Protein AF-A0A2W5Q745-F1 (afdb_monomer)

Structure (mmCIF, N/CA/C/O backbone):
data_AF-A0A2W5Q745-F1
#
_entry.id   AF-A0A2W5Q745-F1
#
loop_
_atom_site.group_PDB
_atom_site.id
_atom_site.type_symbol
_atom_site.label_atom_id
_atom_site.label_alt_id
_atom_site.label_comp_id
_atom_site.label_asym_id
_atom_site.label_entity_id
_atom_site.label_seq_id
_atom_site.pdbx_PDB_ins_code
_atom_site.Cartn_x
_atom_site.Cartn_y
_atom_site.Cartn_z
_atom_site.occupancy
_atom_site.B_iso_or_equiv
_atom_site.auth_seq_id
_atom_site.auth_comp_id
_atom_site.auth_asym_id
_atom_site.auth_atom_id
_atom_site.pdbx_PDB_model_num
ATOM 1 N N . MET A 1 1 ? 22.747 8.832 -25.276 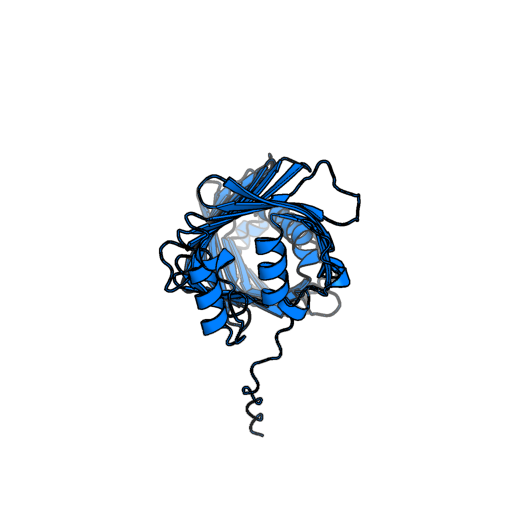1.00 65.81 1 MET A N 1
ATOM 2 C CA . MET A 1 1 ? 21.691 7.928 -24.775 1.00 65.81 1 MET A CA 1
ATOM 3 C C . MET A 1 1 ? 21.652 7.814 -23.247 1.00 65.81 1 MET A C 1
ATOM 5 O O . MET A 1 1 ? 20.766 8.420 -22.675 1.00 65.81 1 MET A O 1
ATOM 9 N N . LEU A 1 2 ? 22.577 7.139 -22.538 1.00 73.31 2 LEU A N 1
ATOM 10 C CA . LEU A 1 2 ? 22.454 6.981 -21.063 1.00 73.31 2 LEU A CA 1
ATOM 11 C C . LEU A 1 2 ? 22.433 8.311 -20.284 1.00 73.31 2 LEU A C 1
ATOM 13 O O . LEU A 1 2 ? 21.592 8.509 -19.413 1.00 73.31 2 LEU A O 1
ATOM 17 N N . ARG A 1 3 ? 23.291 9.266 -20.664 1.00 76.12 3 ARG A N 1
ATOM 18 C CA . ARG A 1 3 ? 23.275 10.625 -20.093 1.00 76.12 3 ARG A CA 1
ATOM 19 C C . ARG A 1 3 ? 21.986 11.393 -20.392 1.00 76.12 3 ARG A C 1
ATOM 21 O O . ARG A 1 3 ? 21.523 12.152 -19.551 1.00 76.12 3 ARG A O 1
ATOM 28 N N . GLU A 1 4 ? 21.405 11.175 -21.570 1.00 67.69 4 GLU A N 1
ATOM 29 C CA . GLU A 1 4 ? 20.130 11.784 -21.980 1.00 67.69 4 GLU A CA 1
ATOM 30 C C . GLU A 1 4 ? 18.950 11.148 -21.236 1.00 67.69 4 GLU A C 1
ATOM 32 O O . GLU A 1 4 ? 18.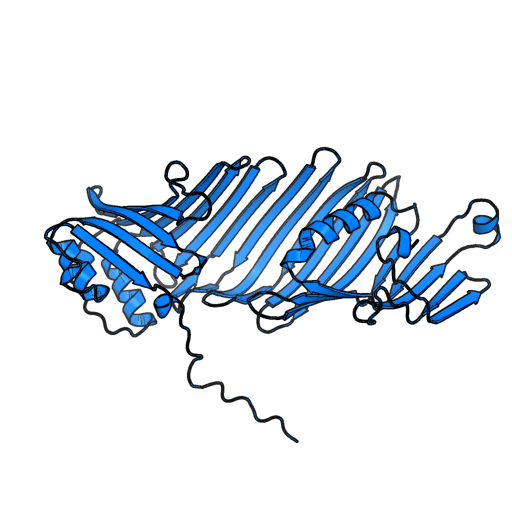000 11.841 -20.895 1.00 67.69 4 GLU A O 1
ATOM 37 N N . ALA A 1 5 ? 19.055 9.862 -20.890 1.00 66.44 5 ALA A N 1
ATOM 38 C CA . ALA A 1 5 ? 18.104 9.148 -20.043 1.00 66.44 5 ALA A CA 1
ATOM 39 C C . ALA A 1 5 ? 18.190 9.542 -18.552 1.00 66.44 5 ALA A C 1
ATOM 41 O O . ALA A 1 5 ? 17.448 9.003 -17.736 1.00 66.44 5 ALA A O 1
ATOM 42 N N . GLY A 1 6 ? 19.071 10.486 -18.189 1.00 71.62 6 GLY A N 1
ATOM 43 C CA . GLY A 1 6 ? 19.190 11.045 -16.838 1.00 71.62 6 GLY A CA 1
ATOM 44 C C . GLY A 1 6 ? 20.429 10.605 -16.054 1.00 71.62 6 GLY A C 1
ATOM 45 O O . GLY A 1 6 ? 20.712 11.189 -15.009 1.00 71.62 6 GLY A O 1
ATOM 46 N N . PHE A 1 7 ? 21.216 9.655 -16.564 1.00 81.44 7 PHE A N 1
ATOM 47 C CA . PHE A 1 7 ? 22.416 9.138 -15.896 1.00 81.44 7 PHE A CA 1
ATOM 48 C C . PHE A 1 7 ? 23.657 9.945 -16.286 1.00 81.44 7 PHE A C 1
ATOM 50 O O . PHE A 1 7 ? 24.462 9.534 -17.124 1.00 81.44 7 PHE A O 1
ATOM 57 N N . LYS A 1 8 ? 23.788 11.156 -15.731 1.00 86.31 8 LYS A N 1
ATOM 58 C CA . LYS A 1 8 ? 24.846 12.119 -16.105 1.00 86.31 8 LYS A CA 1
ATOM 59 C C . LYS A 1 8 ? 26.261 11.564 -15.919 1.00 86.31 8 LYS A C 1
ATOM 61 O O . LYS A 1 8 ? 27.123 11.815 -16.763 1.00 86.31 8 LYS A O 1
ATOM 66 N N . ASP A 1 9 ? 26.455 10.773 -14.870 1.00 89.94 9 ASP A N 1
ATOM 67 C CA . ASP A 1 9 ? 27.741 10.180 -14.501 1.00 89.94 9 ASP A CA 1
ATOM 68 C C . ASP A 1 9 ? 27.968 8.802 -15.140 1.00 89.94 9 ASP A C 1
ATOM 70 O O . ASP A 1 9 ? 28.923 8.113 -14.789 1.00 89.94 9 ASP A O 1
ATOM 74 N N . ALA A 1 10 ? 27.126 8.404 -16.104 1.00 90.56 10 ALA A N 1
ATOM 75 C CA . ALA A 1 10 ? 27.249 7.098 -16.728 1.00 90.56 10 ALA A CA 1
ATOM 76 C C . ALA A 1 10 ? 28.613 6.910 -17.411 1.00 90.56 10 ALA A C 1
ATOM 78 O O . ALA A 1 10 ? 29.062 7.766 -18.191 1.00 90.56 10 ALA A O 1
ATOM 79 N N . ALA A 1 11 ? 29.236 5.762 -17.150 1.00 94.25 11 ALA A N 1
ATOM 80 C CA . ALA A 1 11 ? 30.530 5.364 -17.682 1.00 94.25 11 ALA A CA 1
ATOM 81 C C . ALA A 1 11 ? 30.497 3.897 -18.123 1.00 94.25 11 ALA A C 1
ATOM 83 O O . ALA A 1 11 ? 29.916 3.048 -17.455 1.00 94.25 11 ALA A O 1
ATOM 84 N N . VAL A 1 12 ? 31.136 3.605 -19.255 1.00 95.00 12 VAL A N 1
ATOM 85 C CA . VAL A 1 12 ? 31.251 2.251 -19.811 1.00 95.00 12 VAL A CA 1
ATOM 86 C C . VAL A 1 12 ? 32.700 1.810 -19.669 1.00 95.00 12 VAL A C 1
ATOM 88 O O . VAL A 1 12 ? 33.588 2.490 -20.181 1.00 95.00 12 VAL A O 1
ATOM 91 N N . GLU A 1 13 ? 32.942 0.697 -18.979 1.00 95.44 13 GLU A N 1
ATOM 92 C CA . GLU A 1 13 ? 34.301 0.183 -18.773 1.00 95.44 13 GLU A CA 1
ATOM 93 C C . GLU A 1 13 ? 34.824 -0.551 -20.011 1.00 95.44 13 GLU A C 1
ATOM 95 O O . GLU A 1 13 ? 35.944 -0.314 -20.469 1.00 95.44 13 GLU A O 1
ATOM 100 N N . HIS A 1 14 ? 33.990 -1.414 -20.591 1.00 96.44 14 HIS A N 1
ATOM 101 C CA . HIS A 1 14 ? 34.350 -2.186 -21.769 1.00 96.44 14 HIS A CA 1
ATOM 102 C C . HIS A 1 14 ? 33.289 -2.041 -22.847 1.00 96.44 14 HIS A C 1
ATOM 104 O O . HIS A 1 14 ? 32.100 -2.247 -22.608 1.00 96.44 14 HIS A O 1
ATOM 110 N N . LEU A 1 15 ? 33.747 -1.712 -24.051 1.00 96.44 15 LEU A N 1
ATOM 111 C CA . LEU A 1 15 ? 32.926 -1.594 -25.242 1.00 96.44 15 LEU A CA 1
ATOM 112 C C . LEU A 1 15 ? 33.587 -2.386 -26.365 1.00 96.44 15 LEU A C 1
ATOM 114 O O . LEU A 1 15 ? 34.747 -2.151 -26.700 1.00 96.44 15 LEU A O 1
ATOM 118 N N . SER A 1 16 ? 32.840 -3.304 -26.965 1.00 96.50 16 SER A N 1
ATOM 119 C CA . SER A 1 16 ? 33.266 -4.038 -28.150 1.00 96.50 16 SER A CA 1
ATOM 120 C C . SER A 1 16 ? 32.200 -3.956 -29.233 1.00 96.50 16 SER A C 1
ATOM 122 O O . SER A 1 16 ? 30.999 -3.932 -28.963 1.00 96.50 16 SER A O 1
ATOM 124 N N . ILE A 1 17 ? 32.657 -3.879 -30.476 1.00 94.44 17 ILE A N 1
ATOM 125 C CA . ILE A 1 17 ? 31.806 -3.837 -31.658 1.00 94.44 17 ILE A CA 1
ATOM 126 C C . ILE A 1 17 ? 32.153 -5.068 -32.484 1.00 94.44 17 ILE A C 1
ATOM 128 O O . ILE A 1 17 ? 33.317 -5.299 -32.812 1.00 94.44 17 ILE A O 1
ATOM 132 N N . THR A 1 18 ? 31.146 -5.868 -32.801 1.00 92.69 18 THR A N 1
ATOM 133 C CA . THR A 1 18 ? 31.269 -7.087 -33.596 1.00 92.69 18 THR A CA 1
ATOM 134 C C . THR A 1 18 ? 30.436 -6.960 -34.873 1.00 92.69 18 THR A C 1
ATOM 136 O O . THR A 1 18 ? 29.580 -6.078 -34.990 1.00 92.69 18 THR A O 1
ATOM 139 N N . PRO A 1 19 ? 30.620 -7.857 -35.855 1.00 90.06 19 PRO A N 1
ATOM 140 C CA . PRO A 1 19 ? 29.725 -7.924 -37.006 1.00 90.06 19 PRO A CA 1
ATOM 141 C C . PRO A 1 19 ? 28.244 -8.123 -36.635 1.00 90.06 19 PRO A C 1
ATOM 143 O O . PRO A 1 19 ? 27.380 -7.764 -37.427 1.00 90.06 19 PRO A O 1
ATOM 146 N N . GLY A 1 20 ? 27.951 -8.682 -35.454 1.00 88.81 20 GLY A N 1
ATOM 147 C CA . GLY A 1 20 ? 26.586 -8.915 -34.975 1.00 88.81 20 GLY A CA 1
ATOM 148 C C . GLY A 1 20 ? 25.981 -7.762 -34.169 1.00 88.81 20 GLY A C 1
ATOM 149 O O . GLY A 1 20 ? 24.767 -7.757 -33.958 1.00 88.81 20 GLY A O 1
ATOM 150 N N . GLY A 1 21 ? 26.786 -6.793 -33.721 1.00 94.19 21 GLY A N 1
ATOM 151 C CA . GLY A 1 21 ? 26.279 -5.681 -32.926 1.00 94.19 21 GLY A CA 1
ATOM 152 C C . GLY A 1 21 ? 27.304 -5.002 -32.023 1.00 94.19 21 GLY A C 1
ATOM 153 O O . GLY A 1 21 ? 28.514 -5.063 -32.240 1.00 94.19 21 GLY A O 1
ATOM 154 N N . LEU A 1 22 ? 26.793 -4.334 -30.995 1.00 94.69 22 LEU A N 1
ATOM 155 C CA . LEU A 1 22 ? 27.559 -3.660 -29.951 1.00 94.69 22 LEU A CA 1
ATOM 156 C C . LEU A 1 22 ? 27.363 -4.400 -28.630 1.00 94.69 22 LEU A C 1
ATOM 158 O O . LEU A 1 22 ? 26.233 -4.724 -28.272 1.00 94.69 22 LEU A O 1
ATOM 162 N N . HIS A 1 23 ? 28.453 -4.614 -27.900 1.00 96.50 23 HIS A N 1
ATOM 163 C CA . HIS A 1 23 ? 28.450 -5.214 -26.570 1.00 96.50 23 HIS A CA 1
ATOM 164 C C . HIS A 1 23 ? 29.177 -4.285 -25.601 1.00 96.50 23 HIS A C 1
ATOM 166 O O . HIS A 1 23 ? 30.351 -3.964 -25.805 1.00 96.50 23 HIS A O 1
ATOM 172 N N . ALA A 1 24 ? 28.490 -3.864 -24.548 1.00 96.19 24 ALA A N 1
ATOM 173 C CA . ALA A 1 24 ? 29.046 -3.070 -23.464 1.00 96.19 24 ALA A CA 1
ATOM 174 C C . ALA A 1 24 ? 28.896 -3.826 -22.140 1.00 96.19 24 ALA A C 1
ATOM 176 O O . ALA A 1 24 ? 27.845 -4.412 -21.887 1.00 96.19 24 ALA A O 1
ATOM 177 N N . THR A 1 25 ? 29.925 -3.820 -21.295 1.00 96.94 25 THR A N 1
ATOM 178 C CA . THR A 1 25 ? 29.887 -4.472 -19.974 1.00 96.94 25 THR A CA 1
ATOM 179 C C . THR A 1 25 ? 30.379 -3.541 -18.874 1.00 96.94 25 THR A C 1
ATOM 181 O O . THR A 1 25 ? 31.155 -2.620 -19.144 1.00 96.94 25 THR A O 1
ATOM 184 N N . ASN A 1 26 ? 29.936 -3.810 -17.643 1.00 95.19 26 ASN A N 1
ATOM 185 C CA . ASN A 1 26 ? 30.235 -3.029 -16.437 1.00 95.19 26 ASN A CA 1
ATOM 186 C C . ASN A 1 26 ? 29.933 -1.535 -16.635 1.00 95.19 26 ASN A C 1
ATOM 188 O O . ASN A 1 26 ? 30.793 -0.662 -16.490 1.00 95.19 26 ASN A O 1
ATOM 192 N N . ILE A 1 27 ? 28.702 -1.237 -17.043 1.00 94.19 27 ILE A N 1
ATOM 193 C CA . ILE A 1 27 ? 28.247 0.135 -17.229 1.00 94.19 27 ILE A CA 1
ATOM 194 C C . ILE A 1 27 ? 27.829 0.670 -15.863 1.00 94.19 27 ILE A C 1
ATOM 196 O O . ILE A 1 27 ? 26.835 0.223 -15.300 1.00 94.19 27 ILE A O 1
ATOM 200 N N . ARG A 1 28 ? 28.551 1.660 -15.349 1.00 94.44 28 ARG A N 1
ATOM 201 C CA . ARG A 1 28 ? 28.150 2.389 -14.141 1.00 94.44 28 ARG A CA 1
ATOM 202 C C . ARG A 1 28 ? 27.188 3.491 -14.537 1.00 94.44 28 ARG A C 1
ATOM 204 O O . ARG A 1 28 ? 27.430 4.180 -15.528 1.00 94.44 28 ARG A O 1
ATOM 211 N N . LEU A 1 29 ? 26.106 3.651 -13.790 1.00 89.81 29 LEU A N 1
ATOM 212 C CA . LEU A 1 29 ? 25.079 4.662 -14.041 1.00 89.81 29 LEU A CA 1
ATOM 213 C C . LEU A 1 29 ? 25.223 5.882 -13.119 1.00 89.81 29 LEU A C 1
ATOM 215 O O . LEU A 1 29 ? 24.737 6.966 -13.452 1.00 89.81 29 LEU A O 1
ATOM 219 N N . ASP A 1 30 ? 25.948 5.727 -12.012 1.00 89.19 30 ASP A N 1
ATOM 220 C CA . ASP A 1 30 ? 26.324 6.800 -11.099 1.00 89.19 30 ASP A CA 1
ATOM 221 C C . ASP A 1 30 ? 27.840 6.814 -10.816 1.00 89.19 30 ASP A C 1
ATOM 223 O O . ASP A 1 30 ? 28.586 5.896 -11.171 1.00 89.19 30 ASP A O 1
ATOM 227 N N . ARG A 1 31 ? 28.308 7.887 -10.168 1.00 90.38 31 ARG A N 1
ATOM 228 C CA . ARG A 1 31 ? 29.730 8.095 -9.844 1.00 90.38 31 ARG A CA 1
ATOM 229 C C . ARG A 1 31 ? 30.307 7.113 -8.817 1.00 90.38 31 ARG A C 1
ATOM 231 O O . ARG A 1 31 ? 31.528 7.002 -8.715 1.00 90.38 31 ARG A O 1
ATOM 238 N N . TYR A 1 32 ? 29.459 6.465 -8.028 1.00 89.69 32 TYR A N 1
ATOM 239 C CA . TYR A 1 32 ? 29.831 5.554 -6.947 1.00 89.69 32 TYR A CA 1
ATOM 240 C C . TYR A 1 32 ? 29.756 4.077 -7.361 1.00 89.69 32 TYR A C 1
ATOM 242 O O . TYR A 1 32 ? 30.358 3.238 -6.697 1.00 89.69 32 TYR A O 1
ATOM 250 N N . GLY A 1 33 ? 29.081 3.769 -8.470 1.00 84.94 33 GLY A N 1
ATOM 251 C CA . GLY A 1 33 ? 28.824 2.415 -8.944 1.00 84.94 33 GLY A CA 1
ATOM 252 C C . GLY A 1 33 ? 27.751 1.672 -8.146 1.00 84.94 33 GLY A C 1
ATOM 253 O O . GLY A 1 33 ? 27.802 0.448 -8.119 1.00 84.94 33 GLY A O 1
ATOM 254 N N . PHE A 1 34 ? 26.824 2.370 -7.477 1.00 87.56 34 PHE A N 1
ATOM 255 C CA . PHE A 1 34 ? 25.690 1.699 -6.818 1.00 87.56 34 PHE A CA 1
ATOM 256 C C . PHE A 1 34 ? 24.631 1.273 -7.834 1.00 87.56 34 PHE A C 1
ATOM 258 O O . PHE A 1 34 ? 24.062 0.187 -7.725 1.00 87.56 34 PHE A O 1
ATOM 265 N N . ASP A 1 35 ? 24.420 2.113 -8.841 1.00 90.56 35 ASP A N 1
ATOM 266 C CA . ASP A 1 35 ? 23.615 1.816 -10.007 1.00 90.56 35 ASP A CA 1
ATOM 267 C C . ASP A 1 35 ? 24.496 1.302 -11.148 1.00 90.56 35 ASP A C 1
ATOM 269 O O . ASP A 1 35 ? 25.438 1.976 -11.593 1.00 90.56 35 ASP A O 1
ATOM 273 N N . GLU A 1 36 ? 24.157 0.133 -11.682 1.00 94.56 36 GLU A N 1
ATOM 274 C CA . GLU A 1 36 ? 24.923 -0.491 -12.757 1.00 94.56 36 GLU A CA 1
ATOM 275 C C . GLU A 1 36 ? 24.060 -1.276 -13.746 1.00 94.56 36 GLU A C 1
ATOM 277 O O . GLU A 1 36 ? 22.947 -1.708 -13.454 1.00 94.56 36 GLU A O 1
ATOM 282 N N . ILE A 1 37 ? 24.611 -1.474 -14.941 1.00 94.62 37 ILE A N 1
ATOM 283 C CA . ILE A 1 37 ? 24.181 -2.477 -15.910 1.00 94.62 37 ILE A CA 1
ATOM 284 C C . ILE A 1 37 ? 25.387 -3.374 -16.163 1.00 94.62 37 ILE A C 1
ATOM 286 O O . ILE A 1 37 ? 26.399 -2.926 -16.717 1.00 94.62 37 ILE A O 1
ATOM 290 N N . LYS A 1 38 ? 25.284 -4.653 -15.796 1.00 96.31 38 LYS A N 1
ATOM 291 C CA . LYS A 1 38 ? 26.381 -5.611 -16.008 1.00 96.31 38 LYS A CA 1
ATOM 292 C C . LYS A 1 38 ? 26.689 -5.790 -17.484 1.00 96.31 38 LYS A C 1
ATOM 294 O O . LYS A 1 38 ? 27.861 -5.826 -17.863 1.00 96.31 38 LYS A O 1
ATOM 299 N N . LYS A 1 39 ? 25.655 -5.872 -18.322 1.00 96.81 39 LYS A N 1
ATOM 300 C CA . LYS A 1 39 ? 25.811 -6.066 -19.763 1.00 96.81 39 LYS A CA 1
ATOM 301 C C . LYS A 1 39 ? 24.696 -5.401 -20.563 1.00 96.81 39 LYS A C 1
ATOM 303 O O . LYS A 1 39 ? 23.527 -5.464 -20.200 1.00 96.81 39 LYS A O 1
ATOM 308 N N . LEU A 1 40 ? 25.073 -4.793 -21.681 1.00 95.56 40 LEU A N 1
ATOM 309 C CA . LEU A 1 40 ? 24.172 -4.252 -22.690 1.00 95.56 40 LEU A CA 1
ATOM 310 C C . LEU A 1 40 ? 24.617 -4.747 -24.064 1.00 95.56 40 LEU A C 1
ATOM 312 O O . LEU A 1 40 ? 25.713 -4.424 -24.522 1.00 95.56 40 LEU A O 1
ATOM 316 N N . ASP A 1 41 ? 23.744 -5.489 -24.734 1.00 95.25 41 ASP A N 1
ATOM 317 C CA . ASP A 1 41 ? 23.931 -5.938 -26.108 1.00 95.25 41 ASP A CA 1
ATOM 318 C C . ASP A 1 41 ? 22.927 -5.232 -27.023 1.00 95.25 41 ASP A C 1
ATOM 320 O O . ASP A 1 41 ? 21.719 -5.289 -26.799 1.00 95.25 41 ASP A O 1
ATOM 324 N N . ALA A 1 42 ? 23.405 -4.601 -28.090 1.00 93.69 42 ALA A N 1
ATOM 325 C CA . ALA A 1 42 ? 22.562 -4.066 -29.152 1.00 93.69 42 ALA A CA 1
ATOM 326 C C . ALA A 1 42 ? 22.846 -4.826 -30.447 1.00 93.69 42 ALA A C 1
ATOM 328 O O . ALA A 1 42 ? 23.940 -4.735 -31.001 1.00 93.69 42 ALA A O 1
ATOM 329 N N . SER A 1 43 ? 21.856 -5.572 -30.933 1.00 93.94 43 SER A N 1
ATOM 330 C CA . SER A 1 43 ? 21.959 -6.372 -32.156 1.00 93.94 43 SER A CA 1
ATOM 331 C C . SER A 1 43 ? 21.435 -5.590 -33.355 1.00 93.94 43 SER A C 1
ATOM 333 O O . SER A 1 43 ? 20.306 -5.080 -33.340 1.00 93.94 43 SER A O 1
ATOM 335 N N . PHE A 1 44 ? 22.220 -5.519 -34.425 1.00 92.06 44 PHE A N 1
ATOM 336 C CA . PHE A 1 44 ? 21.829 -4.836 -35.656 1.00 92.06 44 PHE A CA 1
ATOM 337 C C . PHE A 1 44 ? 22.489 -5.457 -36.888 1.00 92.06 44 PHE A C 1
ATOM 339 O O . PHE A 1 44 ? 23.582 -6.014 -36.828 1.00 92.06 44 PHE A O 1
ATOM 346 N N . ASN A 1 45 ? 21.820 -5.337 -38.035 1.00 91.12 45 ASN A N 1
ATOM 347 C CA . ASN A 1 45 ? 22.425 -5.629 -39.328 1.00 91.12 45 ASN A CA 1
ATOM 348 C C . ASN A 1 45 ? 23.166 -4.378 -39.817 1.00 91.12 45 ASN A C 1
ATOM 350 O O . ASN A 1 45 ? 22.548 -3.324 -39.940 1.00 91.12 45 ASN A O 1
ATOM 354 N N . TRP A 1 46 ? 24.458 -4.487 -40.132 1.00 86.38 46 TRP A N 1
ATOM 355 C CA . TRP A 1 46 ? 25.280 -3.336 -40.530 1.00 86.38 46 TRP A CA 1
ATOM 356 C C . TRP A 1 46 ? 24.726 -2.543 -41.715 1.00 86.38 46 TRP A C 1
ATOM 358 O O . TRP A 1 46 ? 24.753 -1.318 -41.680 1.00 86.38 46 TRP A O 1
ATOM 368 N N . LEU A 1 47 ? 24.180 -3.202 -42.740 1.00 87.56 47 LEU A N 1
ATOM 369 C CA . LEU A 1 47 ? 23.608 -2.497 -43.890 1.00 87.56 47 LEU A CA 1
ATOM 370 C C . LEU A 1 47 ? 22.359 -1.707 -43.482 1.00 87.56 47 LEU A C 1
ATOM 372 O O . LEU A 1 47 ? 22.217 -0.544 -43.856 1.00 87.56 47 LEU A O 1
ATOM 376 N N . SER A 1 48 ? 21.478 -2.302 -42.675 1.00 85.12 48 SER A N 1
ATOM 377 C CA . SER A 1 48 ? 20.275 -1.637 -42.150 1.00 85.12 48 SER A CA 1
ATOM 378 C C . SER A 1 48 ? 20.599 -0.524 -41.148 1.00 85.12 48 SER A C 1
ATOM 380 O O . SER A 1 48 ? 19.922 0.503 -41.123 1.00 85.12 48 SER A O 1
ATOM 382 N N . PHE A 1 49 ? 21.641 -0.707 -40.339 1.00 86.56 49 PHE A N 1
ATOM 383 C CA . PHE A 1 49 ? 22.103 0.284 -39.376 1.00 86.56 49 PHE A CA 1
ATOM 384 C C . PHE A 1 49 ? 22.748 1.488 -40.070 1.00 86.56 49 PHE A C 1
ATOM 386 O O . PHE A 1 49 ? 22.417 2.624 -39.754 1.00 86.56 49 PHE A O 1
ATOM 393 N N . LEU A 1 50 ? 23.608 1.267 -41.067 1.00 86.44 50 LEU A N 1
ATOM 394 C CA . LEU A 1 50 ? 24.258 2.357 -41.802 1.00 86.44 50 LEU A CA 1
ATOM 395 C C . LEU A 1 50 ? 23.283 3.132 -42.697 1.00 86.44 50 LEU A C 1
ATOM 397 O O . LEU A 1 50 ? 23.438 4.338 -42.862 1.00 86.44 50 LEU A O 1
ATOM 401 N N . SER A 1 51 ? 22.287 2.454 -43.275 1.00 88.81 51 SER A N 1
ATOM 402 C CA . SER A 1 51 ? 21.307 3.091 -44.166 1.00 88.81 51 SER A CA 1
ATOM 403 C C . SER A 1 51 ? 20.170 3.807 -43.435 1.00 88.81 51 SER A C 1
ATOM 405 O O . SER A 1 51 ? 19.634 4.771 -43.974 1.00 88.81 51 SER A O 1
ATOM 407 N N . GLY A 1 52 ? 19.793 3.360 -42.233 1.00 83.38 52 GLY A N 1
ATOM 408 C CA . GLY A 1 52 ? 18.613 3.885 -41.536 1.00 83.38 52 GLY A CA 1
ATOM 409 C C . GLY A 1 52 ? 18.683 3.887 -40.011 1.00 83.38 52 GLY A C 1
ATOM 410 O O . GLY A 1 52 ? 17.670 4.142 -39.373 1.00 83.38 52 GLY A O 1
ATOM 411 N N . GLY A 1 53 ? 19.835 3.585 -39.407 1.00 82.81 53 GLY A N 1
ATOM 412 C CA . GLY A 1 53 ? 19.999 3.559 -37.948 1.00 82.81 53 GLY A CA 1
ATOM 413 C C . GLY A 1 53 ? 19.224 2.440 -37.245 1.00 82.81 53 GLY A C 1
ATOM 414 O O . GLY A 1 53 ? 19.003 2.511 -36.039 1.00 82.81 53 GLY A O 1
ATOM 415 N N . ASN A 1 54 ? 18.788 1.414 -37.980 1.00 85.94 54 ASN A N 1
ATOM 416 C CA . ASN A 1 54 ? 17.887 0.393 -37.452 1.00 85.94 54 ASN A CA 1
ATOM 417 C C . ASN A 1 54 ? 18.604 -0.567 -36.490 1.00 85.94 54 ASN A C 1
ATOM 419 O O . ASN A 1 54 ? 19.498 -1.317 -36.891 1.00 85.94 54 ASN A O 1
ATOM 423 N N . VAL A 1 55 ? 18.153 -0.589 -35.236 1.00 88.62 55 VAL A N 1
ATOM 424 C CA . VAL A 1 55 ? 18.524 -1.581 -34.216 1.00 88.62 55 VAL A CA 1
ATOM 425 C C . VAL A 1 55 ? 17.405 -2.615 -34.124 1.00 88.62 55 VAL A C 1
ATOM 427 O O . VAL A 1 55 ? 16.236 -2.250 -34.098 1.00 88.62 55 VAL A O 1
ATOM 430 N N . SER A 1 56 ? 17.746 -3.905 -34.101 1.00 89.31 56 SER A N 1
ATOM 431 C CA . SER A 1 56 ? 16.742 -4.984 -34.063 1.00 89.31 56 SER A CA 1
ATOM 432 C C . SER A 1 56 ? 16.336 -5.355 -32.637 1.00 89.31 56 SER A C 1
ATOM 434 O O . SER A 1 56 ? 15.152 -5.531 -32.342 1.00 89.31 56 SER A O 1
ATOM 436 N N . GLN A 1 57 ? 17.320 -5.439 -31.742 1.00 93.19 57 GLN A N 1
ATOM 437 C CA . GLN A 1 57 ? 17.125 -5.852 -30.362 1.00 93.19 57 GLN A CA 1
ATOM 438 C C . GLN A 1 57 ? 18.137 -5.163 -29.453 1.00 93.19 57 GLN A C 1
ATOM 440 O O . GLN A 1 57 ? 19.317 -5.067 -29.792 1.00 93.19 57 GLN A O 1
ATOM 445 N N . ILE A 1 58 ? 17.669 -4.747 -28.282 1.00 93.50 58 ILE A N 1
ATOM 446 C CA . ILE A 1 58 ? 18.499 -4.358 -27.148 1.00 93.50 58 ILE A CA 1
ATOM 447 C C . ILE A 1 58 ? 18.260 -5.371 -26.031 1.00 93.50 58 ILE A C 1
ATOM 449 O O . ILE A 1 58 ? 17.117 -5.654 -25.667 1.00 93.50 58 ILE A O 1
ATOM 453 N N . HIS A 1 59 ? 19.337 -5.927 -25.497 1.00 95.50 59 HIS A N 1
ATOM 454 C CA . HIS A 1 59 ? 19.321 -6.792 -24.332 1.00 95.50 59 HIS A CA 1
ATOM 455 C C . HIS A 1 59 ? 20.127 -6.143 -23.211 1.00 95.50 59 HIS A C 1
ATOM 457 O O . HIS A 1 59 ? 21.270 -5.746 -23.419 1.00 95.50 59 HIS A O 1
ATOM 463 N N . VAL A 1 60 ? 19.515 -6.007 -22.043 1.00 94.19 60 VAL A N 1
ATOM 464 C CA . VAL A 1 60 ? 20.125 -5.465 -20.831 1.00 94.19 60 VAL A CA 1
ATOM 465 C C . VAL A 1 60 ? 20.124 -6.582 -19.801 1.00 94.19 60 VAL A C 1
ATOM 467 O O . VAL A 1 60 ? 19.072 -7.138 -19.509 1.00 94.19 60 VAL A O 1
ATOM 470 N N . ASP A 1 61 ? 21.282 -6.906 -19.249 1.00 97.19 61 ASP A N 1
ATOM 471 C CA . ASP A 1 61 ? 21.417 -7.923 -18.214 1.00 97.19 61 ASP A CA 1
ATOM 472 C C . ASP A 1 61 ? 22.071 -7.335 -16.964 1.00 97.19 61 ASP A C 1
ATOM 474 O O . ASP A 1 61 ? 23.050 -6.582 -17.047 1.00 97.19 61 ASP A O 1
ATOM 478 N N . GLY A 1 62 ? 21.508 -7.678 -15.805 1.00 94.94 62 GLY A N 1
ATOM 479 C CA . GLY A 1 62 ? 22.014 -7.258 -14.503 1.00 94.94 62 GLY A CA 1
ATOM 480 C C . GLY A 1 62 ? 21.861 -5.760 -14.264 1.00 94.94 62 GLY A C 1
ATOM 481 O O . GLY A 1 62 ? 22.837 -5.108 -13.903 1.00 94.94 62 GLY A O 1
ATOM 482 N N . LEU A 1 63 ? 20.668 -5.211 -14.514 1.00 94.06 63 LEU A N 1
ATOM 483 C CA . LEU A 1 63 ? 20.333 -3.838 -14.129 1.00 94.06 63 LEU A CA 1
ATOM 484 C C . LEU A 1 63 ? 20.130 -3.784 -12.612 1.00 94.06 63 LEU A C 1
ATOM 486 O O . LEU A 1 63 ? 19.160 -4.351 -12.122 1.00 94.06 63 LEU A O 1
ATOM 490 N N . SER A 1 64 ? 21.000 -3.086 -11.890 1.00 94.75 64 SER A N 1
ATOM 491 C CA . SER A 1 64 ? 20.880 -2.855 -10.448 1.00 94.75 64 SER A CA 1
ATOM 492 C C . SER A 1 64 ? 20.645 -1.376 -10.181 1.00 94.75 64 SER A C 1
ATOM 494 O O . SER A 1 64 ? 21.390 -0.539 -10.690 1.00 94.75 64 SER A O 1
ATOM 496 N N . LEU A 1 65 ? 19.614 -1.054 -9.403 1.00 91.69 65 LEU A N 1
ATOM 497 C CA . LEU A 1 65 ? 19.251 0.310 -9.025 1.00 91.69 65 LEU A CA 1
ATOM 498 C C . LEU A 1 65 ? 18.987 0.383 -7.522 1.00 91.69 65 LEU A C 1
ATOM 500 O O . LEU A 1 65 ? 18.226 -0.430 -7.003 1.00 91.69 65 LEU A O 1
ATOM 504 N N . SER A 1 66 ? 19.535 1.397 -6.857 1.00 90.25 66 SER A N 1
ATOM 505 C CA . SER A 1 66 ? 19.321 1.631 -5.420 1.00 90.25 66 SER A CA 1
ATOM 506 C C . SER A 1 66 ? 18.688 2.997 -5.184 1.00 90.25 66 SER A C 1
ATOM 508 O O . SER A 1 66 ? 19.245 4.025 -5.573 1.00 90.25 66 SER A O 1
ATOM 510 N N . ARG A 1 67 ? 17.498 3.054 -4.586 1.00 88.56 67 ARG A N 1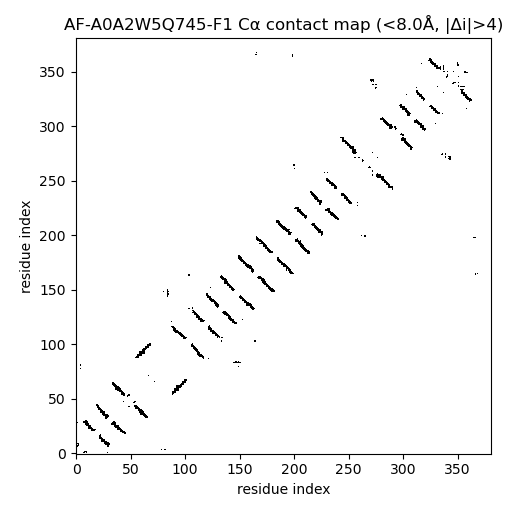
ATOM 511 C CA . ARG A 1 67 ? 16.725 4.295 -4.413 1.00 88.56 67 ARG A CA 1
ATOM 512 C C . ARG A 1 67 ? 16.190 4.420 -2.992 1.00 88.56 67 ARG A C 1
ATOM 514 O O . ARG A 1 67 ? 15.900 3.426 -2.340 1.00 88.56 67 ARG A O 1
ATOM 521 N N . ASN A 1 68 ? 15.992 5.655 -2.546 1.00 85.81 68 ASN A N 1
ATOM 522 C CA . ASN A 1 68 ? 15.096 5.928 -1.429 1.00 85.81 68 ASN A CA 1
ATOM 523 C C . ASN A 1 68 ? 13.654 5.930 -1.961 1.00 85.81 68 ASN A C 1
ATOM 525 O O . ASN A 1 68 ? 13.407 6.520 -3.017 1.00 85.81 68 ASN A O 1
ATOM 529 N N . ALA A 1 69 ? 12.727 5.273 -1.261 1.00 82.88 69 ALA A N 1
ATOM 530 C CA . ALA A 1 69 ? 11.308 5.252 -1.602 1.00 82.88 69 ALA A CA 1
ATOM 531 C C . ALA A 1 69 ? 10.733 6.664 -1.814 1.00 82.88 69 ALA A C 1
ATOM 533 O O . ALA A 1 69 ? 9.983 6.861 -2.772 1.00 82.88 69 ALA A O 1
ATOM 534 N N . ASP A 1 70 ? 11.166 7.655 -1.034 1.00 78.06 70 ASP A N 1
ATOM 535 C CA . ASP A 1 70 ? 10.691 9.043 -1.147 1.00 78.06 70 ASP A CA 1
ATOM 536 C C . ASP A 1 70 ? 11.051 9.701 -2.492 1.00 78.06 70 ASP A C 1
ATOM 538 O O . ASP A 1 70 ? 10.310 10.532 -3.019 1.00 78.06 70 ASP A O 1
ATOM 542 N N . ASP A 1 71 ? 12.156 9.273 -3.107 1.00 76.06 71 ASP A N 1
ATOM 543 C CA . ASP A 1 71 ? 12.661 9.810 -4.375 1.00 76.06 71 ASP A CA 1
ATOM 544 C C . ASP A 1 71 ? 12.168 9.017 -5.605 1.00 76.06 71 ASP A C 1
ATOM 546 O O . ASP A 1 71 ? 12.477 9.355 -6.763 1.00 76.06 71 ASP A O 1
ATOM 550 N N . THR A 1 72 ? 11.400 7.941 -5.396 1.00 69.12 72 THR A N 1
ATOM 551 C CA . THR A 1 72 ? 10.984 7.043 -6.487 1.00 69.12 72 THR A CA 1
ATOM 552 C C . THR A 1 72 ? 9.951 7.666 -7.418 1.00 69.12 72 THR A C 1
ATOM 554 O O . THR A 1 72 ? 10.033 7.455 -8.624 1.00 69.12 72 THR A O 1
ATOM 557 N N . ALA A 1 73 ? 9.019 8.484 -6.924 1.00 62.91 73 ALA A N 1
ATOM 558 C CA . ALA A 1 73 ? 7.924 9.001 -7.750 1.00 62.91 73 ALA A CA 1
ATOM 559 C C . ALA A 1 73 ? 8.421 9.882 -8.914 1.00 62.91 73 ALA A C 1
ATOM 561 O O . ALA A 1 73 ? 8.076 9.662 -10.078 1.00 62.91 73 ALA A O 1
ATOM 562 N N . ALA A 1 74 ? 9.298 10.848 -8.624 1.00 64.88 74 ALA A N 1
ATOM 563 C CA . ALA A 1 74 ? 9.830 11.763 -9.635 1.00 64.88 74 ALA A CA 1
ATOM 564 C C . ALA A 1 74 ? 10.769 11.061 -10.633 1.00 64.88 74 ALA A C 1
ATOM 566 O O . ALA A 1 74 ? 10.827 11.425 -11.813 1.00 64.88 74 ALA A O 1
ATOM 567 N N . SER A 1 75 ? 11.520 10.059 -10.170 1.00 64.56 75 SER A N 1
ATOM 568 C CA . SER A 1 75 ? 12.429 9.281 -11.015 1.00 64.56 75 SER A CA 1
ATOM 569 C C . SER A 1 75 ? 11.674 8.280 -11.895 1.00 64.56 75 SER A C 1
ATOM 571 O O . SER A 1 75 ? 11.963 8.193 -13.091 1.00 64.56 75 SER A O 1
ATOM 573 N N . ALA A 1 76 ? 10.645 7.620 -11.359 1.00 65.00 76 ALA A N 1
ATOM 574 C CA . ALA A 1 76 ? 9.741 6.755 -12.109 1.00 65.00 76 ALA A CA 1
ATOM 575 C C . ALA A 1 76 ? 9.013 7.534 -13.209 1.00 65.00 76 ALA A C 1
ATOM 577 O O . ALA A 1 76 ? 9.008 7.098 -14.356 1.00 65.00 76 ALA A O 1
ATOM 578 N N . GLN A 1 77 ? 8.485 8.729 -12.918 1.00 63.66 77 GLN A N 1
ATOM 579 C CA . GLN A 1 77 ? 7.811 9.557 -13.924 1.00 63.66 77 GLN A CA 1
ATOM 580 C C . GLN A 1 77 ? 8.724 9.888 -15.116 1.00 63.66 77 GLN A C 1
ATOM 582 O O . GLN A 1 77 ? 8.305 9.768 -16.268 1.00 63.66 77 GLN A O 1
ATOM 587 N N . LYS A 1 78 ? 9.987 10.257 -14.861 1.00 66.94 78 LYS A N 1
ATOM 588 C CA . LYS A 1 78 ? 10.976 10.516 -15.923 1.00 66.94 78 LYS A CA 1
ATOM 589 C C . LYS A 1 78 ? 11.314 9.256 -16.713 1.00 66.94 78 LYS A C 1
ATOM 591 O O . LYS A 1 78 ? 11.407 9.316 -17.938 1.00 66.94 78 LYS A O 1
ATOM 596 N N . LEU A 1 79 ? 11.479 8.121 -16.031 1.00 67.06 79 LEU A N 1
ATOM 597 C CA . LEU A 1 79 ? 11.700 6.832 -16.682 1.00 67.06 79 LEU A CA 1
ATOM 598 C C . LEU A 1 79 ? 10.527 6.498 -17.612 1.00 67.06 79 LEU A C 1
ATOM 600 O O . LEU A 1 79 ? 10.753 6.210 -18.783 1.00 67.06 79 LEU A O 1
ATOM 604 N N . PHE A 1 80 ? 9.288 6.610 -17.126 1.00 65.81 80 PHE A N 1
ATOM 605 C CA . PHE A 1 80 ? 8.090 6.350 -17.918 1.00 65.81 80 PHE A CA 1
ATOM 606 C C . PHE A 1 80 ? 8.008 7.269 -19.133 1.00 65.81 80 PHE A C 1
ATOM 608 O O . PHE A 1 80 ? 7.844 6.765 -20.236 1.00 65.81 80 PHE A O 1
ATOM 615 N N . GLN A 1 81 ? 8.218 8.578 -18.977 1.00 66.25 81 GLN A N 1
ATOM 616 C CA . GLN A 1 81 ? 8.231 9.525 -20.103 1.00 66.25 81 GLN A CA 1
ATOM 617 C C . GLN A 1 81 ? 9.278 9.176 -21.172 1.00 66.25 81 GLN A C 1
ATOM 619 O O . GLN A 1 81 ? 9.011 9.305 -22.369 1.00 66.25 81 GLN A O 1
ATOM 624 N N . ASN A 1 82 ? 10.448 8.691 -20.756 1.00 67.19 82 ASN A N 1
ATOM 625 C CA . ASN A 1 82 ? 11.480 8.223 -21.678 1.00 67.19 82 ASN A CA 1
ATOM 626 C C . ASN A 1 82 ? 11.085 6.898 -22.351 1.00 67.19 82 ASN A C 1
ATOM 628 O O . ASN A 1 82 ? 11.341 6.717 -23.541 1.00 67.19 82 ASN A O 1
ATOM 632 N N . LEU A 1 83 ? 10.415 5.997 -21.622 1.00 65.00 83 LEU A N 1
ATOM 633 C CA . LEU A 1 83 ? 9.873 4.751 -22.168 1.00 65.00 83 LEU A CA 1
ATOM 634 C C . LEU A 1 83 ? 8.751 5.003 -23.186 1.00 65.00 83 LEU A C 1
ATOM 636 O O . LEU A 1 83 ? 8.621 4.224 -24.121 1.00 65.00 83 LEU A O 1
ATOM 640 N N . LEU A 1 84 ? 7.994 6.103 -23.082 1.00 63.66 84 LEU A N 1
ATOM 641 C CA . LEU A 1 84 ? 6.934 6.440 -24.049 1.00 63.66 84 LEU A CA 1
ATOM 642 C C . LEU A 1 84 ? 7.440 6.635 -25.488 1.00 63.66 84 LEU A C 1
ATOM 644 O O . LEU A 1 84 ? 6.649 6.582 -26.426 1.00 63.66 84 LEU A O 1
ATOM 648 N N . HIS A 1 85 ? 8.745 6.845 -25.665 1.00 70.00 85 HIS A N 1
ATOM 649 C CA . HIS A 1 85 ? 9.378 7.108 -26.957 1.00 70.00 85 HIS A CA 1
ATOM 650 C C . HIS A 1 85 ? 10.322 5.982 -27.381 1.00 70.00 85 HIS A C 1
ATOM 652 O O . HIS A 1 85 ? 11.287 6.226 -28.109 1.00 70.00 85 HIS A O 1
ATOM 658 N N . LEU A 1 86 ? 10.077 4.753 -26.914 1.00 69.44 86 LEU A N 1
ATOM 659 C CA . LEU A 1 86 ? 10.867 3.602 -27.332 1.00 69.44 86 LEU A CA 1
ATOM 660 C C . LEU A 1 86 ? 10.819 3.463 -28.865 1.00 69.44 86 LEU A C 1
ATOM 662 O O . LEU A 1 86 ? 9.736 3.362 -29.445 1.00 69.44 86 LEU A O 1
ATOM 666 N N . PRO A 1 87 ? 11.978 3.462 -29.545 1.00 74.06 87 PRO A N 1
ATOM 667 C CA . PRO A 1 87 ? 12.040 3.134 -30.962 1.00 74.06 87 PRO A CA 1
ATOM 668 C C . PRO A 1 87 ? 11.530 1.702 -31.210 1.00 74.06 87 PRO A C 1
ATOM 670 O O . PRO A 1 87 ? 11.486 0.900 -30.275 1.00 74.06 87 PRO A O 1
ATOM 673 N N . PRO A 1 88 ? 11.186 1.337 -32.461 1.00 80.81 88 PRO A N 1
ATOM 674 C CA . PRO A 1 88 ? 10.493 0.089 -32.801 1.00 80.81 88 PRO A CA 1
ATOM 675 C C . PRO A 1 88 ? 11.403 -1.157 -32.756 1.00 80.81 88 PRO A C 1
ATOM 677 O O . PRO A 1 88 ? 11.373 -1.991 -33.659 1.00 80.81 88 PRO A O 1
ATOM 680 N N . TYR A 1 89 ? 12.233 -1.292 -31.724 1.00 85.31 89 TYR A N 1
ATOM 681 C CA . TYR A 1 89 ? 13.071 -2.459 -31.468 1.00 85.31 89 TYR A CA 1
ATOM 682 C C . TYR A 1 89 ? 12.518 -3.308 -30.324 1.00 85.31 89 TYR A C 1
ATOM 684 O O . TYR A 1 89 ? 11.717 -2.855 -29.503 1.00 85.31 89 TYR A O 1
ATOM 692 N N . ARG A 1 90 ? 12.976 -4.561 -30.259 1.00 91.12 90 ARG A N 1
ATOM 693 C CA . ARG A 1 90 ? 12.717 -5.445 -29.119 1.00 91.12 90 ARG A CA 1
ATOM 694 C C . ARG A 1 90 ? 13.627 -5.062 -27.954 1.00 91.12 90 ARG A C 1
ATOM 696 O O . ARG A 1 90 ? 14.837 -4.954 -28.153 1.00 91.12 90 ARG A O 1
ATOM 703 N N . LEU A 1 91 ? 13.082 -4.897 -26.754 1.00 91.88 91 LEU A N 1
ATOM 704 C CA . LEU A 1 91 ? 13.869 -4.719 -25.530 1.00 91.88 91 LEU A CA 1
ATOM 705 C C . LEU A 1 91 ? 13.702 -5.955 -24.648 1.00 91.88 91 LEU A C 1
ATOM 707 O O . LEU A 1 91 ? 12.585 -6.418 -24.448 1.00 91.88 91 LEU A O 1
ATOM 711 N N . ALA A 1 92 ? 14.794 -6.490 -24.117 1.00 95.12 92 ALA A N 1
ATOM 712 C CA . ALA A 1 92 ? 14.760 -7.557 -23.123 1.00 95.12 92 ALA A CA 1
ATOM 713 C C . ALA A 1 92 ? 15.688 -7.196 -21.965 1.00 95.12 92 ALA A C 1
ATOM 715 O O . ALA A 1 92 ? 16.894 -7.079 -22.167 1.00 95.12 92 ALA A O 1
ATOM 716 N N . ILE A 1 93 ? 15.130 -7.031 -20.773 1.00 94.88 93 ILE A N 1
ATOM 717 C CA . ILE A 1 93 ? 15.856 -6.728 -19.546 1.00 94.88 93 ILE A CA 1
ATOM 718 C C . ILE A 1 93 ? 15.771 -7.952 -18.634 1.00 94.88 93 ILE A C 1
ATOM 720 O O . ILE A 1 93 ? 14.673 -8.355 -18.256 1.00 94.88 93 ILE A O 1
ATOM 724 N N . THR A 1 94 ? 16.909 -8.539 -18.284 1.00 96.69 94 THR A N 1
ATOM 725 C CA . THR A 1 94 ? 17.010 -9.697 -17.385 1.00 96.69 94 THR A CA 1
ATOM 726 C C . THR A 1 94 ? 17.787 -9.345 -16.129 1.00 96.69 94 THR A C 1
ATOM 728 O O . THR A 1 94 ? 18.628 -8.443 -16.134 1.00 96.69 94 THR A O 1
ATOM 731 N N . ASN A 1 95 ? 17.517 -10.078 -15.045 1.00 96.06 95 ASN A N 1
ATOM 732 C CA . ASN A 1 95 ? 18.191 -9.903 -13.759 1.00 96.06 95 ASN A CA 1
ATOM 733 C C . ASN A 1 95 ? 18.122 -8.450 -13.253 1.00 96.06 95 ASN A C 1
ATOM 735 O O . ASN A 1 95 ? 19.124 -7.891 -12.808 1.00 96.06 95 ASN A O 1
ATOM 739 N N . ILE A 1 96 ? 16.941 -7.833 -13.356 1.00 95.75 96 ILE A N 1
ATOM 740 C CA . ILE A 1 96 ? 16.664 -6.536 -12.734 1.00 95.75 96 ILE A CA 1
ATOM 741 C C . ILE A 1 96 ? 16.758 -6.723 -11.224 1.00 95.75 96 ILE A C 1
ATOM 743 O O . ILE A 1 96 ? 16.195 -7.680 -10.696 1.00 95.75 96 ILE A O 1
ATOM 747 N N . GLN A 1 97 ? 17.423 -5.800 -10.546 1.00 96.31 97 GLN A N 1
ATOM 748 C CA . GLN A 1 97 ? 17.429 -5.641 -9.103 1.00 96.31 97 GLN A CA 1
ATOM 749 C C . GLN A 1 97 ? 17.115 -4.180 -8.782 1.00 96.31 97 GLN A C 1
ATOM 751 O O . GLN A 1 97 ? 17.776 -3.266 -9.272 1.00 96.31 97 GLN A O 1
ATOM 756 N N . LEU A 1 98 ? 16.093 -3.965 -7.967 1.00 94.25 98 LEU A N 1
ATOM 757 C CA . LEU A 1 98 ? 15.724 -2.661 -7.443 1.00 94.25 98 LEU A CA 1
ATOM 758 C C . LEU A 1 98 ? 15.716 -2.747 -5.923 1.00 94.25 98 LEU A C 1
ATOM 760 O O . LEU A 1 98 ? 14.861 -3.418 -5.347 1.00 94.25 98 LEU A O 1
ATOM 764 N N . ASP A 1 99 ? 16.658 -2.053 -5.303 1.00 93.44 99 ASP A N 1
ATOM 765 C CA . ASP A 1 99 ? 16.747 -1.895 -3.861 1.00 93.44 99 ASP A CA 1
ATOM 766 C C . ASP A 1 99 ? 16.102 -0.556 -3.475 1.00 93.44 99 ASP A C 1
ATOM 768 O O . ASP A 1 99 ? 16.497 0.504 -3.961 1.00 93.44 99 ASP A O 1
ATOM 772 N N . LEU A 1 100 ? 15.067 -0.609 -2.640 1.00 92.06 100 LEU A N 1
ATOM 773 C CA . LEU A 1 100 ? 14.316 0.528 -2.124 1.00 92.06 100 LEU A CA 1
ATOM 774 C C . LEU A 1 100 ? 14.505 0.625 -0.615 1.00 92.06 100 LEU A C 1
ATOM 776 O O . LEU A 1 100 ? 14.038 -0.244 0.119 1.00 92.06 100 LEU A O 1
ATOM 780 N N . SER A 1 101 ? 15.122 1.699 -0.142 1.00 89.56 101 SER A N 1
ATOM 781 C CA . SER A 1 101 ? 15.139 2.006 1.287 1.00 89.56 101 SER A CA 1
ATOM 782 C C . SER A 1 101 ? 13.800 2.610 1.702 1.00 89.56 101 SER A C 1
ATOM 784 O O . SER A 1 101 ? 13.325 3.556 1.070 1.00 89.56 101 SER A O 1
ATOM 786 N N . THR A 1 102 ? 13.189 2.048 2.744 1.00 86.44 102 THR A N 1
ATOM 787 C CA . THR A 1 102 ? 11.930 2.518 3.343 1.00 86.44 102 THR A CA 1
ATOM 788 C C . THR A 1 102 ? 12.114 2.746 4.840 1.00 86.44 102 THR A C 1
ATOM 790 O O . THR A 1 102 ? 13.051 2.212 5.439 1.00 86.44 102 THR A O 1
ATOM 793 N N . ASP A 1 103 ? 11.164 3.432 5.475 1.00 78.75 103 ASP A N 1
ATOM 794 C CA . ASP A 1 103 ? 11.125 3.573 6.939 1.00 78.75 103 ASP A CA 1
ATOM 795 C C . ASP A 1 103 ? 11.033 2.223 7.678 1.00 78.75 103 ASP A C 1
ATOM 797 O O . ASP A 1 103 ? 11.372 2.122 8.855 1.00 78.75 103 ASP A O 1
ATOM 801 N N . PHE A 1 104 ? 10.616 1.160 6.983 1.00 77.00 104 PHE A N 1
ATOM 802 C CA . PHE A 1 104 ? 10.494 -0.200 7.516 1.00 77.00 104 PHE A CA 1
ATOM 803 C C . PHE A 1 104 ? 11.682 -1.109 7.142 1.00 77.00 104 PHE A C 1
ATOM 805 O O . PHE A 1 104 ? 11.641 -2.323 7.372 1.00 77.00 104 PHE A O 1
ATOM 812 N N . GLY A 1 105 ? 12.743 -0.533 6.569 1.00 85.44 105 GLY A N 1
ATOM 813 C CA . GLY A 1 105 ? 13.945 -1.224 6.104 1.00 85.44 105 GLY A CA 1
ATOM 814 C C . GLY A 1 105 ? 14.043 -1.324 4.581 1.00 85.44 105 GLY A C 1
ATOM 815 O O . GLY A 1 105 ? 13.209 -0.802 3.840 1.00 85.44 105 GLY A O 1
ATOM 816 N N . ASP A 1 106 ? 15.089 -1.999 4.109 1.00 90.38 106 ASP A N 1
ATOM 817 C CA . ASP A 1 106 ? 15.364 -2.125 2.678 1.00 90.38 106 ASP A CA 1
ATOM 818 C C . ASP A 1 106 ? 14.523 -3.232 2.029 1.00 90.38 106 ASP A C 1
ATOM 820 O O . ASP A 1 106 ? 14.511 -4.385 2.474 1.00 90.38 106 ASP A O 1
ATOM 824 N N . LEU A 1 107 ? 13.858 -2.899 0.927 1.00 93.00 107 LEU A N 1
ATOM 825 C CA . LEU A 1 107 ? 13.116 -3.817 0.073 1.00 93.00 107 LEU A CA 1
ATOM 826 C C . LEU A 1 107 ? 13.886 -4.062 -1.226 1.00 93.00 107 LEU A C 1
ATOM 828 O O . LEU A 1 107 ? 14.319 -3.128 -1.882 1.00 93.00 107 LEU A O 1
ATOM 832 N N . ARG A 1 108 ? 14.016 -5.319 -1.630 1.00 94.94 108 ARG A N 1
ATOM 833 C CA . ARG A 1 108 ? 14.658 -5.769 -2.858 1.00 94.94 108 ARG A CA 1
ATOM 834 C C . ARG A 1 108 ? 13.624 -6.420 -3.755 1.00 94.94 108 ARG A C 1
ATOM 836 O O . ARG A 1 108 ? 13.073 -7.478 -3.439 1.00 94.94 108 ARG A O 1
ATOM 843 N N . PHE A 1 109 ? 13.445 -5.822 -4.917 1.00 96.19 109 PHE A N 1
ATOM 844 C CA . PHE A 1 109 ? 12.670 -6.370 -6.013 1.00 96.19 109 PHE A CA 1
ATOM 845 C C . PHE A 1 109 ? 13.627 -6.919 -7.057 1.00 96.19 109 PHE A C 1
ATOM 847 O O . PHE A 1 109 ? 14.634 -6.302 -7.391 1.00 96.19 109 PHE A O 1
ATOM 854 N N . THR A 1 110 ? 13.306 -8.089 -7.581 1.00 97.50 110 THR A N 1
ATOM 855 C CA . THR A 1 110 ? 14.028 -8.720 -8.679 1.00 97.50 110 THR A CA 1
ATOM 856 C C . THR A 1 110 ? 13.078 -8.976 -9.826 1.00 97.50 110 THR A C 1
ATOM 858 O O . THR A 1 110 ? 11.885 -9.163 -9.598 1.00 97.50 110 THR A O 1
ATOM 861 N N . GLY A 1 111 ? 13.564 -8.990 -11.059 1.00 97.06 111 GLY A N 1
ATOM 862 C CA . GLY A 1 111 ? 12.654 -9.223 -12.166 1.00 97.06 111 GLY A CA 1
ATOM 863 C C . GLY A 1 111 ? 13.276 -9.275 -13.540 1.00 97.06 111 GLY A C 1
ATOM 864 O O . GLY A 1 111 ? 14.492 -9.232 -13.731 1.00 97.06 111 GLY A O 1
ATOM 865 N N . GLU A 1 112 ? 12.382 -9.352 -14.505 1.00 97.19 112 GLU A N 1
ATOM 866 C CA . GLU A 1 112 ? 12.672 -9.322 -15.927 1.00 97.19 112 GLU A CA 1
ATOM 867 C C . GLU A 1 112 ? 11.543 -8.594 -16.649 1.00 97.19 112 GLU A C 1
ATOM 869 O O . GLU A 1 112 ? 10.396 -8.594 -16.199 1.00 97.19 112 GLU A O 1
ATOM 874 N N . ALA A 1 113 ? 11.869 -7.960 -17.768 1.00 96.12 113 ALA A N 1
ATOM 875 C CA . ALA A 1 113 ? 10.907 -7.255 -18.594 1.00 96.12 113 ALA A CA 1
ATOM 876 C C . ALA A 1 113 ? 11.245 -7.429 -20.072 1.00 96.12 113 ALA A C 1
ATOM 878 O O . ALA A 1 113 ? 12.408 -7.410 -20.471 1.00 96.12 113 ALA A O 1
ATOM 879 N N . THR A 1 114 ? 10.228 -7.565 -20.911 1.00 95.31 114 THR A N 1
ATOM 880 C CA . THR A 1 114 ? 10.375 -7.650 -22.362 1.00 95.31 114 THR A CA 1
ATOM 881 C C . THR A 1 114 ? 9.397 -6.712 -23.045 1.00 95.31 114 THR A C 1
ATOM 883 O O . THR A 1 114 ? 8.274 -6.518 -22.577 1.00 95.31 114 THR A O 1
ATOM 886 N N . THR A 1 115 ? 9.828 -6.128 -24.161 1.00 94.06 115 THR A N 1
ATOM 887 C CA . THR A 1 115 ? 8.961 -5.383 -25.067 1.00 94.06 115 THR A CA 1
ATOM 888 C C . THR A 1 115 ? 9.084 -5.924 -26.484 1.00 94.06 115 THR A C 1
ATOM 890 O O . THR A 1 115 ? 10.185 -6.186 -26.973 1.00 94.06 115 THR A O 1
ATOM 893 N N . GLU A 1 116 ? 7.950 -6.100 -27.157 1.00 93.81 116 GLU A N 1
ATOM 894 C CA . GLU A 1 116 ? 7.878 -6.624 -28.521 1.00 93.81 116 GLU A CA 1
ATOM 895 C C . GLU A 1 116 ? 7.079 -5.676 -29.420 1.00 93.81 116 GLU A C 1
ATOM 897 O O . GLU A 1 116 ? 5.890 -5.462 -29.164 1.00 93.81 116 GLU A O 1
ATOM 902 N N . PRO A 1 117 ? 7.681 -5.110 -30.481 1.00 91.56 117 PRO A N 1
ATOM 903 C CA . PRO A 1 117 ? 6.947 -4.264 -31.414 1.00 91.56 117 PRO A CA 1
ATOM 904 C C . PRO A 1 117 ? 5.883 -5.077 -32.175 1.00 91.56 117 PRO A C 1
ATOM 906 O O . PRO A 1 117 ? 6.145 -6.165 -32.685 1.00 91.56 117 PRO A O 1
ATOM 909 N N . SER A 1 118 ? 4.667 -4.540 -32.265 1.00 91.56 118 SER A N 1
ATOM 910 C CA . SER A 1 118 ? 3.491 -5.148 -32.891 1.00 91.56 118 SER A CA 1
ATOM 911 C C . SER A 1 118 ? 2.534 -4.061 -33.396 1.00 91.56 118 SER A C 1
ATOM 913 O O . SER A 1 118 ? 1.892 -3.386 -32.600 1.00 91.56 118 SER A O 1
ATOM 915 N N . GLN A 1 119 ? 2.394 -3.915 -34.719 1.00 87.88 119 GLN A N 1
ATOM 916 C CA . GLN A 1 119 ? 1.384 -3.049 -35.367 1.00 87.88 119 GLN A CA 1
ATOM 917 C C . GLN A 1 119 ? 1.313 -1.600 -34.822 1.00 87.88 119 GLN A C 1
ATOM 919 O O . GLN A 1 119 ? 0.233 -1.075 -34.573 1.00 87.88 119 GLN A O 1
ATOM 924 N N . GLY A 1 120 ? 2.463 -0.940 -34.632 1.00 85.75 120 GLY A N 1
ATOM 925 C CA . GLY A 1 120 ? 2.518 0.444 -34.121 1.00 85.75 120 GLY A CA 1
ATOM 926 C C . GLY A 1 120 ? 2.401 0.571 -32.596 1.00 85.75 120 GLY A C 1
ATOM 927 O O . GLY A 1 120 ? 2.266 1.675 -32.073 1.00 85.75 120 GLY A O 1
ATOM 928 N N . GLN A 1 121 ? 2.465 -0.553 -31.885 1.00 92.06 121 GLN A N 1
ATOM 929 C CA . GLN A 1 121 ? 2.502 -0.630 -30.428 1.00 92.06 121 GLN A CA 1
ATOM 930 C C . GLN A 1 121 ? 3.651 -1.540 -29.984 1.00 92.06 121 GLN A C 1
ATOM 932 O O . GLN A 1 121 ? 4.212 -2.280 -30.788 1.00 92.06 121 GLN A O 1
ATOM 937 N N . HIS A 1 122 ? 3.981 -1.519 -28.701 1.00 92.31 122 HIS A N 1
ATOM 938 C CA . HIS A 1 122 ? 4.885 -2.457 -28.052 1.00 92.31 122 HIS A CA 1
ATOM 939 C C . HIS A 1 122 ? 4.092 -3.272 -27.042 1.00 92.31 122 HIS A C 1
ATOM 941 O O . HIS A 1 122 ? 3.496 -2.704 -26.133 1.00 92.31 122 HIS A O 1
ATOM 947 N N . LYS A 1 123 ? 4.090 -4.597 -27.175 1.00 96.00 123 LYS A N 1
ATOM 948 C CA . LYS A 1 123 ? 3.597 -5.484 -26.118 1.00 96.00 123 LYS A CA 1
ATOM 949 C C . LYS A 1 123 ? 4.628 -5.525 -25.009 1.00 96.00 123 LYS A C 1
ATOM 951 O O . LYS A 1 123 ? 5.803 -5.707 -25.308 1.00 96.00 123 LYS A O 1
ATOM 956 N N . ILE A 1 124 ? 4.199 -5.366 -23.770 1.00 95.62 124 ILE A N 1
ATOM 957 C CA . ILE A 1 124 ? 5.057 -5.380 -22.589 1.00 95.62 124 ILE A CA 1
ATOM 958 C C . ILE A 1 124 ? 4.721 -6.627 -21.782 1.00 95.62 124 ILE A C 1
ATOM 960 O O . ILE A 1 124 ? 3.546 -6.943 -21.602 1.00 95.62 124 ILE A O 1
ATOM 964 N N . ARG A 1 125 ? 5.748 -7.320 -21.292 1.00 97.50 125 ARG A N 1
ATOM 965 C CA . ARG A 1 125 ? 5.620 -8.349 -20.257 1.00 97.50 125 ARG A CA 1
ATOM 966 C C . ARG A 1 125 ? 6.689 -8.145 -19.207 1.00 97.50 125 ARG A C 1
ATOM 968 O O . ARG A 1 125 ? 7.840 -7.925 -19.576 1.00 97.50 125 ARG A O 1
ATOM 975 N N . ALA A 1 126 ? 6.344 -8.257 -17.936 1.00 97.19 126 ALA A N 1
ATOM 976 C CA . ALA A 1 126 ? 7.312 -8.211 -16.854 1.00 97.19 126 ALA A CA 1
ATOM 977 C C . ALA A 1 126 ? 6.957 -9.197 -15.744 1.00 97.19 126 ALA A C 1
ATOM 979 O O . ALA A 1 126 ? 5.787 -9.423 -15.453 1.00 97.19 126 ALA A O 1
ATOM 980 N N . ASN A 1 127 ? 7.978 -9.758 -15.108 1.00 97.88 127 ASN A N 1
ATOM 981 C CA . ASN A 1 127 ? 7.845 -10.559 -13.900 1.00 97.88 127 ASN A CA 1
ATOM 982 C C . ASN A 1 127 ? 8.636 -9.870 -12.793 1.00 97.88 127 ASN A C 1
ATOM 984 O O . ASN A 1 127 ? 9.809 -9.549 -12.987 1.00 97.88 127 ASN A O 1
ATOM 988 N N . ILE A 1 128 ? 7.999 -9.633 -11.650 1.00 97.00 128 ILE A N 1
ATOM 989 C CA . ILE A 1 128 ? 8.599 -8.964 -10.494 1.00 97.00 128 ILE A CA 1
ATOM 990 C C . ILE A 1 128 ? 8.417 -9.855 -9.273 1.00 97.00 128 ILE A C 1
ATOM 992 O O . ILE A 1 128 ? 7.304 -10.269 -8.951 1.00 97.00 128 ILE A O 1
ATOM 996 N N . ASN A 1 129 ? 9.513 -10.101 -8.571 1.00 97.50 129 ASN A N 1
ATOM 997 C CA . ASN A 1 129 ? 9.592 -10.935 -7.388 1.00 97.50 129 ASN A CA 1
ATOM 998 C C . ASN A 1 129 ? 10.227 -10.159 -6.237 1.00 97.50 129 ASN A C 1
ATOM 1000 O O . ASN A 1 129 ? 11.271 -9.533 -6.407 1.00 97.50 129 ASN A O 1
ATOM 1004 N N . ALA A 1 130 ? 9.656 -10.281 -5.048 1.00 96.69 130 ALA A N 1
ATOM 1005 C CA . ALA A 1 130 ? 10.304 -9.923 -3.792 1.00 96.69 130 ALA A CA 1
ATOM 1006 C C . ALA A 1 130 ? 10.274 -11.153 -2.881 1.00 96.69 130 ALA A C 1
ATOM 1008 O O . ALA A 1 130 ? 9.275 -11.868 -2.840 1.00 96.69 130 ALA A O 1
ATOM 1009 N N . ASN A 1 131 ? 11.358 -11.436 -2.161 1.00 94.94 131 ASN A N 1
ATOM 1010 C CA . ASN A 1 131 ? 11.409 -12.566 -1.228 1.00 94.94 131 ASN A CA 1
ATOM 1011 C C . ASN A 1 131 ? 12.214 -12.210 0.020 1.00 94.94 131 ASN A C 1
ATOM 1013 O O . ASN A 1 131 ? 13.280 -12.761 0.288 1.00 94.94 131 ASN A O 1
ATOM 1017 N N . GLN A 1 132 ? 11.692 -11.260 0.780 1.00 93.56 132 GLN A N 1
ATOM 1018 C CA . GLN A 1 132 ? 12.257 -10.830 2.050 1.00 93.56 132 GLN A CA 1
ATOM 1019 C C . GLN A 1 132 ? 11.280 -11.119 3.188 1.00 93.56 132 GLN A C 1
ATOM 1021 O O . GLN A 1 132 ? 10.178 -11.645 2.978 1.00 93.56 132 GLN A O 1
ATOM 1026 N N . TYR A 1 133 ? 11.714 -10.819 4.412 1.00 90.38 133 TYR A N 1
ATOM 1027 C CA . TYR A 1 133 ? 10.879 -10.952 5.599 1.00 90.38 133 TYR A CA 1
ATOM 1028 C C . TYR A 1 133 ? 9.727 -9.941 5.578 1.00 90.38 133 TYR A C 1
ATOM 1030 O O . TYR A 1 133 ? 8.583 -10.321 5.810 1.00 90.38 133 TYR A O 1
ATOM 1038 N N . GLN A 1 134 ? 10.017 -8.684 5.239 1.00 91.88 134 GLN A N 1
ATOM 1039 C CA . GLN A 1 134 ? 9.057 -7.581 5.203 1.00 91.88 134 GLN A CA 1
ATOM 1040 C C . GLN A 1 134 ? 8.043 -7.727 4.065 1.00 91.88 134 GLN A C 1
ATOM 1042 O O . GLN A 1 134 ? 6.869 -7.415 4.236 1.00 91.88 134 GLN A O 1
ATOM 1047 N N . LEU A 1 135 ? 8.483 -8.227 2.909 1.00 94.75 135 LEU A N 1
ATOM 1048 C CA . LEU A 1 135 ? 7.645 -8.392 1.729 1.00 94.75 135 LEU A CA 1
ATOM 1049 C C . LEU A 1 135 ? 8.087 -9.625 0.944 1.00 94.75 135 LEU A C 1
ATOM 1051 O O . LEU A 1 135 ? 9.257 -9.775 0.589 1.00 94.75 135 LEU A O 1
ATOM 1055 N N . GLY A 1 136 ? 7.140 -10.508 0.658 1.00 95.81 136 GLY A N 1
ATOM 1056 C CA . GLY A 1 136 ? 7.314 -11.572 -0.320 1.00 95.81 136 GLY A CA 1
ATOM 1057 C C . GLY A 1 136 ? 6.181 -11.505 -1.325 1.00 95.81 136 GLY A C 1
ATOM 1058 O O . GLY A 1 136 ? 5.032 -11.477 -0.913 1.00 95.81 136 GLY A O 1
ATOM 1059 N N . LEU A 1 137 ? 6.466 -11.453 -2.618 1.00 96.50 137 LEU A N 1
ATOM 1060 C CA . LEU A 1 137 ? 5.442 -11.509 -3.656 1.00 96.50 137 LEU A CA 1
ATOM 1061 C C . LEU A 1 137 ? 6.036 -12.011 -4.962 1.00 96.50 137 LEU A C 1
ATOM 1063 O O . LEU A 1 137 ? 7.223 -11.830 -5.230 1.00 96.50 137 LEU A O 1
ATOM 1067 N N . THR A 1 138 ? 5.185 -12.606 -5.784 1.00 97.44 138 THR A N 1
ATOM 1068 C CA . THR A 1 138 ? 5.437 -12.842 -7.204 1.00 97.44 138 THR A CA 1
ATOM 1069 C C . THR A 1 138 ? 4.338 -12.139 -7.974 1.00 97.44 138 THR A C 1
ATOM 1071 O O . THR A 1 138 ? 3.155 -12.309 -7.667 1.00 97.44 138 THR A O 1
ATOM 1074 N N . SER A 1 139 ? 4.721 -11.325 -8.950 1.00 97.88 139 SER A N 1
ATOM 1075 C CA . SER A 1 139 ? 3.775 -10.627 -9.806 1.00 97.88 139 SER A CA 1
ATOM 1076 C C . SER A 1 139 ? 4.164 -10.710 -11.269 1.00 97.88 139 SER A C 1
ATOM 1078 O O . SER A 1 139 ? 5.341 -10.620 -11.621 1.00 97.88 139 SER A O 1
ATOM 1080 N N . THR A 1 140 ? 3.154 -10.862 -12.114 1.00 98.31 140 THR A N 1
ATOM 1081 C CA . THR A 1 140 ? 3.291 -10.887 -13.570 1.00 98.31 140 THR A CA 1
ATOM 1082 C C . THR A 1 140 ? 2.477 -9.747 -14.137 1.00 98.31 140 THR A C 1
ATOM 1084 O O . THR A 1 140 ? 1.323 -9.575 -13.757 1.00 98.31 140 THR A O 1
ATOM 1087 N N . TRP A 1 141 ? 3.089 -8.983 -15.031 1.00 98.00 141 TRP A N 1
ATOM 1088 C CA . TRP A 1 141 ? 2.533 -7.803 -15.670 1.00 98.00 141 TRP A CA 1
ATOM 1089 C C . TRP A 1 141 ? 2.532 -7.984 -17.178 1.00 98.00 141 TRP A C 1
ATOM 1091 O O . TRP A 1 141 ? 3.535 -8.405 -17.753 1.00 98.00 141 TRP A O 1
ATOM 1101 N N . GLU A 1 142 ? 1.438 -7.618 -17.828 1.00 98.25 142 GLU A N 1
ATOM 1102 C CA . GLU A 1 142 ? 1.303 -7.614 -19.279 1.00 98.25 142 GLU A CA 1
ATOM 1103 C C . GLU A 1 142 ? 0.579 -6.353 -19.743 1.00 98.25 142 GLU A C 1
ATOM 1105 O O . GLU A 1 142 ? -0.255 -5.802 -19.030 1.00 98.25 142 GLU A O 1
ATOM 1110 N N . GLY A 1 143 ? 0.867 -5.892 -20.957 1.00 96.81 143 GLY A N 1
ATOM 1111 C CA . GLY A 1 143 ? 0.123 -4.775 -21.522 1.00 96.81 143 GLY A CA 1
ATOM 1112 C C . GLY A 1 143 ? 0.708 -4.221 -22.807 1.00 96.81 143 GLY A C 1
ATOM 1113 O O . GLY A 1 143 ? 1.408 -4.924 -23.543 1.00 96.81 143 GLY A O 1
ATOM 1114 N N . THR A 1 144 ? 0.399 -2.963 -23.107 1.00 95.44 144 THR A N 1
ATOM 1115 C CA . THR A 1 144 ? 0.799 -2.304 -24.351 1.00 95.44 144 THR A CA 1
ATOM 1116 C C . THR A 1 144 ? 1.291 -0.879 -24.132 1.00 95.44 144 THR A C 1
ATOM 1118 O O . THR A 1 144 ? 0.801 -0.154 -23.273 1.00 95.44 144 THR A O 1
ATOM 1121 N N . LEU A 1 145 ? 2.253 -0.471 -24.956 1.00 92.69 145 LEU A N 1
ATOM 1122 C CA . LEU A 1 145 ? 2.686 0.909 -25.120 1.00 92.69 145 LEU A CA 1
ATOM 1123 C C . LEU A 1 145 ? 2.471 1.329 -26.575 1.00 92.69 145 LEU A C 1
ATOM 1125 O O . LEU A 1 145 ? 3.080 0.777 -27.490 1.00 92.69 145 LEU A O 1
ATOM 1129 N N . GLN A 1 146 ? 1.608 2.308 -26.802 1.00 91.44 146 GLN A N 1
ATOM 1130 C CA . GLN A 1 146 ? 1.292 2.818 -28.135 1.00 91.44 146 GLN A CA 1
ATOM 1131 C C . GLN A 1 146 ? 2.260 3.932 -28.548 1.00 91.44 146 GLN A C 1
ATOM 1133 O O . GLN A 1 146 ? 2.792 4.648 -27.702 1.00 91.44 146 GLN A O 1
ATOM 1138 N N . SER A 1 147 ? 2.413 4.161 -29.856 1.00 80.56 147 SER A N 1
ATOM 1139 C CA . SER A 1 147 ? 3.283 5.209 -30.421 1.00 80.56 147 SER A CA 1
ATOM 1140 C C . SER A 1 147 ? 2.952 6.647 -29.986 1.00 80.56 147 SER A C 1
ATOM 1142 O O . SER A 1 147 ? 3.743 7.553 -30.222 1.00 80.56 147 SER A O 1
ATOM 1144 N N . GLY A 1 148 ? 1.781 6.876 -29.380 1.00 81.31 148 GLY A N 1
ATOM 1145 C CA . GLY A 1 148 ? 1.381 8.155 -28.781 1.00 81.31 148 GLY A CA 1
ATOM 1146 C C . GLY A 1 148 ? 1.757 8.306 -27.303 1.00 81.31 148 GLY A C 1
ATOM 1147 O O . GLY A 1 148 ? 1.257 9.221 -26.654 1.00 81.31 148 GLY A O 1
ATOM 1148 N N . GLY A 1 149 ? 2.562 7.390 -26.756 1.00 82.94 149 GLY A N 1
ATOM 1149 C CA . GLY A 1 149 ? 2.909 7.377 -25.339 1.00 82.94 149 GLY A CA 1
ATOM 1150 C C . GLY A 1 149 ? 1.749 6.964 -24.430 1.00 82.94 149 GLY A C 1
ATOM 1151 O O . GLY A 1 149 ? 1.692 7.379 -23.276 1.00 82.94 149 GLY A O 1
ATOM 1152 N N . ILE A 1 150 ? 0.804 6.182 -24.954 1.00 90.25 150 ILE A N 1
ATOM 1153 C CA . ILE A 1 150 ? -0.291 5.617 -24.161 1.00 90.25 150 ILE A CA 1
ATOM 1154 C C . ILE A 1 150 ? 0.168 4.257 -23.650 1.00 90.25 150 ILE A C 1
ATOM 1156 O O . ILE A 1 150 ? 0.425 3.360 -24.454 1.00 90.25 150 ILE A O 1
ATOM 1160 N N . LEU A 1 151 ? 0.286 4.130 -22.334 1.00 92.38 151 LEU A N 1
ATOM 1161 C CA . LEU A 1 151 ? 0.635 2.904 -21.630 1.00 92.38 151 LEU A CA 1
ATOM 1162 C C . LEU A 1 151 ? -0.623 2.315 -20.998 1.00 92.38 151 LEU A C 1
ATOM 1164 O O . LEU A 1 151 ? -1.392 3.043 -20.377 1.00 92.38 151 LEU A O 1
ATOM 1168 N N . ASP A 1 152 ? -0.787 1.008 -21.120 1.00 95.56 152 ASP A N 1
ATOM 1169 C CA . ASP A 1 152 ? -1.799 0.224 -20.419 1.00 95.56 152 ASP A CA 1
ATOM 1170 C C . ASP A 1 152 ? -1.134 -1.071 -19.950 1.00 95.56 152 ASP A C 1
ATOM 1172 O O . ASP A 1 152 ? -0.605 -1.815 -20.776 1.00 95.56 152 ASP A O 1
ATOM 1176 N N . LEU A 1 153 ? -1.075 -1.298 -18.641 1.00 96.75 153 LEU A N 1
ATOM 1177 C CA . LEU A 1 153 ? -0.448 -2.451 -18.001 1.00 96.75 153 LEU A CA 1
ATOM 1178 C C . LEU A 1 153 ? -1.410 -3.056 -16.988 1.00 96.75 153 LEU A C 1
ATOM 1180 O O . LEU A 1 153 ? -1.950 -2.346 -16.149 1.00 96.75 153 LEU A O 1
ATOM 1184 N N . ALA A 1 154 ? -1.539 -4.373 -16.991 1.00 98.31 154 ALA A N 1
ATOM 1185 C CA . ALA A 1 154 ? -2.250 -5.130 -15.977 1.00 98.31 154 ALA A CA 1
ATOM 1186 C C . ALA A 1 154 ? -1.293 -6.124 -15.322 1.00 98.31 154 ALA A C 1
ATOM 1188 O O . ALA A 1 154 ? -0.565 -6.842 -16.002 1.00 98.31 154 ALA A O 1
ATOM 1189 N N . GLY A 1 155 ? -1.294 -6.153 -13.999 1.00 98.06 155 GLY A N 1
ATOM 1190 C CA . GLY A 1 155 ? -0.492 -7.018 -13.161 1.00 98.06 155 GLY A CA 1
ATOM 1191 C C . GLY A 1 155 ? -1.361 -7.896 -12.279 1.00 98.06 155 GLY A C 1
ATOM 1192 O O . GLY A 1 155 ? -2.407 -7.465 -11.802 1.00 98.06 155 GLY A O 1
ATOM 1193 N N . THR A 1 156 ? -0.910 -9.116 -12.019 1.00 98.38 156 THR A N 1
ATOM 1194 C CA . THR A 1 156 ? -1.494 -10.010 -11.012 1.00 98.38 156 THR A CA 1
ATOM 1195 C C . THR A 1 156 ? -0.446 -10.362 -9.978 1.00 98.38 156 THR A C 1
ATOM 1197 O O . THR A 1 156 ? 0.696 -10.641 -10.343 1.00 98.38 156 THR A O 1
ATOM 1200 N N . VAL A 1 157 ? -0.835 -10.395 -8.708 1.00 97.69 157 VAL A N 1
ATOM 1201 C CA . VAL A 1 157 ? 0.004 -10.826 -7.588 1.00 97.69 157 VAL A CA 1
ATOM 1202 C C . VAL A 1 157 ? -0.549 -12.128 -7.031 1.00 97.69 157 VAL A C 1
ATOM 1204 O O . VAL A 1 157 ? -1.755 -12.236 -6.796 1.00 97.69 157 VAL A O 1
ATOM 1207 N N . VAL A 1 158 ? 0.334 -13.097 -6.800 1.00 95.62 158 VAL A N 1
ATOM 1208 C CA . VAL A 1 158 ? -0.023 -14.405 -6.241 1.00 95.62 158 VAL A CA 1
ATOM 1209 C C . VAL A 1 158 ? 0.830 -14.702 -5.013 1.00 95.62 158 VAL A C 1
ATOM 1211 O O . VAL A 1 158 ? 2.030 -14.417 -5.001 1.00 95.62 158 VAL A O 1
ATOM 1214 N N . ASP A 1 159 ? 0.196 -15.276 -3.988 1.00 93.75 159 ASP A N 1
ATOM 1215 C CA . ASP A 1 159 ? 0.829 -15.760 -2.754 1.00 93.75 159 ASP A CA 1
ATOM 1216 C C . ASP A 1 159 ? 1.728 -14.722 -2.058 1.00 93.75 159 ASP A C 1
ATOM 1218 O O . ASP A 1 159 ? 2.773 -15.034 -1.478 1.00 93.75 159 ASP A O 1
ATOM 1222 N N . GLY A 1 160 ? 1.293 -13.464 -2.080 1.00 96.25 160 GLY A N 1
ATOM 1223 C CA . GLY A 1 160 ? 1.960 -12.366 -1.405 1.00 96.25 160 GLY A CA 1
ATOM 1224 C C . GLY A 1 160 ? 1.964 -12.523 0.119 1.00 96.25 160 GLY A C 1
ATOM 1225 O O . GLY A 1 160 ? 1.050 -13.076 0.728 1.00 96.25 160 GLY A O 1
ATOM 1226 N N . ARG A 1 161 ? 2.988 -11.998 0.779 1.00 95.75 161 ARG A N 1
ATOM 1227 C CA . ARG A 1 161 ? 3.095 -11.865 2.233 1.00 95.75 161 ARG A CA 1
ATOM 1228 C C . ARG A 1 161 ? 3.685 -10.507 2.571 1.00 95.75 161 ARG A C 1
ATOM 1230 O O . ARG A 1 161 ? 4.555 -10.017 1.855 1.00 95.75 161 ARG A O 1
ATOM 1237 N N . MET A 1 162 ? 3.241 -9.922 3.671 1.00 94.62 162 MET A N 1
ATOM 1238 C CA . MET A 1 162 ? 3.731 -8.628 4.132 1.00 94.62 162 MET A CA 1
ATOM 1239 C C . MET A 1 162 ? 3.868 -8.644 5.646 1.00 94.62 162 MET A C 1
ATOM 1241 O O . MET A 1 162 ? 2.957 -9.088 6.335 1.00 94.62 162 MET A O 1
ATOM 1245 N N . ASN A 1 163 ? 4.988 -8.149 6.153 1.00 91.50 163 ASN A N 1
ATOM 1246 C CA . ASN A 1 163 ? 5.246 -7.916 7.567 1.00 91.50 163 ASN A CA 1
ATOM 1247 C C . ASN A 1 163 ? 5.727 -6.468 7.712 1.00 91.50 163 ASN A C 1
ATOM 1249 O O . ASN A 1 163 ? 6.912 -6.186 7.536 1.00 91.50 163 ASN A O 1
ATOM 1253 N N . ALA A 1 164 ? 4.796 -5.557 7.995 1.00 87.06 164 ALA A N 1
ATOM 1254 C CA . ALA A 1 164 ? 5.039 -4.121 8.089 1.00 87.06 164 ALA A CA 1
ATOM 1255 C C . ALA A 1 164 ? 4.511 -3.594 9.432 1.00 87.06 164 ALA A C 1
ATOM 1257 O O . ALA A 1 164 ? 3.306 -3.409 9.616 1.00 87.06 164 ALA A O 1
ATOM 1258 N N . GLY A 1 165 ? 5.423 -3.397 10.390 1.00 84.00 165 GLY A N 1
ATOM 1259 C CA . GLY A 1 165 ? 5.095 -2.959 11.749 1.00 84.00 165 GLY A CA 1
ATOM 1260 C C . GLY A 1 165 ? 4.012 -3.834 12.408 1.00 84.00 165 GLY A C 1
ATOM 1261 O O . GLY A 1 165 ? 4.224 -5.043 12.550 1.00 84.00 165 GLY A O 1
ATOM 1262 N N . PRO A 1 166 ? 2.853 -3.262 12.800 1.00 84.75 166 PRO A N 1
ATOM 1263 C CA . PRO A 1 166 ? 1.764 -3.999 13.447 1.00 84.75 166 PRO A CA 1
ATOM 1264 C C . PRO A 1 166 ? 1.037 -4.973 12.517 1.00 84.75 166 PRO A C 1
ATOM 1266 O O . PRO A 1 166 ? 0.292 -5.824 13.007 1.00 84.75 166 PRO A O 1
ATOM 1269 N N . LEU A 1 167 ? 1.187 -4.823 11.198 1.00 90.19 167 LEU A N 1
ATOM 1270 C CA . LEU A 1 167 ? 0.419 -5.551 10.199 1.00 90.19 167 LEU A CA 1
ATOM 1271 C C . LEU A 1 167 ? 1.225 -6.726 9.647 1.00 90.19 167 LEU A C 1
ATOM 1273 O O . LEU A 1 167 ? 2.309 -6.560 9.085 1.00 90.19 167 LEU A O 1
ATOM 1277 N N . ARG A 1 168 ? 0.654 -7.924 9.753 1.00 93.69 168 ARG A N 1
ATOM 1278 C CA . ARG A 1 168 ? 1.175 -9.137 9.119 1.00 93.69 168 ARG A CA 1
ATOM 1279 C C . ARG A 1 168 ? 0.097 -9.736 8.243 1.00 93.69 168 ARG A C 1
ATOM 1281 O O . ARG A 1 168 ? -0.949 -10.120 8.749 1.00 93.69 168 ARG A O 1
ATOM 1288 N N . ILE A 1 169 ? 0.345 -9.830 6.947 1.00 95.12 169 ILE A N 1
ATOM 1289 C CA . ILE A 1 169 ? -0.559 -10.445 5.979 1.00 95.12 169 ILE A CA 1
ATOM 1290 C C . ILE A 1 169 ? 0.090 -11.717 5.459 1.00 95.12 169 ILE A C 1
ATOM 1292 O O . ILE A 1 169 ? 1.225 -11.704 4.977 1.00 95.12 169 ILE A O 1
ATOM 1296 N N . SER A 1 170 ? -0.654 -12.815 5.525 1.00 90.56 170 SER A N 1
ATOM 1297 C CA . SER A 1 170 ? -0.243 -14.101 4.975 1.00 90.56 170 SER A CA 1
ATOM 1298 C C . SER A 1 170 ? -1.089 -14.431 3.749 1.00 90.56 170 SER A C 1
ATOM 1300 O O . SER A 1 170 ? -2.308 -14.525 3.873 1.00 90.56 170 SER A O 1
ATOM 1302 N N . ARG A 1 171 ? -0.444 -14.680 2.604 1.00 93.19 171 ARG A N 1
ATOM 1303 C CA . ARG A 1 171 ? -1.086 -15.120 1.352 1.00 93.19 171 ARG A CA 1
ATOM 1304 C C . ARG A 1 171 ? -2.158 -14.150 0.854 1.00 93.19 171 ARG A C 1
ATOM 1306 O O . ARG A 1 171 ? -3.342 -14.486 0.813 1.00 93.19 171 ARG A O 1
ATOM 1313 N N . PHE A 1 172 ? -1.737 -12.950 0.476 1.00 96.88 172 PHE A N 1
ATOM 1314 C CA . PHE A 1 172 ? -2.583 -12.055 -0.298 1.00 96.88 172 PHE A CA 1
ATOM 1315 C C . PHE A 1 172 ? -2.450 -12.337 -1.796 1.00 96.88 172 PHE A C 1
ATOM 1317 O O . PHE A 1 172 ? -1.375 -12.676 -2.289 1.00 96.88 172 PHE A O 1
ATOM 1324 N N . ASN A 1 173 ? -3.548 -12.182 -2.520 1.00 97.94 173 ASN A N 1
ATOM 1325 C CA . ASN A 1 173 ? -3.602 -12.239 -3.974 1.00 97.94 173 ASN A CA 1
ATOM 1326 C C . ASN A 1 173 ? -4.246 -10.955 -4.478 1.00 97.94 173 ASN A C 1
ATOM 1328 O O . ASN A 1 173 ? -4.951 -10.279 -3.732 1.00 97.94 173 ASN A O 1
ATOM 1332 N N . GLY A 1 174 ? -4.025 -10.608 -5.736 1.00 97.69 174 GLY A N 1
ATOM 1333 C CA . GLY A 1 174 ? -4.642 -9.405 -6.260 1.00 97.69 174 GLY A CA 1
ATOM 1334 C C . GLY A 1 174 ? -4.303 -9.101 -7.697 1.00 97.69 174 GLY A C 1
ATOM 1335 O O . GLY A 1 174 ? -3.589 -9.850 -8.367 1.00 97.69 174 GLY A O 1
ATOM 1336 N N . TRP A 1 175 ? -4.810 -7.970 -8.152 1.00 98.12 175 TRP A N 1
ATOM 1337 C CA . TRP A 1 175 ? -4.516 -7.417 -9.459 1.00 98.12 175 TRP A CA 1
ATOM 1338 C C . TRP A 1 175 ? -4.311 -5.908 -9.359 1.00 98.12 175 TRP A C 1
ATOM 1340 O O . TRP A 1 175 ? -4.817 -5.257 -8.446 1.00 98.12 175 TRP A O 1
ATOM 1350 N N . ALA A 1 176 ? -3.555 -5.354 -10.298 1.00 98.00 176 ALA A N 1
ATOM 1351 C CA . ALA A 1 176 ? -3.364 -3.923 -10.454 1.00 98.00 176 ALA A CA 1
ATOM 1352 C C . ALA A 1 176 ? -3.378 -3.564 -11.943 1.00 98.00 176 ALA A C 1
ATOM 1354 O O . ALA A 1 176 ? -2.780 -4.261 -12.749 1.00 98.00 176 ALA A O 1
ATOM 1355 N N . GLY A 1 177 ? -4.059 -2.493 -12.320 1.00 97.38 177 GLY A N 1
ATOM 1356 C CA . GLY A 1 177 ? -4.068 -1.920 -13.658 1.00 97.38 177 GLY A CA 1
ATOM 1357 C C . GLY A 1 177 ? -3.479 -0.518 -13.617 1.00 97.38 177 GLY A C 1
ATOM 1358 O O . GLY A 1 177 ? -3.869 0.283 -12.774 1.00 97.38 177 GLY A O 1
ATOM 1359 N N . VAL A 1 178 ? -2.550 -0.214 -14.514 1.00 95.50 178 VAL A N 1
ATOM 1360 C CA . VAL A 1 178 ? -1.929 1.102 -14.668 1.00 95.50 178 VAL A CA 1
ATOM 1361 C C . VAL A 1 178 ? -2.153 1.568 -16.094 1.00 95.50 178 VAL A C 1
ATOM 1363 O O . VAL A 1 178 ? -1.665 0.942 -17.031 1.00 95.50 178 VAL A O 1
ATOM 1366 N N . ALA A 1 179 ? -2.819 2.705 -16.253 1.00 93.88 179 ALA A N 1
ATOM 1367 C CA . ALA A 1 179 ? -2.915 3.391 -17.531 1.00 93.88 179 ALA A CA 1
ATOM 1368 C C . ALA A 1 179 ? -2.271 4.775 -17.436 1.00 93.88 179 ALA A C 1
ATOM 1370 O O . ALA A 1 179 ? -2.484 5.514 -16.476 1.00 93.88 179 ALA A O 1
ATOM 1371 N N . VAL A 1 180 ? -1.479 5.139 -18.441 1.00 91.38 180 VAL A N 1
ATOM 1372 C CA . VAL A 1 180 ? -0.859 6.463 -18.565 1.00 91.38 180 VAL A CA 1
ATOM 1373 C C . VAL A 1 180 ? -1.130 6.987 -19.962 1.00 91.38 180 VAL A C 1
ATOM 1375 O O . VAL A 1 180 ? -0.934 6.286 -20.952 1.00 91.38 180 VAL A O 1
ATOM 1378 N N . ASN A 1 181 ? -1.580 8.229 -20.060 1.00 90.06 181 ASN A N 1
ATOM 1379 C CA . ASN A 1 181 ? -1.786 8.920 -21.323 1.00 90.06 181 ASN A CA 1
ATOM 1380 C C . ASN A 1 181 ? -1.406 10.403 -21.180 1.00 90.06 181 ASN A C 1
ATOM 1382 O O . ASN A 1 181 ? -0.930 10.852 -20.138 1.00 90.06 181 ASN A O 1
ATOM 1386 N N . LYS A 1 182 ? -1.605 11.184 -22.244 1.00 85.38 182 LYS A N 1
ATOM 1387 C CA . LYS A 1 182 ? -1.301 12.624 -22.256 1.00 85.38 182 LYS A CA 1
ATOM 1388 C C . LYS A 1 182 ? -2.098 13.446 -21.227 1.00 85.38 182 LYS A C 1
ATOM 1390 O O . LYS A 1 182 ? -1.653 14.526 -20.855 1.00 85.38 182 LYS A O 1
ATOM 1395 N N . ASP A 1 183 ? -3.269 12.961 -20.817 1.00 85.94 183 ASP A N 1
ATOM 1396 C CA . ASP A 1 183 ? -4.222 13.664 -19.954 1.00 85.94 183 ASP A CA 1
ATOM 1397 C C . ASP A 1 183 ? -4.056 13.266 -18.473 1.00 85.94 183 ASP A C 1
ATOM 1399 O O . ASP A 1 183 ? -4.673 13.877 -17.600 1.00 85.94 183 ASP A O 1
ATOM 1403 N N . GLY A 1 184 ? -3.216 12.265 -18.174 1.00 87.56 184 GLY A N 1
ATOM 1404 C CA . GLY A 1 184 ? -2.889 11.852 -16.814 1.00 87.56 184 GLY A CA 1
ATOM 1405 C C . GLY A 1 184 ? -2.571 10.364 -16.678 1.00 87.56 184 GLY A C 1
ATOM 1406 O O . GLY A 1 184 ? -2.197 9.684 -17.633 1.00 87.56 184 GLY A O 1
ATOM 1407 N N . TYR A 1 185 ? -2.723 9.867 -15.455 1.00 89.62 185 TYR A N 1
ATOM 1408 C CA . TYR A 1 185 ? -2.554 8.463 -15.102 1.00 89.62 185 TYR A CA 1
ATOM 1409 C C . TYR A 1 185 ? -3.775 7.956 -14.330 1.00 89.62 185 TYR A C 1
ATOM 1411 O O . TYR A 1 185 ? -4.503 8.751 -13.723 1.00 89.62 185 TYR A O 1
ATOM 1419 N N . SER A 1 186 ? -3.968 6.642 -14.344 1.00 93.06 186 SER A N 1
ATOM 1420 C CA . SER A 1 186 ? -4.884 5.921 -13.465 1.00 93.06 186 SER A CA 1
ATOM 1421 C C . SER A 1 186 ? -4.249 4.613 -12.997 1.00 93.06 186 SER A C 1
ATOM 1423 O O . SER A 1 186 ? -3.640 3.897 -13.791 1.00 93.06 186 SER A O 1
ATOM 1425 N N . LEU A 1 187 ? -4.413 4.302 -11.720 1.00 95.19 187 LEU A N 1
ATOM 1426 C CA . LEU A 1 187 ? -4.011 3.076 -11.055 1.00 95.19 187 LEU A CA 1
ATOM 1427 C C . LEU A 1 187 ? -5.248 2.485 -10.381 1.00 95.19 187 LEU A C 1
ATOM 1429 O O . LEU A 1 187 ? -5.777 3.057 -9.434 1.00 95.19 187 LEU A O 1
ATOM 1433 N N . GLN A 1 188 ? -5.674 1.319 -10.837 1.00 97.69 188 GLN A N 1
ATOM 1434 C CA . GLN A 1 188 ? -6.717 0.533 -10.188 1.00 97.69 188 GLN A CA 1
ATOM 1435 C C . GLN A 1 188 ? -6.080 -0.695 -9.564 1.00 97.69 188 GLN A C 1
ATOM 1437 O O . GLN A 1 188 ? -5.197 -1.292 -10.169 1.00 97.69 188 GLN A O 1
ATOM 1442 N N . SER A 1 189 ? -6.479 -1.088 -8.363 1.00 98.00 189 SER A N 1
ATOM 1443 C CA . SER A 1 189 ? -5.984 -2.331 -7.782 1.00 98.00 189 SER A CA 1
ATOM 1444 C C . SER A 1 189 ? -6.977 -2.958 -6.825 1.00 98.00 189 SER A C 1
ATOM 1446 O O . SER A 1 189 ? -7.837 -2.282 -6.259 1.00 98.00 189 SER A O 1
ATOM 1448 N N . GLN A 1 190 ? -6.836 -4.264 -6.647 1.00 97.94 190 GLN A N 1
ATOM 1449 C CA . GLN A 1 190 ? -7.527 -5.031 -5.630 1.00 97.94 190 GLN A CA 1
ATOM 1450 C C . GLN A 1 190 ? -6.546 -6.019 -5.015 1.00 97.94 190 GLN A C 1
ATOM 1452 O O . GLN A 1 190 ? -5.856 -6.745 -5.731 1.00 97.94 190 GLN A O 1
ATOM 1457 N N . LEU A 1 191 ? -6.511 -6.060 -3.690 1.00 97.44 191 LEU A N 1
ATOM 1458 C CA . LEU A 1 191 ? -5.742 -7.005 -2.898 1.00 97.44 191 LEU A CA 1
ATOM 1459 C C . LEU A 1 191 ? -6.688 -7.695 -1.926 1.00 97.44 191 LEU A C 1
ATOM 1461 O O . LEU A 1 191 ? -7.334 -7.035 -1.116 1.00 97.44 191 LEU A O 1
ATOM 1465 N N . ASP A 1 192 ? -6.722 -9.018 -1.970 1.00 98.00 192 ASP A N 1
ATOM 1466 C CA . ASP A 1 192 ? -7.512 -9.844 -1.070 1.00 98.00 192 ASP A CA 1
ATOM 1467 C C . ASP A 1 192 ? -6.603 -10.787 -0.287 1.00 98.00 192 ASP A C 1
ATOM 1469 O O . ASP A 1 192 ? -5.679 -11.390 -0.838 1.00 98.00 192 ASP A O 1
ATOM 1473 N N . ALA A 1 193 ? -6.877 -10.961 1.002 1.00 97.38 193 ALA A N 1
ATOM 1474 C CA . ALA A 1 193 ? -6.166 -11.913 1.845 1.00 97.38 193 ALA A CA 1
ATOM 1475 C C . ALA A 1 193 ? -7.136 -12.692 2.733 1.00 97.38 193 ALA A C 1
ATOM 1477 O O . ALA A 1 193 ? -8.071 -12.138 3.314 1.00 97.38 193 ALA A O 1
ATOM 1478 N N . GLY A 1 194 ? -6.886 -13.995 2.874 1.00 94.00 194 GLY A N 1
ATOM 1479 C CA . GLY A 1 194 ? -7.693 -14.852 3.745 1.00 94.00 194 GLY A CA 1
ATOM 1480 C C . GLY A 1 194 ? -7.504 -14.522 5.225 1.00 94.00 194 GLY A C 1
ATOM 1481 O O . GLY A 1 194 ? -8.472 -14.536 5.983 1.00 94.00 194 GLY A O 1
ATOM 1482 N N . SER A 1 195 ? -6.273 -14.186 5.623 1.00 94.88 195 SER A N 1
ATOM 1483 C CA . SER A 1 195 ? -5.915 -13.889 7.008 1.00 94.88 195 SER A CA 1
ATOM 1484 C C . SER A 1 195 ? -4.809 -12.844 7.122 1.00 94.88 195 SER A C 1
ATOM 1486 O O . SER A 1 195 ? -3.872 -12.796 6.318 1.00 94.88 195 SER A O 1
ATOM 1488 N N . ALA A 1 196 ? -4.893 -12.052 8.182 1.00 96.25 196 ALA A N 1
ATOM 1489 C CA . ALA A 1 196 ? -3.836 -11.164 8.638 1.00 96.25 196 ALA A CA 1
ATOM 1490 C C . ALA A 1 196 ? -3.856 -11.083 10.166 1.00 96.25 196 ALA A C 1
ATOM 1492 O O . ALA A 1 196 ? -4.737 -11.627 10.828 1.00 96.25 196 ALA A O 1
ATOM 1493 N N . SER A 1 197 ? -2.891 -10.383 10.736 1.00 93.06 197 SER A N 1
ATOM 1494 C CA . SER A 1 197 ? -2.946 -9.914 12.112 1.00 93.06 197 SER A CA 1
ATOM 1495 C C . SER A 1 197 ? -2.576 -8.442 12.145 1.00 93.06 197 SER A C 1
ATOM 1497 O O . SER A 1 197 ? -1.585 -8.058 11.520 1.00 93.06 197 SER A O 1
ATOM 1499 N N . PHE A 1 198 ? -3.328 -7.647 12.894 1.00 90.44 198 PHE A N 1
ATOM 1500 C CA . PHE A 1 198 ? -3.014 -6.251 13.169 1.00 90.44 198 PHE A CA 1
ATOM 1501 C C . PHE A 1 198 ? -2.964 -6.044 14.679 1.00 90.44 198 PHE A C 1
ATOM 1503 O O . PHE A 1 198 ? -3.957 -6.287 15.355 1.00 90.44 198 PHE A O 1
ATOM 1510 N N . MET A 1 199 ? -1.812 -5.640 15.220 1.00 85.00 199 MET A N 1
ATOM 1511 C CA . MET A 1 199 ? -1.626 -5.461 16.673 1.00 85.00 199 MET A CA 1
ATOM 1512 C C . MET A 1 199 ? -2.050 -6.705 17.481 1.00 85.00 199 MET A C 1
ATOM 1514 O O . MET A 1 199 ? -2.783 -6.615 18.461 1.00 85.00 199 MET A O 1
ATOM 1518 N N . SER A 1 200 ? -1.641 -7.892 17.021 1.00 85.31 200 SER A N 1
ATOM 1519 C CA . SER A 1 200 ? -2.043 -9.204 17.566 1.00 85.31 200 SER A CA 1
ATOM 1520 C C . SER A 1 200 ? -3.527 -9.566 17.422 1.00 85.31 200 SER A C 1
ATOM 1522 O O . SER A 1 200 ? -3.884 -10.701 17.726 1.00 85.31 200 SER A O 1
ATOM 1524 N N . V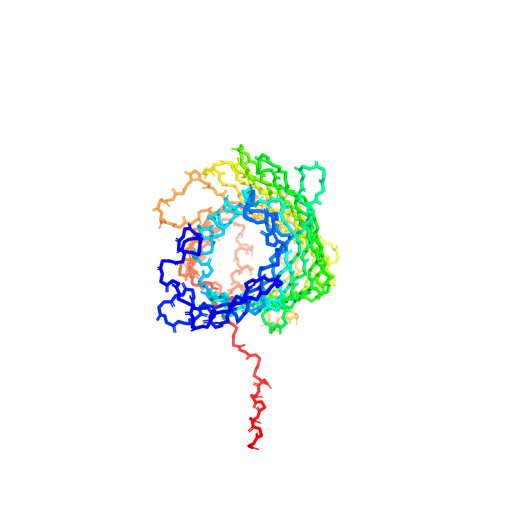AL A 1 201 ? -4.380 -8.681 16.900 1.00 89.50 201 VAL A N 1
ATOM 1525 C CA . VAL A 1 201 ? -5.776 -9.000 16.583 1.00 89.50 201 VAL A CA 1
ATOM 1526 C C . VAL A 1 201 ? -5.826 -9.764 15.254 1.00 89.50 201 VAL A C 1
ATOM 1528 O O . VAL A 1 201 ? -5.397 -9.225 14.227 1.00 89.50 201 VAL A O 1
ATOM 1531 N N . PRO A 1 202 ? -6.310 -11.018 15.232 1.00 93.25 202 PRO A N 1
ATOM 1532 C CA . PRO A 1 202 ? -6.409 -11.808 14.019 1.00 93.25 202 PRO A CA 1
ATOM 1533 C C . PRO A 1 202 ? -7.550 -11.280 13.149 1.00 93.25 202 PRO A C 1
ATOM 1535 O O . PRO A 1 202 ? -8.701 -11.183 13.573 1.00 93.25 202 PRO A O 1
ATOM 1538 N N . LEU A 1 203 ? -7.220 -10.972 11.903 1.00 96.06 203 LEU A N 1
ATOM 1539 C CA . LEU A 1 203 ? -8.138 -10.492 10.883 1.00 96.06 203 LEU A CA 1
ATOM 1540 C C . LEU A 1 203 ? -8.401 -11.592 9.854 1.00 96.06 203 LEU A C 1
ATOM 1542 O O . LEU A 1 203 ? -7.540 -12.435 9.588 1.00 96.06 203 LEU A O 1
ATOM 1546 N N . GLN A 1 204 ? -9.573 -11.549 9.233 1.00 96.31 204 GLN A N 1
ATOM 1547 C CA . GLN A 1 204 ? -9.986 -12.458 8.167 1.00 96.31 204 GLN A CA 1
ATOM 1548 C C . GLN A 1 204 ? -10.714 -11.709 7.054 1.00 96.31 204 GLN A C 1
ATOM 1550 O O . GLN A 1 204 ? -11.294 -10.652 7.293 1.00 96.31 204 GLN A O 1
ATOM 1555 N N . THR A 1 205 ? -10.744 -12.287 5.851 1.00 95.31 205 THR A N 1
ATOM 1556 C CA . THR A 1 205 ? -11.472 -11.718 4.696 1.00 95.31 205 THR A CA 1
ATOM 1557 C C . THR A 1 205 ? -11.078 -10.256 4.447 1.00 95.31 205 THR A C 1
ATOM 1559 O O . THR A 1 205 ? -11.915 -9.352 4.454 1.00 95.31 205 THR A O 1
ATOM 1562 N N . ILE A 1 206 ? -9.775 -10.012 4.311 1.00 97.25 206 ILE A N 1
ATOM 1563 C CA . ILE A 1 206 ? -9.253 -8.672 4.046 1.00 97.25 206 ILE A CA 1
ATOM 1564 C C . ILE A 1 206 ? -9.422 -8.378 2.564 1.00 97.25 206 ILE A C 1
ATOM 1566 O O . ILE A 1 206 ? -9.063 -9.216 1.739 1.00 97.25 206 ILE A O 1
ATOM 1570 N N . SER A 1 207 ? -9.928 -7.194 2.243 1.00 97.81 207 SER A N 1
ATOM 1571 C CA . SER A 1 207 ? -10.024 -6.693 0.876 1.00 97.81 207 SER A CA 1
ATOM 1572 C C . SER A 1 207 ? -9.657 -5.217 0.853 1.00 97.81 207 SER A C 1
ATOM 1574 O O . SER A 1 207 ? -10.203 -4.424 1.622 1.00 97.81 207 SER A O 1
ATOM 1576 N N . ILE A 1 208 ? -8.710 -4.855 -0.001 1.00 97.50 208 ILE A N 1
ATOM 1577 C CA . ILE A 1 208 ? -8.291 -3.479 -0.248 1.00 97.50 208 ILE A CA 1
ATOM 1578 C C . ILE A 1 208 ? -8.503 -3.220 -1.730 1.00 97.50 208 ILE A C 1
ATOM 1580 O O . ILE A 1 208 ? -7.917 -3.904 -2.563 1.00 97.50 208 ILE A O 1
ATOM 1584 N N . VAL A 1 209 ? -9.323 -2.231 -2.053 1.00 98.06 209 VAL A N 1
ATOM 1585 C CA . VAL A 1 209 ? -9.565 -1.779 -3.422 1.00 98.06 209 VAL A CA 1
ATOM 1586 C C . VAL A 1 209 ? -9.085 -0.344 -3.530 1.00 98.06 209 VAL A C 1
ATOM 1588 O O . VAL A 1 209 ? -9.404 0.470 -2.666 1.00 98.06 209 VAL A O 1
ATOM 1591 N N . SER A 1 210 ? -8.335 -0.025 -4.578 1.00 97.62 210 SER A N 1
ATOM 1592 C CA . SER A 1 210 ? -7.897 1.339 -4.860 1.00 97.62 210 SER A CA 1
ATOM 1593 C C . SER A 1 210 ? -8.251 1.750 -6.283 1.00 97.62 210 SER A C 1
ATOM 1595 O O . SER A 1 210 ? -8.054 0.970 -7.212 1.00 97.62 210 SER A O 1
ATOM 1597 N N . ASP A 1 211 ? -8.679 2.991 -6.459 1.00 96.56 211 ASP A N 1
ATOM 1598 C CA . ASP A 1 211 ? -8.797 3.668 -7.750 1.00 96.56 211 ASP A CA 1
ATOM 1599 C C . ASP A 1 211 ? -8.179 5.061 -7.607 1.00 96.56 211 ASP A C 1
ATOM 1601 O O . ASP A 1 211 ? -8.728 5.937 -6.945 1.00 96.56 211 ASP A O 1
ATOM 1605 N N . ILE A 1 212 ? -6.971 5.225 -8.132 1.00 94.00 212 ILE A N 1
ATOM 1606 C CA . ILE A 1 212 ? -6.127 6.411 -7.989 1.00 94.00 212 ILE A CA 1
ATOM 1607 C C . ILE A 1 212 ? -5.948 7.007 -9.374 1.00 94.00 212 ILE A C 1
ATOM 1609 O O . ILE A 1 212 ? -5.607 6.303 -10.320 1.00 94.00 212 ILE A O 1
ATOM 1613 N N . SER A 1 213 ? -6.137 8.308 -9.526 1.00 92.75 213 SER A N 1
ATOM 1614 C CA . SER A 1 213 ? -6.024 8.974 -10.819 1.00 92.75 213 SER A CA 1
ATOM 1615 C C . SER A 1 213 ? -5.550 10.407 -10.657 1.00 92.75 213 SER A C 1
ATOM 1617 O O . SER A 1 213 ? -5.577 10.980 -9.576 1.00 92.75 213 SER A O 1
ATOM 1619 N N . ALA A 1 214 ? -5.201 11.055 -11.765 1.00 87.56 214 ALA A N 1
ATOM 1620 C CA . ALA A 1 214 ? -4.824 12.469 -11.736 1.00 87.56 214 ALA A CA 1
ATOM 1621 C C . ALA A 1 214 ? -5.911 13.416 -11.168 1.00 87.56 214 ALA A C 1
ATOM 1623 O O . ALA A 1 214 ? -5.606 14.570 -10.874 1.00 87.56 214 ALA A O 1
ATOM 1624 N N . LYS A 1 215 ? -7.174 12.976 -11.065 1.00 90.00 215 LYS A N 1
ATOM 1625 C CA . LYS A 1 215 ? -8.304 13.811 -10.616 1.00 90.00 215 LYS A CA 1
ATOM 1626 C C . LYS A 1 215 ? -8.914 13.360 -9.297 1.00 90.00 215 LYS A C 1
ATOM 1628 O O . LYS A 1 215 ? -9.516 14.181 -8.610 1.00 90.00 215 LYS A O 1
ATOM 1633 N N . GLN A 1 216 ? -8.825 12.073 -8.999 1.00 92.81 216 GLN A N 1
ATOM 1634 C CA . GLN A 1 216 ? -9.528 11.461 -7.889 1.00 92.81 216 GLN A CA 1
ATOM 1635 C C . GLN A 1 216 ? -8.763 10.247 -7.389 1.00 92.81 216 GLN A C 1
ATOM 1637 O O . GLN A 1 216 ? -8.349 9.420 -8.201 1.00 92.81 216 GLN A O 1
ATOM 1642 N N . ASP A 1 217 ? -8.704 10.122 -6.069 1.00 94.25 217 ASP A N 1
ATOM 1643 C CA . ASP A 1 217 ? -8.169 8.967 -5.369 1.00 94.25 217 ASP A CA 1
ATOM 1644 C C . ASP A 1 217 ? -9.272 8.333 -4.521 1.00 94.25 217 ASP A C 1
ATOM 1646 O O . ASP A 1 217 ? -10.058 9.031 -3.880 1.00 94.25 217 ASP A O 1
ATOM 1650 N N . SER A 1 218 ? -9.347 7.010 -4.501 1.00 96.56 218 SER A N 1
ATOM 1651 C CA . SER A 1 218 ? -10.226 6.241 -3.630 1.00 96.56 218 SER A CA 1
ATOM 1652 C C . SER A 1 218 ? -9.500 4.992 -3.156 1.00 96.56 218 SER A C 1
ATOM 1654 O O . SER A 1 218 ? -8.888 4.286 -3.955 1.00 96.56 218 SER A O 1
ATOM 1656 N N . ILE A 1 219 ? -9.549 4.722 -1.855 1.00 97.31 219 ILE A N 1
ATOM 1657 C CA . ILE A 1 219 ? -9.049 3.496 -1.242 1.00 97.31 219 ILE A CA 1
ATOM 1658 C C . ILE A 1 219 ? -10.104 3.003 -0.262 1.00 97.31 219 ILE A C 1
ATOM 1660 O O . ILE A 1 219 ? -10.449 3.699 0.688 1.00 97.31 219 ILE A O 1
ATOM 1664 N N . ILE A 1 220 ? -10.577 1.781 -0.470 1.00 97.81 220 ILE A N 1
ATOM 1665 C CA . ILE A 1 220 ? -11.544 1.113 0.395 1.00 97.81 220 ILE A CA 1
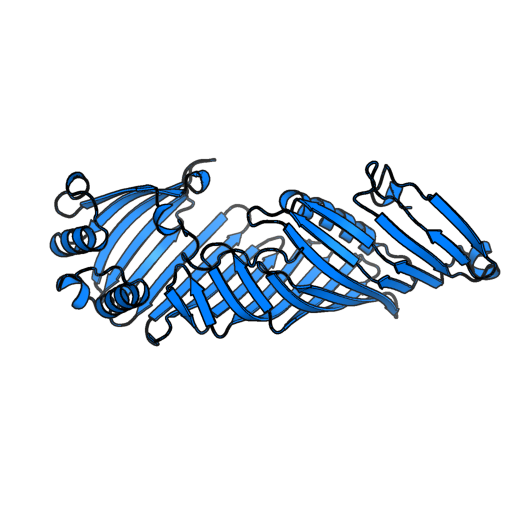ATOM 1666 C C . ILE A 1 220 ? -10.870 -0.127 0.968 1.00 97.81 220 ILE A C 1
ATOM 1668 O O . ILE A 1 220 ? -10.547 -1.056 0.233 1.00 97.81 220 ILE A O 1
ATOM 1672 N N . ALA A 1 221 ? -10.690 -0.159 2.281 1.00 97.69 221 ALA A N 1
ATOM 1673 C CA . ALA A 1 221 ? -10.201 -1.310 3.023 1.00 97.69 221 ALA A CA 1
ATOM 1674 C C . ALA A 1 221 ? -11.336 -1.933 3.838 1.00 97.69 221 ALA A C 1
ATOM 1676 O O . ALA A 1 221 ? -12.132 -1.237 4.469 1.00 97.69 221 ALA A O 1
ATOM 1677 N N . ARG A 1 222 ? -11.414 -3.260 3.844 1.00 97.94 222 ARG A N 1
ATOM 1678 C CA . ARG A 1 222 ? -12.387 -4.043 4.611 1.00 97.94 222 ARG A CA 1
ATOM 1679 C C . ARG A 1 222 ? -11.680 -5.218 5.262 1.00 97.94 222 ARG A C 1
ATOM 1681 O O . ARG A 1 222 ? -10.822 -5.831 4.633 1.00 97.94 222 ARG A O 1
ATOM 1688 N N . ALA A 1 223 ? -12.042 -5.537 6.497 1.00 97.75 223 ALA A N 1
ATOM 1689 C CA . ALA A 1 223 ? -11.550 -6.718 7.197 1.00 97.75 223 ALA A CA 1
ATOM 1690 C C . ALA A 1 223 ? -12.567 -7.183 8.242 1.00 97.75 223 ALA A C 1
ATOM 1692 O O . ALA A 1 223 ? -13.148 -6.367 8.955 1.00 97.75 223 ALA A O 1
ATOM 1693 N N . GLY A 1 224 ? -12.767 -8.491 8.359 1.00 97.31 224 GLY A N 1
ATOM 1694 C CA . GLY A 1 224 ? -13.455 -9.094 9.498 1.00 97.31 224 GLY A CA 1
ATOM 1695 C C . GLY A 1 224 ? -12.475 -9.443 10.616 1.00 97.31 224 GLY A C 1
ATOM 1696 O O . GLY A 1 224 ? -11.272 -9.581 10.379 1.00 97.31 224 GLY A O 1
ATOM 1697 N N . ILE A 1 225 ? -12.987 -9.647 11.826 1.00 96.06 225 ILE A N 1
ATOM 1698 C CA . ILE A 1 225 ? -12.198 -10.178 12.947 1.00 96.06 225 ILE A CA 1
ATOM 1699 C C . ILE A 1 225 ? -12.369 -11.698 12.999 1.00 96.06 225 ILE A C 1
ATOM 1701 O O . ILE A 1 225 ? -13.475 -12.223 12.847 1.00 96.06 225 ILE A O 1
ATOM 1705 N N . SER A 1 226 ? -11.263 -12.429 13.141 1.00 95.06 226 SER A N 1
ATOM 1706 C CA . SER A 1 226 ? -11.283 -13.894 13.177 1.00 95.06 226 SER A CA 1
ATOM 1707 C C . SER A 1 226 ? -12.069 -14.393 14.388 1.00 95.06 226 SER A C 1
ATOM 1709 O O . SER A 1 226 ? -11.907 -13.883 15.487 1.00 95.06 226 SER A O 1
ATOM 1711 N N . GLY A 1 227 ? -12.948 -15.376 14.193 1.00 94.31 227 GLY A N 1
ATOM 1712 C CA . GLY A 1 227 ? -13.837 -15.868 15.255 1.00 94.31 227 GLY A CA 1
ATOM 1713 C C . GLY A 1 227 ? -15.045 -14.970 15.559 1.00 94.31 227 GLY A C 1
ATOM 1714 O O . GLY A 1 227 ? -15.933 -15.400 16.290 1.00 94.31 227 GLY A O 1
ATOM 1715 N N . MET A 1 228 ? -15.137 -13.783 14.949 1.00 96.06 228 MET A N 1
ATOM 1716 C CA . MET A 1 228 ? -16.235 -12.829 15.141 1.00 96.06 228 MET A CA 1
ATOM 1717 C C . MET A 1 228 ? -16.871 -12.447 13.793 1.00 96.06 228 MET A C 1
ATOM 1719 O O . MET A 1 228 ? -16.588 -11.381 13.246 1.00 96.06 228 MET A O 1
ATOM 1723 N N . PRO A 1 229 ? -17.707 -13.323 13.202 1.00 93.69 229 PRO A N 1
ATOM 1724 C CA . PRO A 1 229 ? -18.223 -13.145 11.840 1.00 93.69 229 PRO A CA 1
ATOM 1725 C C . PRO A 1 229 ? -19.169 -11.949 11.682 1.00 93.69 229 PRO A C 1
ATOM 1727 O O . PRO A 1 229 ? -19.438 -11.523 10.562 1.00 93.69 229 PRO A O 1
ATOM 1730 N N . ASP A 1 230 ? -19.708 -11.433 12.782 1.00 95.81 230 ASP A N 1
ATOM 1731 C CA . ASP A 1 230 ? -20.567 -10.258 12.815 1.00 95.81 230 ASP A CA 1
ATOM 1732 C C . ASP A 1 230 ? -19.790 -8.948 12.978 1.00 95.81 230 ASP A C 1
ATOM 1734 O O . ASP A 1 230 ? -20.399 -7.892 12.834 1.00 95.81 230 ASP A O 1
ATOM 1738 N N . VAL A 1 231 ? -18.478 -8.997 13.249 1.00 97.56 231 VAL A N 1
ATOM 1739 C CA . VAL A 1 231 ? -17.649 -7.800 13.408 1.00 97.56 231 VAL A CA 1
ATOM 1740 C C . VAL A 1 231 ? -16.904 -7.480 12.116 1.00 97.56 231 VAL A C 1
ATOM 1742 O O . VAL A 1 231 ? -16.072 -8.258 11.640 1.00 97.56 231 VAL A O 1
ATOM 1745 N N . LEU A 1 232 ? -17.181 -6.297 11.573 1.00 97.81 232 LEU A N 1
ATOM 1746 C CA . LEU A 1 232 ? -16.601 -5.782 10.339 1.00 97.81 232 LEU A CA 1
ATOM 1747 C C . LEU A 1 232 ? -15.922 -4.437 10.586 1.00 97.81 232 LEU A C 1
ATOM 1749 O O . LEU A 1 232 ? -16.538 -3.499 11.097 1.00 97.81 232 LEU A O 1
ATOM 1753 N N . PHE A 1 233 ? -14.672 -4.342 10.150 1.00 97.75 233 PHE A N 1
ATOM 1754 C CA . PHE A 1 233 ? -13.945 -3.098 9.976 1.00 97.75 233 PHE A CA 1
ATOM 1755 C C . PHE A 1 233 ? -14.003 -2.658 8.512 1.00 97.75 233 PHE A C 1
ATOM 1757 O O . PHE A 1 233 ? -13.746 -3.447 7.598 1.00 97.75 233 PHE A O 1
ATOM 1764 N N . THR A 1 234 ? -14.288 -1.382 8.291 1.00 98.00 234 THR A N 1
ATOM 1765 C CA . THR A 1 234 ? -14.190 -0.722 6.991 1.00 98.00 234 THR A CA 1
ATOM 1766 C C . THR A 1 234 ? -13.465 0.604 7.142 1.00 98.00 234 THR A C 1
ATOM 1768 O O . THR A 1 234 ? -13.790 1.368 8.047 1.00 98.00 234 THR A O 1
ATOM 1771 N N . ALA A 1 235 ? -12.544 0.912 6.240 1.00 97.75 235 ALA A N 1
ATOM 1772 C CA . ALA A 1 235 ? -11.968 2.238 6.092 1.00 97.75 235 ALA A CA 1
ATOM 1773 C C . ALA A 1 235 ? -12.109 2.689 4.639 1.00 97.75 235 ALA A C 1
ATOM 1775 O O . ALA A 1 235 ? -11.821 1.926 3.722 1.00 97.75 235 ALA A O 1
ATOM 1776 N N . ASP A 1 236 ? -12.564 3.914 4.442 1.00 97.50 236 ASP A N 1
ATOM 1777 C CA . ASP A 1 236 ? -12.728 4.546 3.143 1.00 97.50 236 ASP A CA 1
ATOM 1778 C C . ASP A 1 236 ? -11.946 5.856 3.144 1.00 97.50 236 ASP A C 1
ATOM 1780 O O . ASP A 1 236 ? -12.096 6.685 4.047 1.00 97.50 236 ASP A O 1
ATOM 1784 N N . MET A 1 237 ? -11.087 6.023 2.152 1.00 96.81 237 MET A N 1
ATOM 1785 C CA . MET A 1 237 ? -10.372 7.252 1.874 1.00 96.81 237 MET A CA 1
ATOM 1786 C C . MET A 1 237 ? -10.726 7.692 0.462 1.00 96.81 237 MET A C 1
ATOM 1788 O O . MET A 1 237 ? -10.491 6.953 -0.487 1.00 96.81 237 MET A O 1
ATOM 1792 N N . THR A 1 238 ? -11.212 8.917 0.305 1.00 95.75 238 THR A N 1
ATOM 1793 C CA . THR A 1 238 ? -11.474 9.514 -1.011 1.00 95.75 238 THR A CA 1
ATOM 1794 C C . THR A 1 238 ? -10.832 10.886 -1.097 1.00 95.75 238 THR A C 1
ATOM 1796 O O . THR A 1 238 ? -10.921 11.648 -0.135 1.00 95.75 238 THR A O 1
ATOM 1799 N N . GLY A 1 239 ? -10.245 11.239 -2.233 1.00 91.75 239 GLY A N 1
ATOM 1800 C CA . GLY A 1 239 ? -9.654 12.549 -2.472 1.00 91.75 239 GLY A CA 1
ATOM 1801 C C . GLY A 1 239 ? -10.002 13.102 -3.848 1.00 91.75 239 GLY A C 1
ATOM 1802 O O . GLY A 1 239 ? -10.004 12.353 -4.819 1.00 91.75 239 GLY A O 1
ATOM 1803 N N . VAL A 1 240 ? -10.277 14.403 -3.940 1.00 89.81 240 VAL A N 1
ATOM 1804 C CA . VAL A 1 240 ? -10.363 15.155 -5.204 1.00 89.81 240 VAL A CA 1
ATOM 1805 C C . VAL A 1 240 ? -9.520 16.419 -5.049 1.00 89.81 240 VAL A C 1
ATOM 1807 O O . VAL A 1 240 ? -9.890 17.339 -4.326 1.00 89.81 240 VAL A O 1
ATOM 1810 N N . GLY A 1 241 ? -8.360 16.468 -5.708 1.00 83.75 241 GLY A N 1
ATOM 1811 C CA . GLY A 1 241 ? -7.383 17.539 -5.477 1.00 83.75 241 GLY A CA 1
ATOM 1812 C C . GLY A 1 241 ? -6.849 17.523 -4.037 1.00 83.75 241 GLY A C 1
ATOM 1813 O O . GLY A 1 241 ? -6.355 16.496 -3.571 1.00 83.75 241 GLY A O 1
ATOM 1814 N N . ASP A 1 242 ? -6.954 18.654 -3.335 1.00 81.19 242 ASP A N 1
ATOM 1815 C CA . ASP A 1 242 ? -6.538 18.782 -1.928 1.00 81.19 242 ASP A CA 1
ATOM 1816 C C . ASP A 1 242 ? -7.629 18.350 -0.929 1.00 81.19 242 ASP A C 1
ATOM 1818 O O . ASP A 1 242 ? -7.336 18.146 0.256 1.00 81.19 242 ASP A O 1
ATOM 1822 N N . ASP A 1 243 ? -8.869 18.166 -1.397 1.00 86.81 243 ASP A N 1
ATOM 1823 C CA . ASP A 1 243 ? -9.994 17.750 -0.566 1.00 86.81 243 ASP A CA 1
ATOM 1824 C C . ASP A 1 243 ? -9.924 16.244 -0.344 1.00 86.81 243 ASP A C 1
ATOM 1826 O O . ASP A 1 243 ? -10.231 15.452 -1.236 1.00 86.81 243 ASP A O 1
ATOM 1830 N N . ARG A 1 244 ? -9.504 15.843 0.857 1.00 89.12 244 ARG A N 1
ATOM 1831 C CA . ARG A 1 244 ? -9.425 14.442 1.273 1.00 89.12 244 ARG A CA 1
ATOM 1832 C C . ARG A 1 244 ? -10.424 14.173 2.381 1.00 89.12 244 ARG A C 1
ATOM 1834 O O . ARG A 1 244 ? -10.467 14.894 3.372 1.00 89.12 244 ARG A O 1
ATOM 1841 N N . ASN A 1 245 ? -11.166 13.090 2.227 1.00 94.00 245 ASN A N 1
ATOM 1842 C CA . ASN A 1 245 ? -12.035 12.525 3.241 1.00 94.00 245 ASN A CA 1
ATOM 1843 C C . ASN A 1 245 ? -11.494 11.161 3.648 1.00 94.00 245 ASN A C 1
ATOM 1845 O O . ASN A 1 245 ? -11.009 10.395 2.817 1.00 94.00 245 ASN A O 1
ATOM 1849 N N . PHE A 1 246 ? -11.618 10.860 4.931 1.00 96.62 246 PHE A N 1
ATOM 1850 C CA . PHE A 1 246 ? -11.330 9.548 5.481 1.00 96.62 246 PHE A CA 1
ATOM 1851 C C . PHE A 1 246 ? -12.427 9.189 6.474 1.00 96.62 246 PHE A C 1
ATOM 1853 O O . PHE A 1 246 ? -12.835 10.025 7.283 1.00 96.62 246 PHE A O 1
ATOM 1860 N N . THR A 1 247 ? -12.915 7.959 6.419 1.00 97.56 247 THR A N 1
ATOM 1861 C CA . THR A 1 247 ? -13.848 7.403 7.398 1.00 97.56 247 THR A CA 1
ATOM 1862 C C . THR A 1 247 ? -13.440 5.976 7.715 1.00 97.56 247 THR A C 1
ATOM 1864 O O . THR A 1 247 ? -13.352 5.147 6.819 1.00 97.56 247 THR A O 1
ATOM 1867 N N . ALA A 1 248 ? -13.231 5.675 8.990 1.00 97.88 248 ALA A N 1
ATOM 1868 C CA . ALA A 1 248 ? -13.113 4.318 9.497 1.00 97.88 248 ALA A CA 1
ATOM 1869 C C . ALA A 1 248 ? -14.355 3.973 10.318 1.00 97.88 248 ALA A C 1
ATOM 1871 O O . ALA A 1 248 ? -14.877 4.816 11.045 1.00 97.88 248 ALA A O 1
ATOM 1872 N N . ARG A 1 249 ? -14.828 2.734 10.211 1.00 98.19 249 ARG A N 1
ATOM 1873 C CA . ARG A 1 249 ? -15.973 2.209 10.954 1.00 98.19 249 ARG A CA 1
ATOM 1874 C C . ARG A 1 249 ? -15.701 0.770 11.366 1.00 98.19 249 ARG A C 1
ATOM 1876 O O . ARG A 1 249 ? -15.327 -0.053 10.536 1.00 98.19 249 ARG A O 1
ATOM 1883 N N . LEU A 1 250 ? -15.911 0.475 12.640 1.00 98.00 250 LEU A N 1
ATOM 1884 C CA . LEU A 1 250 ? -15.918 -0.859 13.220 1.00 98.00 250 LEU A CA 1
ATOM 1885 C C . LEU A 1 250 ? -17.323 -1.125 13.746 1.00 98.00 250 LEU A C 1
ATOM 1887 O O . LEU A 1 250 ? -17.813 -0.376 14.585 1.00 98.00 250 LEU A O 1
ATOM 1891 N N . SER A 1 251 ? -17.978 -2.169 13.258 1.00 98.19 251 SER A N 1
ATOM 1892 C CA . SER A 1 251 ? -19.366 -2.471 13.624 1.00 98.19 251 SER A CA 1
ATOM 1893 C C . SER A 1 251 ? -19.576 -3.950 13.888 1.00 98.19 251 SER A C 1
ATOM 1895 O O . SER A 1 251 ? -18.876 -4.764 13.290 1.00 98.19 251 SER A O 1
ATOM 1897 N N . GLY A 1 252 ? -20.540 -4.289 14.742 1.00 97.75 252 GLY A N 1
ATOM 1898 C CA . GLY A 1 252 ? -20.938 -5.669 15.017 1.00 97.75 252 GLY A CA 1
ATOM 1899 C C . GLY A 1 252 ? -22.115 -5.767 15.981 1.00 97.75 252 GLY A C 1
ATOM 1900 O O . GLY A 1 252 ? -22.669 -4.752 16.391 1.00 97.75 252 GLY A O 1
ATOM 1901 N N . LYS A 1 253 ? -22.537 -6.978 16.359 1.00 97.25 253 LYS A N 1
ATOM 1902 C CA . LYS A 1 253 ? -23.763 -7.153 17.168 1.00 97.25 253 LYS A CA 1
ATOM 1903 C C . LYS A 1 253 ? -23.538 -7.019 18.668 1.00 97.25 253 LYS A C 1
ATOM 1905 O O . LYS A 1 253 ? -24.503 -6.899 19.418 1.00 97.25 253 LYS A O 1
ATOM 1910 N N . ASN A 1 254 ? -22.295 -7.120 19.133 1.00 94.31 254 ASN A N 1
ATOM 1911 C CA . ASN A 1 254 ? -21.969 -7.155 20.557 1.00 94.31 254 ASN A CA 1
ATOM 1912 C C . ASN A 1 254 ? -20.592 -6.533 20.819 1.00 94.31 254 ASN A C 1
ATOM 1914 O O . ASN A 1 254 ? -19.575 -7.180 20.562 1.00 94.31 254 ASN A O 1
ATOM 1918 N N . LEU A 1 255 ? -20.557 -5.306 21.350 1.00 95.06 255 LEU A N 1
ATOM 1919 C CA . LEU A 1 255 ? -19.294 -4.620 21.639 1.00 95.06 255 LEU A CA 1
ATOM 1920 C C . LEU A 1 255 ? -18.531 -5.312 22.768 1.00 95.06 255 LEU A C 1
ATOM 1922 O O . LEU A 1 255 ? -17.334 -5.543 22.645 1.00 95.06 255 LEU A O 1
ATOM 1926 N N . GLY A 1 256 ? -19.221 -5.694 23.842 1.00 92.38 256 GLY A N 1
ATOM 1927 C CA . GLY A 1 256 ? -18.603 -6.409 24.954 1.00 92.38 256 GLY A CA 1
ATOM 1928 C C . GLY A 1 256 ? -17.917 -7.699 24.524 1.00 92.38 256 GLY A C 1
ATOM 1929 O O . GLY A 1 256 ? -16.759 -7.915 24.855 1.00 92.38 256 GLY A O 1
ATOM 1930 N N . GLY A 1 257 ? -18.590 -8.496 23.689 1.00 93.31 257 GLY A N 1
ATOM 1931 C CA . GLY A 1 257 ? -18.008 -9.720 23.131 1.00 93.31 257 GLY A CA 1
ATOM 1932 C C . GLY A 1 257 ? -16.771 -9.464 22.262 1.00 93.31 257 GLY A C 1
ATOM 1933 O O . GLY A 1 257 ? -15.859 -10.286 22.247 1.00 93.31 257 GLY A O 1
ATOM 1934 N N . LEU A 1 258 ? -16.713 -8.322 21.568 1.00 94.94 258 LEU A N 1
ATOM 1935 C CA . LEU A 1 258 ? -15.514 -7.906 20.839 1.00 94.94 258 LEU A CA 1
ATOM 1936 C C . LEU A 1 258 ? -14.370 -7.566 21.791 1.00 94.94 258 LEU A C 1
ATOM 1938 O O . LEU A 1 258 ? -13.243 -8.010 21.579 1.00 94.94 258 LEU A O 1
ATOM 1942 N N . LEU A 1 259 ? -14.644 -6.773 22.821 1.00 92.88 259 LEU A N 1
ATOM 1943 C CA . LEU A 1 259 ? -13.624 -6.384 23.785 1.00 92.88 259 LEU A CA 1
ATOM 1944 C C . LEU A 1 259 ? -13.100 -7.606 24.561 1.00 92.88 259 LEU A C 1
ATOM 1946 O O . LEU A 1 259 ? -11.890 -7.721 24.734 1.00 92.88 259 LEU A O 1
ATOM 1950 N N . ASP A 1 260 ? -13.976 -8.548 24.934 1.00 91.06 260 ASP A N 1
ATOM 1951 C CA . ASP A 1 260 ? -13.601 -9.816 25.582 1.00 91.06 260 ASP A CA 1
ATOM 1952 C C . ASP A 1 260 ? -12.671 -10.629 24.671 1.00 91.06 260 ASP A C 1
ATOM 1954 O O . ASP A 1 260 ? -11.635 -11.128 25.107 1.00 91.06 260 ASP A O 1
ATOM 1958 N N . HIS A 1 261 ? -13.005 -10.721 23.379 1.00 91.38 261 HIS A N 1
ATOM 1959 C CA . HIS A 1 261 ? -12.178 -11.424 22.402 1.00 91.38 261 HIS A CA 1
ATOM 1960 C C . HIS A 1 261 ? -10.801 -10.768 22.226 1.00 91.38 261 HIS A C 1
ATOM 1962 O O . HIS A 1 261 ? -9.781 -11.458 22.173 1.00 91.38 261 HIS A O 1
ATOM 1968 N N . ILE A 1 262 ? -10.746 -9.433 22.157 1.00 89.31 262 ILE A N 1
ATOM 1969 C CA . ILE A 1 262 ? -9.478 -8.698 22.091 1.00 89.31 262 ILE A CA 1
ATOM 1970 C C . ILE A 1 262 ? -8.654 -8.959 23.355 1.00 89.31 262 ILE A C 1
ATOM 1972 O O . ILE A 1 262 ? -7.455 -9.219 23.242 1.00 89.31 262 ILE A O 1
ATOM 1976 N N . ASP A 1 263 ? -9.267 -8.930 24.539 1.00 87.50 263 ASP A N 1
ATOM 1977 C CA . ASP A 1 263 ? -8.581 -9.218 25.800 1.00 87.50 263 ASP A CA 1
ATOM 1978 C C . ASP A 1 263 ? -8.019 -10.644 25.840 1.00 87.50 263 ASP A C 1
ATOM 1980 O O . ASP A 1 263 ? -6.853 -10.833 26.192 1.00 87.50 263 ASP A O 1
ATOM 1984 N N . GLU A 1 264 ? -8.799 -11.636 25.401 1.00 88.12 264 GLU A N 1
ATOM 1985 C CA . GLU A 1 264 ? -8.384 -13.041 25.348 1.00 88.12 264 GLU A CA 1
ATOM 1986 C C . GLU A 1 264 ? -7.171 -13.229 24.429 1.00 88.12 264 GLU A C 1
ATOM 1988 O O . GLU A 1 264 ? -6.177 -13.865 24.801 1.00 88.12 264 GLU A O 1
ATOM 1993 N N . VAL A 1 265 ? -7.227 -12.648 23.229 1.00 84.94 265 VAL A N 1
ATOM 1994 C CA . VAL A 1 265 ? -6.176 -12.816 22.221 1.00 84.94 265 VAL A CA 1
ATOM 1995 C C . VAL A 1 265 ? -4.913 -12.034 22.580 1.00 84.94 265 VAL A C 1
ATOM 1997 O O . VAL A 1 265 ? -3.800 -12.531 22.388 1.00 84.94 265 VAL A O 1
ATOM 2000 N N . THR A 1 266 ? -5.063 -10.827 23.125 1.00 79.88 266 THR A N 1
ATOM 2001 C CA . THR A 1 266 ? -3.925 -9.993 23.546 1.00 79.88 266 THR A CA 1
ATOM 2002 C C . THR A 1 266 ? -3.395 -10.365 24.930 1.00 79.88 266 THR A C 1
ATOM 2004 O O . THR A 1 266 ? -2.289 -9.956 25.286 1.00 79.88 266 THR A O 1
ATOM 2007 N N . LYS A 1 267 ? -4.139 -11.185 25.684 1.00 83.06 267 LYS A N 1
ATOM 2008 C CA . LYS A 1 267 ? -3.860 -11.579 27.071 1.00 83.06 267 LYS A CA 1
ATOM 2009 C C . LYS A 1 267 ? -3.712 -10.374 28.001 1.00 83.06 267 LYS A C 1
ATOM 2011 O O . LYS A 1 267 ? -2.872 -10.406 28.903 1.00 83.06 267 LYS A O 1
ATOM 2016 N N . SER A 1 268 ? -4.492 -9.312 27.786 1.00 79.38 268 SER A N 1
ATOM 2017 C CA . SER A 1 268 ? -4.385 -8.117 28.628 1.00 79.38 268 SER A CA 1
ATOM 2018 C C . SER A 1 268 ? -5.001 -8.281 30.022 1.00 79.38 268 SER A C 1
ATOM 2020 O O . SER A 1 268 ? -4.602 -7.553 30.929 1.00 79.38 268 SER A O 1
ATOM 2022 N N . GLY A 1 269 ? -5.888 -9.262 30.233 1.00 81.69 269 GLY A N 1
ATOM 2023 C CA . GLY A 1 269 ? -6.476 -9.567 31.541 1.00 81.69 269 GLY A CA 1
ATOM 2024 C C . GLY A 1 269 ? -7.385 -8.456 32.075 1.00 81.69 269 GLY A C 1
ATOM 2025 O O . GLY A 1 269 ? -7.434 -8.221 33.286 1.00 81.69 269 GLY A O 1
ATOM 2026 N N . LYS A 1 270 ? -8.052 -7.727 31.183 1.00 84.19 270 LYS A N 1
ATOM 2027 C CA . LYS A 1 270 ? -8.899 -6.575 31.487 1.00 84.19 270 LYS A CA 1
ATOM 2028 C C . LYS A 1 270 ? -10.291 -7.026 31.909 1.00 84.19 270 LYS A C 1
ATOM 2030 O O . LYS A 1 270 ? -10.926 -7.851 31.265 1.00 84.19 270 LYS A O 1
ATOM 2035 N N . ASN A 1 271 ? -10.805 -6.412 32.972 1.00 84.06 271 ASN A N 1
ATOM 2036 C CA . ASN A 1 271 ? -12.193 -6.606 33.382 1.00 84.06 271 ASN A CA 1
ATOM 2037 C C . ASN A 1 271 ? -13.116 -5.716 32.548 1.00 84.06 271 ASN A C 1
ATOM 2039 O O . ASN A 1 271 ? -12.960 -4.494 32.544 1.00 84.06 271 ASN A O 1
ATOM 2043 N N . ILE A 1 272 ? -14.103 -6.320 31.889 1.00 86.06 272 ILE A N 1
ATOM 2044 C CA . ILE A 1 272 ? -15.072 -5.587 31.073 1.00 86.06 272 ILE A CA 1
ATOM 2045 C C . ILE A 1 272 ? -16.289 -5.245 31.919 1.00 86.06 272 ILE A C 1
ATOM 2047 O O . ILE A 1 272 ? -16.970 -6.116 32.464 1.00 86.06 272 ILE A O 1
ATOM 2051 N N . HIS A 1 273 ? -16.552 -3.949 32.063 1.00 89.94 273 HIS A N 1
ATOM 2052 C CA . HIS A 1 273 ? -17.693 -3.473 32.830 1.00 89.94 273 HIS A CA 1
ATOM 2053 C C . HIS A 1 273 ? -19.009 -3.851 32.133 1.00 89.94 273 HIS A C 1
ATOM 2055 O O . HIS A 1 273 ? -19.118 -3.785 30.907 1.00 89.94 273 HIS A O 1
ATOM 2061 N N . LYS A 1 274 ? -20.039 -4.189 32.921 1.00 88.44 274 LYS A N 1
ATOM 2062 C CA . LYS A 1 274 ? -21.337 -4.657 32.409 1.00 88.44 274 LYS A CA 1
ATOM 2063 C C . LYS A 1 274 ? -21.979 -3.690 31.404 1.00 88.44 274 LYS A C 1
ATOM 2065 O O . LYS A 1 274 ? -22.550 -4.148 30.426 1.00 88.44 274 LYS A O 1
ATOM 2070 N N . SER A 1 275 ? -21.831 -2.380 31.605 1.00 89.25 275 SER A N 1
ATOM 2071 C CA . SER A 1 275 ? -22.377 -1.374 30.681 1.00 89.25 275 SER A CA 1
ATOM 2072 C C . SER A 1 275 ? -21.868 -1.534 29.244 1.00 89.25 275 SER A C 1
ATOM 2074 O O . SER A 1 275 ? -22.642 -1.328 28.324 1.00 89.25 275 SER A O 1
ATOM 2076 N N . LEU A 1 276 ? -20.624 -1.982 29.023 1.00 89.94 276 LEU A N 1
ATOM 2077 C CA . LEU A 1 276 ? -20.103 -2.254 27.673 1.00 89.94 276 LEU A CA 1
ATOM 2078 C C . LEU A 1 276 ? -20.605 -3.592 27.104 1.00 89.94 276 LEU A C 1
ATOM 2080 O O . LEU A 1 276 ? -20.703 -3.748 25.888 1.00 89.94 276 LEU A O 1
ATOM 2084 N N . LEU A 1 277 ? -20.939 -4.554 27.974 1.00 89.50 277 LEU A N 1
ATOM 2085 C CA . LEU A 1 277 ? -21.502 -5.859 27.592 1.00 89.50 277 LEU A CA 1
ATOM 2086 C C . LEU A 1 277 ? -22.943 -5.760 27.072 1.00 89.50 277 LEU A C 1
ATOM 2088 O O . LEU A 1 277 ? -23.402 -6.635 26.328 1.00 89.50 277 LEU A O 1
ATOM 2092 N N . ASP A 1 278 ? -23.650 -4.703 27.466 1.00 92.31 278 ASP A N 1
ATOM 2093 C CA . ASP A 1 278 ? -25.044 -4.467 27.101 1.00 92.31 278 ASP A CA 1
ATOM 2094 C C . ASP A 1 278 ? -25.185 -3.663 25.784 1.00 92.31 278 ASP A C 1
ATOM 2096 O O . ASP A 1 278 ? -26.279 -3.595 25.222 1.00 92.31 278 ASP A O 1
ATOM 2100 N N . LEU A 1 279 ? -24.083 -3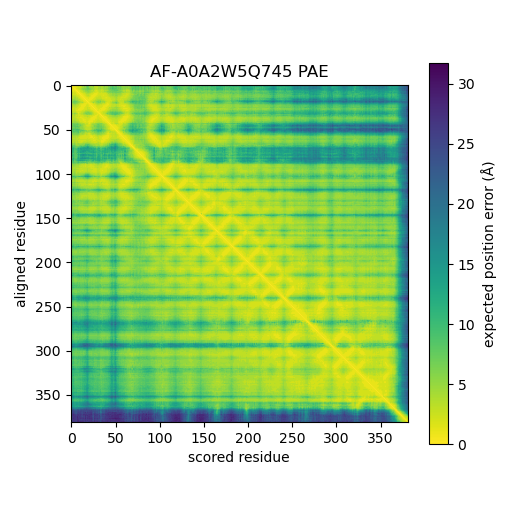.142 25.221 1.00 94.06 279 LEU A N 1
ATOM 2101 C CA . LEU A 1 279 ? -24.072 -2.414 23.944 1.00 94.06 279 LEU A CA 1
ATOM 2102 C C . LEU A 1 279 ? -24.153 -3.381 22.746 1.00 94.06 279 LEU A C 1
ATOM 2104 O O . LEU A 1 279 ? -23.178 -4.064 22.395 1.00 94.06 279 LEU A O 1
ATOM 2108 N N . ARG A 1 280 ? -25.333 -3.448 22.114 1.00 96.69 280 ARG A N 1
ATOM 2109 C CA . ARG A 1 280 ? -25.614 -4.280 20.930 1.00 96.69 280 ARG A CA 1
ATOM 2110 C C . ARG A 1 280 ? -25.685 -3.446 19.663 1.00 96.69 280 ARG A C 1
ATOM 2112 O O . ARG A 1 280 ? -25.841 -2.232 19.724 1.00 96.69 280 ARG A O 1
ATOM 2119 N N . ASP A 1 281 ? -25.563 -4.130 18.524 1.00 97.06 281 ASP A N 1
ATOM 2120 C CA . ASP A 1 281 ? -25.629 -3.530 17.183 1.00 97.06 281 ASP A CA 1
ATOM 2121 C C . ASP A 1 281 ? -24.789 -2.246 17.091 1.00 97.06 281 ASP A C 1
ATOM 2123 O O . ASP A 1 281 ? -25.253 -1.185 16.674 1.00 97.06 281 ASP A O 1
ATOM 2127 N N . PHE A 1 282 ? -23.549 -2.346 17.573 1.00 98.00 282 PHE A N 1
ATOM 2128 C CA . PHE A 1 282 ? -22.677 -1.206 17.769 1.00 98.00 282 PHE A CA 1
ATOM 2129 C C . PHE A 1 282 ? -22.007 -0.778 16.464 1.00 98.00 282 PHE A C 1
ATOM 2131 O O . PHE A 1 282 ? -21.737 -1.589 15.568 1.00 98.00 282 PHE A O 1
ATOM 2138 N N . ALA A 1 283 ? -21.639 0.496 16.408 1.00 98.31 283 ALA A N 1
ATOM 2139 C CA . ALA A 1 283 ? -20.757 1.043 15.403 1.00 98.31 283 ALA A CA 1
ATOM 2140 C C . ALA A 1 283 ? -19.874 2.158 15.966 1.00 98.31 283 ALA A C 1
ATOM 2142 O O . ALA A 1 283 ? -20.338 3.259 16.248 1.00 98.31 283 ALA A O 1
ATOM 2143 N N . LEU A 1 284 ? -18.577 1.878 16.058 1.00 98.00 284 LEU A N 1
ATOM 2144 C CA . LEU A 1 284 ? -17.540 2.857 16.352 1.00 98.00 284 LEU A CA 1
ATOM 2145 C C . LEU A 1 284 ? -17.037 3.453 15.037 1.00 98.00 284 LEU A C 1
ATOM 2147 O O . LEU A 1 284 ? -16.560 2.719 14.173 1.00 98.00 284 LEU A O 1
ATOM 2151 N N . SER A 1 285 ? -17.125 4.767 14.880 1.00 98.12 285 SER A N 1
ATOM 2152 C CA . SER A 1 285 ? -16.704 5.473 13.671 1.00 98.12 285 SER A CA 1
ATOM 2153 C C . SER A 1 285 ? -15.680 6.559 13.991 1.00 98.12 285 SER A C 1
ATOM 2155 O O . SER A 1 285 ? -15.756 7.216 15.025 1.00 98.12 285 SER A O 1
ATOM 2157 N N . ALA A 1 286 ? -14.729 6.757 13.082 1.00 97.94 286 ALA A N 1
ATOM 2158 C CA . ALA A 1 286 ? -13.777 7.857 13.091 1.00 97.94 286 ALA A CA 1
ATOM 2159 C C . ALA A 1 286 ? -13.794 8.531 11.718 1.00 97.94 286 ALA A C 1
ATOM 2161 O O . ALA A 1 286 ? -13.523 7.883 10.707 1.00 97.94 286 ALA A O 1
ATOM 2162 N N . ARG A 1 287 ? -14.109 9.823 11.664 1.00 97.81 287 ARG A N 1
ATOM 2163 C CA . ARG A 1 287 ? -14.243 10.587 10.419 1.00 97.81 287 ARG A CA 1
ATOM 2164 C C . ARG A 1 287 ? -13.307 11.781 10.427 1.00 97.81 287 ARG A C 1
ATOM 2166 O O . ARG A 1 287 ? -13.367 12.589 11.343 1.00 97.81 287 ARG A O 1
ATOM 2173 N N . PHE A 1 288 ? -12.480 11.904 9.398 1.00 96.69 288 PHE A N 1
ATOM 2174 C CA . PHE A 1 288 ? -11.617 13.066 9.211 1.00 96.69 288 PHE A CA 1
ATOM 2175 C C . PHE A 1 288 ? -12.443 14.319 8.889 1.00 96.69 288 PHE A C 1
ATOM 2177 O O . PHE A 1 288 ? -13.374 14.257 8.083 1.00 96.69 288 PHE A O 1
ATOM 2184 N N . GLU A 1 289 ? -12.085 15.442 9.512 1.00 95.06 289 GLU A N 1
ATOM 2185 C CA . GLU A 1 289 ? -12.785 16.731 9.410 1.00 95.06 289 GLU A CA 1
ATOM 2186 C C . GLU A 1 289 ? -11.887 17.784 8.730 1.00 95.06 289 GLU A C 1
ATOM 2188 O O . GLU A 1 289 ? -11.261 18.614 9.404 1.00 95.06 289 GLU A O 1
ATOM 2193 N N . PRO A 1 290 ? -11.750 17.746 7.389 1.00 90.94 290 PRO A N 1
ATOM 2194 C CA . PRO A 1 290 ? -10.788 18.574 6.657 1.00 90.94 290 PRO A CA 1
ATOM 2195 C C . PRO A 1 290 ? -10.968 20.079 6.896 1.00 90.94 290 PRO A C 1
ATOM 2197 O O . PRO A 1 290 ? -9.986 20.822 6.902 1.00 90.94 290 PRO A O 1
ATOM 2200 N N . GLU A 1 291 ? -12.190 20.537 7.154 1.00 90.69 291 GLU A N 1
ATOM 2201 C CA . GLU A 1 291 ? -12.518 21.936 7.431 1.00 90.69 291 GLU A CA 1
ATOM 2202 C C . GLU A 1 291 ? -11.925 22.465 8.746 1.00 90.69 291 GLU A C 1
ATOM 2204 O O . GLU A 1 291 ? -11.801 23.678 8.922 1.00 90.69 291 GLU A O 1
ATOM 2209 N N . LYS A 1 292 ? -11.520 21.573 9.659 1.00 88.25 292 LYS A N 1
ATOM 2210 C CA . LYS A 1 292 ? -10.859 21.917 10.929 1.00 88.25 292 LYS A CA 1
ATOM 2211 C C . LYS A 1 292 ? -9.335 21.742 10.867 1.00 88.25 292 LYS A C 1
ATOM 2213 O O . LYS A 1 292 ? -8.665 21.823 11.898 1.00 88.25 292 LYS A O 1
ATOM 2218 N N . ARG A 1 293 ? -8.769 21.456 9.688 1.00 85.25 293 ARG A N 1
ATOM 2219 C CA . ARG A 1 293 ? -7.342 21.152 9.516 1.00 85.25 293 ARG A CA 1
ATOM 2220 C C . ARG A 1 293 ? -6.462 22.377 9.768 1.00 85.25 293 ARG A C 1
ATOM 2222 O O . ARG A 1 293 ? -6.703 23.466 9.252 1.00 85.25 293 ARG A O 1
ATOM 2229 N N . PHE A 1 294 ? -5.355 22.153 10.469 1.00 83.06 294 PHE A N 1
ATOM 2230 C CA . PHE A 1 294 ? -4.271 23.123 10.613 1.00 83.06 294 PHE A CA 1
ATOM 2231 C C . PHE A 1 294 ? -3.153 22.807 9.609 1.00 83.06 294 PHE A C 1
ATOM 2233 O O . PHE A 1 294 ? -2.759 21.649 9.452 1.00 83.06 294 PHE A O 1
ATOM 2240 N N . VAL A 1 295 ? -2.615 23.820 8.924 1.00 82.38 295 VAL A N 1
ATOM 2241 C CA . VAL A 1 295 ? -1.474 23.637 8.008 1.00 82.38 295 VAL A CA 1
ATOM 2242 C C . VAL A 1 295 ? -0.260 23.165 8.811 1.00 82.38 295 VAL A C 1
ATOM 2244 O O . VAL A 1 295 ? 0.204 23.880 9.695 1.00 82.38 295 VAL A O 1
ATOM 2247 N N . GLY A 1 296 ? 0.222 21.951 8.526 1.00 80.56 296 GLY A N 1
ATOM 2248 C CA . GLY A 1 296 ? 1.308 21.312 9.283 1.00 80.56 296 GLY A CA 1
ATOM 2249 C C . GLY A 1 296 ? 0.960 20.975 10.740 1.00 80.56 296 GLY A C 1
ATOM 2250 O O . GLY A 1 296 ? 1.859 20.707 11.527 1.00 80.56 296 GLY A O 1
ATOM 2251 N N . GLY A 1 297 ? -0.320 21.040 11.118 1.00 88.12 297 GLY A N 1
ATOM 2252 C CA . GLY A 1 297 ? -0.788 20.710 12.462 1.00 88.12 297 GLY A CA 1
ATOM 2253 C C . GLY A 1 297 ? -1.474 19.342 12.532 1.00 88.12 297 GLY A C 1
ATOM 2254 O O . GLY A 1 297 ? -1.418 18.568 11.574 1.00 88.12 297 GLY A O 1
ATOM 2255 N N . PRO A 1 298 ? -2.127 19.027 13.664 1.00 92.75 298 PRO A N 1
ATOM 2256 C CA . PRO A 1 298 ? -2.765 17.733 13.860 1.00 92.75 298 PRO A CA 1
ATOM 2257 C C . PRO A 1 298 ? -3.928 17.505 12.894 1.00 92.75 298 PRO A C 1
ATOM 2259 O O . PRO A 1 298 ? -4.565 18.445 12.410 1.00 92.75 298 PRO A O 1
ATOM 2262 N N . MET A 1 299 ? -4.236 16.232 12.674 1.00 94.69 299 MET A N 1
ATOM 2263 C CA . MET A 1 299 ? -5.375 15.785 11.885 1.00 94.69 299 MET A CA 1
ATOM 2264 C C . MET A 1 299 ? -6.618 15.662 12.783 1.00 94.69 299 MET A C 1
ATOM 2266 O O . MET A 1 299 ? -6.587 14.868 13.725 1.00 94.69 299 MET A O 1
ATOM 2270 N N . PRO A 1 300 ? -7.688 16.440 12.540 1.00 96.44 300 PRO A N 1
ATOM 2271 C CA . PRO A 1 300 ? -8.925 16.361 13.314 1.00 96.44 300 PRO A CA 1
ATOM 2272 C C . PRO A 1 300 ? -9.820 15.201 12.864 1.00 96.44 300 PRO A C 1
ATOM 2274 O O . PRO A 1 300 ? -10.043 14.993 11.670 1.00 96.44 300 PRO A O 1
ATOM 2277 N N . PHE A 1 301 ? -10.362 14.480 13.837 1.00 97.56 301 PHE A N 1
ATOM 2278 C CA . PHE A 1 301 ? -11.312 13.397 13.651 1.00 97.56 301 PHE A CA 1
ATOM 2279 C C . PHE A 1 301 ? -12.514 13.561 14.577 1.00 97.56 301 PHE A C 1
ATOM 2281 O O . PHE A 1 301 ? -12.351 13.696 15.792 1.00 97.56 301 PHE A O 1
ATOM 2288 N N . GLY A 1 302 ? -13.712 13.463 14.011 1.00 97.94 302 GLY A N 1
ATOM 2289 C CA . GLY A 1 302 ? -14.925 13.179 14.765 1.00 97.94 302 GLY A CA 1
ATOM 2290 C C . GLY A 1 302 ? -14.972 11.692 15.108 1.00 97.94 302 GLY A C 1
ATOM 2291 O O . GLY A 1 302 ? -14.818 10.852 14.218 1.00 97.94 302 GLY A O 1
ATOM 2292 N N . ILE A 1 303 ? -15.162 11.364 16.383 1.00 98.06 303 ILE A N 1
ATOM 2293 C CA . ILE A 1 303 ? -15.322 9.992 16.875 1.00 98.06 303 ILE A CA 1
ATOM 2294 C C . ILE A 1 303 ? -16.759 9.825 17.350 1.00 98.06 303 ILE A C 1
ATOM 2296 O O . ILE A 1 303 ? -17.250 10.680 18.086 1.00 98.06 303 ILE A O 1
ATOM 2300 N N . SER A 1 304 ? -17.410 8.730 16.970 1.00 98.19 304 SER A N 1
ATOM 2301 C CA . SER A 1 304 ? -18.726 8.372 17.498 1.00 98.19 304 SER A CA 1
ATOM 2302 C C . SER A 1 304 ? -18.847 6.879 17.780 1.00 98.19 304 SER A C 1
ATOM 2304 O O . SER A 1 304 ? -18.267 6.058 17.070 1.00 98.19 304 SER A O 1
ATOM 2306 N N . LEU A 1 305 ? -19.605 6.524 18.811 1.00 97.94 305 LEU A N 1
ATOM 2307 C CA . LEU A 1 305 ? -20.074 5.173 19.088 1.00 97.94 305 LEU A CA 1
ATOM 2308 C C . LEU A 1 305 ? -21.597 5.206 19.109 1.00 97.94 305 LEU A C 1
ATOM 2310 O O . LEU A 1 305 ? -22.195 5.819 19.988 1.00 97.94 305 LEU A O 1
ATOM 2314 N N . GLU A 1 306 ? -22.205 4.515 18.161 1.00 98.19 306 GLU A N 1
ATOM 2315 C CA . GLU A 1 306 ? -23.636 4.227 18.174 1.00 98.19 306 GLU A CA 1
ATOM 2316 C C . GLU A 1 306 ? -23.836 2.802 18.693 1.00 98.19 306 GLU A C 1
ATOM 2318 O O . GLU A 1 306 ? -23.077 1.905 18.317 1.00 98.19 306 GLU A O 1
ATOM 2323 N N . ALA A 1 307 ? -24.841 2.567 19.527 1.00 97.44 307 ALA A N 1
ATOM 2324 C CA . ALA A 1 307 ? -25.276 1.229 19.922 1.00 97.44 307 ALA A CA 1
ATOM 2325 C C . ALA A 1 307 ? -26.781 1.235 20.176 1.00 97.44 307 ALA A C 1
ATOM 2327 O O . ALA A 1 307 ? -27.341 2.242 20.590 1.00 97.44 307 ALA A O 1
ATOM 2328 N N . ASN A 1 308 ? -27.464 0.126 19.890 1.00 96.56 308 ASN A N 1
ATOM 2329 C CA . ASN A 1 308 ? -28.917 0.002 20.067 1.00 96.56 308 ASN A CA 1
ATOM 2330 C C . ASN A 1 308 ? -29.755 1.099 19.360 1.00 96.56 308 ASN A C 1
ATOM 2332 O O . ASN A 1 308 ? -30.919 1.303 19.694 1.00 96.56 308 ASN A O 1
ATOM 2336 N N . GLY A 1 309 ? -29.187 1.788 18.362 1.00 95.56 309 GLY A N 1
ATOM 2337 C CA . GLY A 1 309 ? -29.819 2.923 17.678 1.00 95.56 309 GLY A CA 1
ATOM 2338 C C . GLY A 1 309 ? -29.683 4.273 18.394 1.00 95.56 309 GLY A C 1
ATOM 2339 O O . GLY A 1 309 ? -30.264 5.252 17.928 1.00 95.56 309 GLY A O 1
ATOM 2340 N N . GLU A 1 310 ? -28.922 4.338 19.484 1.00 97.12 310 GLU A N 1
ATOM 2341 C CA . GLU A 1 310 ? -28.650 5.545 20.263 1.00 97.12 310 GLU A CA 1
ATOM 2342 C C . GLU A 1 310 ? -27.162 5.918 20.182 1.00 97.12 310 GLU A C 1
ATOM 2344 O O . GLU A 1 310 ? -26.302 5.086 19.877 1.00 97.12 310 GLU A O 1
ATOM 2349 N N . SER A 1 311 ? -26.866 7.203 20.389 1.00 97.06 311 SER A N 1
ATOM 2350 C CA . SER A 1 311 ? -25.494 7.707 20.426 1.00 97.06 311 SER A CA 1
ATOM 2351 C C . SER A 1 311 ? -24.957 7.593 21.846 1.00 97.06 311 SER A C 1
ATOM 2353 O O . SER A 1 311 ? -25.456 8.247 22.758 1.00 97.06 311 SER A O 1
ATOM 2355 N N . GLU A 1 312 ? -23.952 6.745 22.023 1.00 97.19 312 GLU A N 1
ATOM 2356 C CA . GLU A 1 312 ? -23.383 6.411 23.329 1.00 97.19 312 GLU A CA 1
ATOM 2357 C C . GLU A 1 312 ? -22.155 7.259 23.647 1.00 97.19 312 GLU A C 1
ATOM 2359 O O . GLU A 1 312 ? -21.845 7.525 24.808 1.00 97.19 312 GLU A O 1
ATOM 2364 N N . LEU A 1 313 ? -21.412 7.660 22.615 1.00 97.81 313 LEU A N 1
ATOM 2365 C CA . LEU A 1 313 ? -20.204 8.462 22.748 1.00 97.81 313 LEU A CA 1
ATOM 2366 C C . LEU A 1 313 ? -19.996 9.296 21.494 1.00 97.81 313 LEU A C 1
ATOM 2368 O O . LEU A 1 313 ? -20.037 8.765 20.390 1.00 97.81 313 LEU A O 1
ATOM 2372 N N . GLU A 1 314 ? -19.680 10.575 21.662 1.00 98.19 314 GLU A N 1
ATOM 2373 C CA . GLU A 1 314 ? -19.324 11.475 20.565 1.00 98.19 314 GLU A CA 1
ATOM 2374 C C . GLU A 1 314 ? -18.203 12.417 20.974 1.00 98.19 314 GLU A C 1
ATOM 2376 O O . GLU A 1 314 ? -18.094 12.830 22.125 1.00 98.19 314 GLU A O 1
ATOM 2381 N N . GLY A 1 315 ? -17.354 12.812 20.036 1.00 97.62 315 GLY A N 1
ATOM 2382 C CA . GLY A 1 315 ? -16.383 13.852 20.320 1.00 97.62 315 GLY A CA 1
ATOM 2383 C C . GL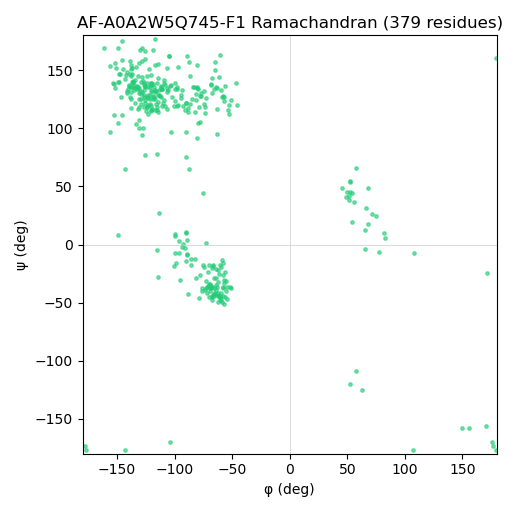Y A 1 315 ? -15.413 14.120 19.196 1.00 97.62 315 GLY A C 1
ATOM 2384 O O . GLY A 1 315 ? -15.568 13.646 18.075 1.00 97.62 315 GLY A O 1
ATOM 2385 N N . ASN A 1 316 ? -14.402 14.920 19.516 1.00 97.56 316 ASN A N 1
ATOM 2386 C CA . ASN A 1 316 ? -13.396 15.353 18.559 1.00 97.56 316 ASN A CA 1
ATOM 2387 C C . ASN A 1 316 ? -12.008 15.033 19.095 1.00 97.56 316 ASN A C 1
ATOM 2389 O O . ASN A 1 316 ? -11.703 15.264 20.272 1.00 97.56 316 ASN A O 1
ATOM 2393 N N . VAL A 1 317 ? -11.164 14.534 18.205 1.00 96.88 317 VAL A N 1
ATOM 2394 C CA . VAL A 1 317 ? -9.818 14.082 18.508 1.00 96.88 317 VAL A CA 1
ATOM 2395 C C . VAL A 1 317 ? -8.847 14.622 17.468 1.00 96.88 317 VAL A C 1
ATOM 2397 O O . VAL A 1 317 ? -9.090 14.578 16.272 1.00 96.88 317 VAL A O 1
ATOM 2400 N N . LEU A 1 318 ? -7.725 15.137 17.941 1.00 96.31 318 LEU A N 1
ATOM 2401 C CA . LEU A 1 318 ? -6.585 15.599 17.175 1.00 96.31 318 LEU A CA 1
ATOM 2402 C C . LEU A 1 318 ? -5.507 14.518 17.219 1.00 96.31 318 LEU A C 1
ATOM 2404 O O . LEU A 1 318 ? -5.014 14.182 18.298 1.00 96.31 318 LEU A O 1
ATOM 2408 N N . PHE A 1 319 ? -5.138 13.993 16.055 1.00 94.19 319 PHE A N 1
ATOM 2409 C CA . PHE A 1 319 ? -4.054 13.028 15.904 1.00 94.19 319 PHE A CA 1
ATOM 2410 C C . PHE A 1 319 ? -2.801 13.711 15.353 1.00 94.19 319 PHE A C 1
ATOM 2412 O O . PHE A 1 319 ? -2.851 14.388 14.323 1.00 94.19 319 PHE A O 1
ATOM 2419 N N . TYR A 1 320 ? -1.679 13.539 16.044 1.00 92.25 320 TYR A N 1
ATOM 2420 C CA . TYR A 1 320 ? -0.378 14.088 15.677 1.00 92.25 320 TYR A CA 1
ATOM 2421 C C . TYR A 1 320 ? 0.462 12.959 15.066 1.00 92.25 320 TYR A C 1
ATOM 2423 O O . TYR A 1 320 ? 1.045 12.185 15.820 1.00 92.25 320 TYR A O 1
ATOM 2431 N N . PRO A 1 321 ? 0.521 12.821 13.729 1.00 85.75 321 PRO A N 1
ATOM 2432 C CA . PRO A 1 321 ? 1.155 11.664 13.094 1.00 85.75 321 PRO A CA 1
ATOM 2433 C C . PRO A 1 321 ? 2.655 11.564 13.398 1.00 85.75 321 PRO A C 1
ATOM 2435 O O . PRO A 1 321 ? 3.147 10.466 13.627 1.00 85.75 321 PRO A O 1
ATOM 2438 N N . ASP A 1 322 ? 3.357 12.698 13.481 1.00 85.19 322 ASP A N 1
ATOM 2439 C CA . ASP A 1 322 ? 4.810 12.730 13.699 1.00 85.19 322 ASP A CA 1
ATOM 2440 C C . ASP A 1 322 ? 5.209 12.233 15.093 1.00 85.19 322 ASP A C 1
ATOM 2442 O O . ASP A 1 322 ? 6.243 11.589 15.268 1.00 85.19 322 ASP A O 1
ATOM 2446 N N . THR A 1 323 ? 4.396 12.550 16.105 1.00 88.12 323 THR A N 1
ATOM 2447 C CA . THR A 1 323 ? 4.646 12.135 17.489 1.00 88.12 323 THR A CA 1
ATOM 2448 C C . THR A 1 323 ? 3.832 10.922 17.898 1.00 88.12 323 THR A C 1
ATOM 2450 O O . THR A 1 323 ? 4.087 10.400 18.976 1.00 88.12 323 THR A O 1
ATOM 2453 N N . LEU A 1 324 ? 2.894 10.468 17.058 1.00 87.81 324 LEU A N 1
ATOM 2454 C CA . LEU A 1 324 ? 1.865 9.483 17.394 1.00 87.81 324 LEU A CA 1
ATOM 2455 C C . LEU A 1 324 ? 1.142 9.837 18.706 1.00 87.81 324 LEU A C 1
ATOM 2457 O O . LEU A 1 324 ? 0.849 8.969 19.523 1.00 87.81 324 LEU A O 1
ATOM 2461 N N . ASP A 1 325 ? 0.845 11.122 18.906 1.00 91.56 325 ASP A N 1
ATOM 2462 C CA . ASP A 1 325 ? 0.050 11.590 20.042 1.00 91.56 325 ASP A CA 1
ATOM 2463 C C . ASP A 1 325 ? -1.414 11.778 19.653 1.00 91.56 325 ASP A C 1
ATOM 2465 O O . ASP A 1 325 ? -1.757 12.113 18.513 1.00 91.56 325 ASP A O 1
ATOM 2469 N N . MET A 1 326 ? -2.288 11.644 20.645 1.00 94.00 326 MET A N 1
ATOM 2470 C CA . MET A 1 326 ? -3.713 11.891 20.499 1.00 94.00 326 MET A CA 1
ATOM 2471 C C . MET A 1 326 ? -4.206 12.849 21.583 1.00 94.00 326 MET A C 1
ATOM 2473 O O . MET A 1 326 ? -3.929 12.663 22.771 1.00 94.00 326 MET A O 1
ATOM 2477 N N . ARG A 1 327 ? -4.955 13.881 21.180 1.00 95.62 327 ARG A N 1
ATOM 2478 C CA . ARG A 1 327 ? -5.558 14.855 22.101 1.00 95.62 327 ARG A CA 1
ATOM 2479 C C . ARG A 1 327 ? -6.995 15.140 21.737 1.00 95.62 327 ARG A C 1
ATOM 2481 O O . ARG A 1 327 ? -7.281 15.435 20.589 1.00 95.62 327 ARG A O 1
ATOM 2488 N N . GLY A 1 328 ? -7.904 15.131 22.693 1.00 96.06 328 GLY A N 1
ATOM 2489 C CA . GLY A 1 328 ? -9.299 15.404 22.388 1.00 96.06 328 GLY A CA 1
ATOM 2490 C C . GLY A 1 328 ? -10.210 15.276 23.583 1.00 96.06 328 GLY A C 1
ATOM 2491 O O . GLY A 1 328 ? -9.772 15.076 24.719 1.00 96.06 328 GLY A O 1
ATOM 2492 N N . SER A 1 329 ? -11.497 15.382 23.304 1.00 96.81 329 SER A N 1
ATOM 2493 C CA . SER A 1 329 ? -12.542 15.157 24.289 1.00 96.81 329 SER A CA 1
ATOM 2494 C C . SER A 1 329 ? -13.671 14.363 23.667 1.00 96.81 329 SER A C 1
ATOM 2496 O O . SER A 1 329 ? -14.110 14.680 22.559 1.00 96.81 329 SER A O 1
ATOM 2498 N N . LEU A 1 330 ? -14.137 13.373 24.413 1.00 97.69 330 LEU A N 1
ATOM 2499 C CA . LEU A 1 330 ? -15.317 12.579 24.118 1.00 97.69 330 LEU A CA 1
ATOM 2500 C C . LEU A 1 330 ? -16.355 12.854 25.206 1.00 97.69 330 LEU A C 1
ATOM 2502 O O . LEU A 1 330 ? -16.003 12.972 26.380 1.00 97.69 330 LEU A O 1
ATOM 2506 N N . GLU A 1 331 ? -17.609 12.981 24.816 1.00 97.88 331 GLU A N 1
ATOM 2507 C CA . GLU A 1 331 ? -18.778 13.079 25.677 1.00 97.88 331 GLU A CA 1
ATOM 2508 C C . GLU A 1 331 ? -19.548 11.760 25.596 1.00 97.88 331 GLU A C 1
ATOM 2510 O O . GLU A 1 331 ? -19.693 11.189 24.519 1.00 97.88 331 GLU A O 1
ATOM 2515 N N . THR A 1 332 ? -19.975 11.233 26.738 1.00 97.25 332 THR A N 1
ATOM 2516 C CA . THR A 1 332 ? -20.645 9.931 26.852 1.00 97.25 332 THR A CA 1
ATOM 2517 C C . THR A 1 332 ? -21.403 9.848 28.176 1.00 97.25 332 THR A C 1
ATOM 2519 O O . THR A 1 332 ? -21.204 10.675 29.069 1.00 97.25 332 THR A O 1
ATOM 2522 N N . GLU A 1 333 ? -22.247 8.841 28.364 1.00 96.12 333 GLU A N 1
ATOM 2523 C CA . GLU A 1 333 ? -22.885 8.624 29.658 1.00 96.12 333 GLU A CA 1
ATOM 2524 C C . GLU A 1 333 ? -21.854 8.353 30.776 1.00 96.12 333 GLU A C 1
ATOM 2526 O O . GLU A 1 333 ? -20.849 7.673 30.551 1.00 96.12 333 GLU A O 1
ATOM 2531 N N . PRO A 1 334 ? -22.081 8.821 32.021 1.00 95.12 334 PRO A N 1
ATOM 2532 C CA . PRO A 1 334 ? -21.125 8.637 33.117 1.00 95.12 334 PRO A CA 1
ATOM 2533 C C . PRO A 1 334 ? -20.733 7.177 33.390 1.00 95.12 334 PRO A C 1
ATOM 2535 O O . PRO A 1 334 ? -19.617 6.909 33.838 1.00 95.12 334 PRO A O 1
ATOM 2538 N N . GLU A 1 335 ? -21.640 6.228 33.151 1.00 94.00 335 GLU A N 1
ATOM 2539 C CA . GLU A 1 335 ? -21.376 4.796 33.328 1.00 94.00 335 GLU A CA 1
ATOM 2540 C C . GLU A 1 335 ? -20.453 4.241 32.238 1.00 94.00 335 GLU A C 1
ATOM 2542 O O . GLU A 1 335 ? -19.564 3.439 32.532 1.00 94.00 335 GLU A O 1
ATOM 2547 N N . ILE A 1 336 ? -20.610 4.708 30.998 1.00 94.00 336 ILE A N 1
ATOM 2548 C CA . ILE A 1 336 ? -19.741 4.354 29.872 1.00 94.00 336 ILE A CA 1
ATOM 2549 C C . ILE A 1 336 ? -18.378 5.028 30.033 1.00 94.00 336 ILE A C 1
ATOM 2551 O O . ILE A 1 336 ? -17.356 4.363 29.873 1.00 94.00 336 ILE A O 1
ATOM 2555 N N . ALA A 1 337 ? -18.330 6.295 30.462 1.00 94.44 337 ALA A N 1
ATOM 2556 C CA . ALA A 1 337 ? -17.074 6.979 30.776 1.00 94.44 337 ALA A CA 1
ATOM 2557 C C . ALA A 1 337 ? -16.234 6.207 31.798 1.00 94.44 337 ALA A C 1
ATOM 2559 O O . ALA A 1 337 ? -15.041 6.004 31.579 1.00 94.44 337 ALA A O 1
ATOM 2560 N N . ARG A 1 338 ? -16.850 5.739 32.892 1.00 91.94 338 ARG A N 1
ATOM 2561 C CA . ARG A 1 338 ? -16.170 4.913 33.905 1.00 91.94 338 ARG A CA 1
ATOM 2562 C C . ARG A 1 338 ? -15.727 3.564 33.345 1.00 91.94 338 ARG A C 1
ATOM 2564 O O . ARG A 1 338 ? -14.604 3.146 33.592 1.00 91.94 338 ARG A O 1
ATOM 2571 N N . ALA A 1 339 ? -16.570 2.909 32.552 1.00 92.00 339 ALA A N 1
ATOM 2572 C CA . ALA A 1 339 ? -16.218 1.633 31.942 1.00 92.00 339 ALA A CA 1
ATOM 2573 C C . ALA A 1 339 ? -15.023 1.743 30.980 1.00 92.00 339 ALA A C 1
ATOM 2575 O O . ALA A 1 339 ? -14.101 0.929 31.035 1.00 92.00 339 ALA A O 1
ATOM 2576 N N . LEU A 1 340 ? -15.010 2.770 30.127 1.00 91.56 340 LEU A N 1
ATOM 2577 C CA . LEU A 1 340 ? -13.893 3.064 29.229 1.00 91.56 340 LEU A CA 1
ATOM 2578 C C . LEU A 1 340 ? -12.646 3.476 30.014 1.00 91.56 340 LEU A C 1
ATOM 2580 O O . LEU A 1 340 ? -11.539 3.081 29.648 1.00 91.56 340 LEU A O 1
ATOM 2584 N N . GLN A 1 341 ? -12.818 4.228 31.103 1.00 91.06 341 GLN A N 1
ATOM 2585 C CA . GLN A 1 341 ? -11.728 4.579 32.003 1.00 91.06 341 GLN A CA 1
ATOM 2586 C C . GLN A 1 341 ? -11.031 3.331 32.543 1.00 91.06 341 GLN A C 1
ATOM 2588 O O . GLN A 1 341 ? -9.807 3.234 32.445 1.00 91.06 341 GLN A O 1
ATOM 2593 N N . ASP A 1 342 ? -11.798 2.382 33.075 1.00 88.69 342 ASP A N 1
ATOM 2594 C CA . ASP A 1 342 ? -11.265 1.151 33.651 1.00 88.69 342 ASP A CA 1
ATOM 2595 C C . ASP A 1 342 ? -10.600 0.276 32.578 1.00 88.69 342 ASP A C 1
ATOM 2597 O O . ASP A 1 342 ? -9.477 -0.193 32.775 1.00 88.69 342 ASP A O 1
ATOM 2601 N N . TYR A 1 343 ? -11.243 0.118 31.414 1.00 86.69 343 TYR A N 1
ATOM 2602 C CA . TYR A 1 343 ? -10.757 -0.737 30.326 1.00 86.69 343 TYR A CA 1
ATOM 2603 C C . TYR A 1 343 ? -9.486 -0.200 29.643 1.00 86.69 343 TYR A C 1
ATOM 2605 O O . TYR A 1 343 ? -8.575 -0.960 29.298 1.00 86.69 343 TYR A O 1
ATOM 2613 N N . PHE A 1 344 ? -9.400 1.114 29.429 1.00 86.38 344 PHE A N 1
ATOM 2614 C CA . PHE A 1 344 ? -8.246 1.758 28.791 1.00 86.38 344 PHE A CA 1
ATOM 2615 C C . PHE A 1 344 ? -7.238 2.332 29.795 1.00 86.38 344 PHE A C 1
ATOM 2617 O O . PHE A 1 344 ? -6.251 2.933 29.379 1.00 86.38 344 PHE A O 1
ATOM 2624 N N . HIS A 1 345 ? -7.463 2.142 31.099 1.00 88.81 345 HIS A N 1
ATOM 2625 C CA . HIS A 1 345 ? -6.657 2.718 32.180 1.00 88.81 345 HIS A CA 1
ATOM 2626 C C . HIS A 1 345 ? -6.464 4.238 32.045 1.00 88.81 345 HIS A C 1
ATOM 2628 O O . HIS A 1 345 ? -5.379 4.776 32.279 1.00 88.81 345 HIS A O 1
ATOM 2634 N N . ILE A 1 346 ? -7.529 4.949 31.667 1.00 89.69 346 ILE A N 1
ATOM 2635 C CA . ILE A 1 346 ? -7.491 6.407 31.517 1.00 89.69 346 ILE A CA 1
ATOM 2636 C C . ILE A 1 346 ? -7.312 7.033 32.914 1.00 89.69 346 ILE A C 1
ATOM 2638 O O . ILE A 1 346 ? -8.058 6.696 33.840 1.00 89.69 346 ILE A O 1
ATOM 2642 N N . PRO A 1 347 ? -6.351 7.958 33.112 1.00 92.81 347 PRO A N 1
ATOM 2643 C CA . PRO A 1 347 ? -6.153 8.597 34.410 1.00 92.81 347 PRO A CA 1
ATOM 2644 C C . PRO A 1 347 ? -7.430 9.279 34.910 1.00 92.81 347 PRO A C 1
ATOM 2646 O O . PRO A 1 347 ? -8.067 10.017 34.164 1.00 92.81 347 PRO A O 1
ATOM 2649 N N . SER A 1 348 ? -7.778 9.130 36.192 1.00 94.00 348 SER A N 1
ATOM 2650 C CA . SER A 1 348 ? -9.017 9.715 36.741 1.00 94.00 348 SER A CA 1
ATOM 2651 C C . SER A 1 348 ? -9.108 11.236 36.588 1.00 94.00 348 SER A C 1
ATOM 2653 O O . SER A 1 348 ? -10.202 11.778 36.498 1.00 94.00 348 SER A O 1
ATOM 2655 N N . ALA A 1 349 ? -7.971 11.938 36.513 1.00 95.00 349 ALA A N 1
ATOM 2656 C CA . ALA A 1 349 ? -7.931 13.380 36.249 1.00 95.00 349 ALA A CA 1
ATOM 2657 C C . ALA A 1 349 ? -8.469 13.765 34.854 1.00 95.00 349 ALA A C 1
ATOM 2659 O O . ALA A 1 349 ? -8.866 14.915 34.641 1.00 95.00 349 ALA A O 1
ATOM 2660 N N . ASN A 1 350 ? -8.495 12.805 33.926 1.00 95.06 350 ASN A N 1
ATOM 2661 C CA . ASN A 1 350 ? -8.998 12.958 32.567 1.00 95.06 350 ASN A CA 1
ATOM 2662 C C . ASN A 1 350 ? -10.488 12.611 32.439 1.00 95.06 350 ASN A C 1
ATOM 2664 O O . ASN A 1 350 ? -11.047 12.799 31.364 1.00 95.06 350 ASN A O 1
ATOM 2668 N N . ILE A 1 351 ? -11.146 12.160 33.510 1.00 94.38 351 ILE A N 1
ATOM 2669 C CA . ILE A 1 351 ? -12.585 11.893 33.522 1.00 94.38 351 ILE A CA 1
ATOM 2670 C C . ILE A 1 351 ? -13.281 12.962 34.361 1.00 94.38 351 ILE A C 1
ATOM 2672 O O . ILE A 1 351 ? -13.016 13.118 35.555 1.00 94.38 351 ILE A O 1
ATOM 2676 N N . LYS A 1 352 ? -14.189 13.717 33.743 1.00 93.25 352 LYS A N 1
ATOM 2677 C CA . LYS A 1 352 ? -15.002 14.734 34.420 1.00 93.25 352 LYS A CA 1
ATOM 2678 C C . LYS A 1 352 ? -16.464 14.540 34.053 1.00 93.25 352 LYS A C 1
ATOM 2680 O O . LYS A 1 352 ? -16.898 14.999 33.005 1.00 93.25 352 LYS A O 1
ATOM 2685 N N . GLN A 1 353 ? -17.223 13.910 34.950 1.00 91.06 353 GLN A N 1
ATOM 2686 C CA . GLN A 1 353 ? -18.645 13.605 34.747 1.00 91.06 353 GLN A CA 1
ATOM 2687 C C . GLN A 1 353 ? -18.867 12.749 33.487 1.00 91.06 353 GLN A C 1
ATOM 2689 O O . GLN A 1 353 ? -18.506 11.577 33.496 1.00 91.06 353 GLN A O 1
ATOM 2694 N N . ASN A 1 354 ? -19.446 13.340 32.444 1.00 93.94 354 ASN A N 1
ATOM 2695 C CA . ASN A 1 354 ? -19.733 12.763 31.133 1.00 93.94 354 ASN A CA 1
ATOM 2696 C C . ASN A 1 354 ? -18.607 12.996 30.107 1.00 93.94 354 ASN A C 1
ATOM 2698 O O . ASN A 1 354 ? -18.727 12.568 28.967 1.00 93.94 354 ASN A O 1
ATOM 2702 N N . PHE A 1 355 ? -17.508 13.659 30.486 1.00 95.81 355 PHE A N 1
ATOM 2703 C CA . PHE A 1 355 ? -16.398 13.959 29.581 1.00 95.81 355 PHE A CA 1
ATOM 2704 C C . PHE A 1 355 ? -15.170 13.089 29.846 1.00 95.81 355 PHE A C 1
ATOM 2706 O O . PHE A 1 355 ? -14.664 13.021 30.972 1.00 95.81 355 PHE A O 1
ATOM 2713 N N . ILE A 1 356 ? -14.636 12.511 28.772 1.00 96.25 356 ILE A N 1
ATOM 2714 C CA . ILE A 1 356 ? -13.348 11.823 28.707 1.00 96.25 356 ILE A CA 1
ATOM 2715 C C . ILE A 1 356 ? -12.373 12.720 27.952 1.00 96.25 356 ILE A C 1
ATOM 2717 O O . ILE A 1 356 ? -12.548 12.988 26.765 1.00 96.25 356 ILE A O 1
ATOM 2721 N N . ARG A 1 357 ? -11.309 13.166 28.615 1.00 96.19 357 ARG A N 1
ATOM 2722 C CA . ARG A 1 357 ? -10.178 13.822 27.960 1.00 96.19 357 ARG A CA 1
ATOM 2723 C C . ARG A 1 357 ? -9.187 12.765 27.487 1.00 96.19 357 ARG A C 1
ATOM 2725 O O . ARG A 1 357 ? -8.619 12.029 28.289 1.00 96.19 357 ARG A O 1
ATOM 2732 N N . LEU A 1 358 ? -8.936 12.740 26.189 1.00 93.50 358 LEU A N 1
ATOM 2733 C CA . LEU A 1 358 ? -7.842 11.977 25.607 1.00 93.50 358 LEU A CA 1
ATOM 2734 C C . LEU A 1 358 ? -6.618 12.887 25.563 1.00 93.50 358 LEU A C 1
ATOM 2736 O O . LEU A 1 358 ? -6.686 13.987 25.019 1.00 93.50 358 LEU A O 1
ATOM 2740 N N . ASP A 1 359 ? -5.532 12.471 26.201 1.00 90.88 359 ASP A N 1
ATOM 2741 C CA . ASP A 1 359 ? -4.266 13.203 26.206 1.00 90.88 359 ASP A CA 1
ATOM 2742 C C . ASP A 1 359 ? -3.144 12.207 26.484 1.00 90.88 359 ASP A C 1
ATOM 2744 O O . ASP A 1 359 ? -2.939 11.801 27.632 1.00 90.88 359 ASP A O 1
ATOM 2748 N N . GLY A 1 360 ? -2.487 11.734 25.428 1.00 87.06 360 GLY A N 1
ATOM 2749 C CA . GLY A 1 360 ? -1.424 10.754 25.582 1.0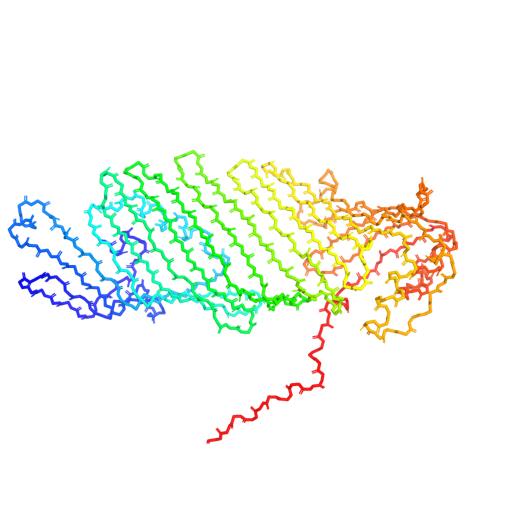0 87.06 360 GLY A CA 1
ATOM 2750 C C . GLY A 1 360 ? -0.781 10.302 24.280 1.00 87.06 360 GLY A C 1
ATOM 2751 O O . GLY A 1 360 ? -1.353 10.432 23.195 1.00 87.06 360 GLY A O 1
ATOM 2752 N N . ASP A 1 361 ? 0.414 9.747 24.452 1.00 84.94 361 ASP A N 1
ATOM 2753 C CA . ASP A 1 361 ? 1.179 9.071 23.413 1.00 84.94 361 ASP A CA 1
ATOM 2754 C C . ASP A 1 361 ? 0.544 7.702 23.146 1.00 84.94 361 ASP A C 1
ATOM 2756 O O . ASP A 1 361 ? 0.419 6.873 24.058 1.00 84.94 361 ASP A O 1
ATOM 2760 N N . VAL A 1 362 ? 0.121 7.459 21.905 1.00 82.69 362 VAL A N 1
ATOM 2761 C CA . VAL A 1 362 ? -0.437 6.165 21.497 1.00 82.69 362 VAL A CA 1
ATOM 2762 C C . VAL A 1 362 ? 0.636 5.197 21.000 1.00 82.69 362 VAL A C 1
ATOM 2764 O O . VAL A 1 362 ? 0.295 4.072 20.650 1.00 82.69 362 VAL A O 1
ATOM 2767 N N . LYS A 1 363 ? 1.929 5.551 21.044 1.00 80.19 363 LYS A N 1
ATOM 2768 C CA . LYS A 1 363 ? 3.052 4.649 20.721 1.00 80.19 363 LYS A CA 1
ATOM 2769 C C . LYS A 1 363 ? 3.004 3.344 21.466 1.00 80.19 363 LYS A C 1
ATOM 2771 O O . LYS A 1 363 ? 3.316 2.337 20.867 1.00 80.19 363 LYS A O 1
ATOM 2776 N N . HIS A 1 364 ? 2.564 3.318 22.719 1.00 74.62 364 HIS A N 1
ATOM 2777 C CA . HIS A 1 364 ? 2.460 2.065 23.467 1.00 74.62 364 HIS A CA 1
ATOM 2778 C C . HIS A 1 364 ? 1.466 1.065 22.839 1.00 74.62 364 HIS A C 1
ATOM 2780 O O . HIS A 1 364 ? 1.578 -0.134 23.076 1.00 74.62 364 HIS A O 1
ATOM 2786 N N . LEU A 1 365 ? 0.516 1.534 22.016 1.00 67.56 365 LEU A N 1
ATOM 2787 C CA . LEU A 1 365 ? -0.354 0.677 21.198 1.00 67.56 365 LEU A CA 1
ATOM 2788 C C . LEU A 1 365 ? 0.388 0.092 19.980 1.00 67.56 365 LEU A C 1
ATOM 2790 O O . LEU A 1 365 ? -0.063 -0.889 19.391 1.00 67.56 365 LEU A O 1
ATOM 2794 N N . PHE A 1 366 ? 1.527 0.686 19.621 1.00 66.31 366 PHE A N 1
ATOM 2795 C CA . PHE A 1 366 ? 2.398 0.342 18.498 1.00 66.31 366 PHE A CA 1
ATOM 2796 C C . PHE A 1 366 ? 3.803 -0.149 18.920 1.00 66.31 366 PHE A C 1
ATOM 2798 O O . PHE A 1 366 ? 4.588 -0.533 18.054 1.00 66.31 366 PHE A O 1
ATOM 2805 N N . ASP A 1 367 ? 4.146 -0.141 20.213 1.00 60.91 367 ASP A N 1
ATOM 2806 C CA . ASP A 1 367 ? 5.450 -0.564 20.733 1.00 60.91 367 ASP A CA 1
ATOM 2807 C C . ASP A 1 367 ? 5.479 -2.089 20.816 1.00 60.91 367 ASP A C 1
ATOM 2809 O O . ASP A 1 367 ? 5.099 -2.719 21.807 1.00 60.91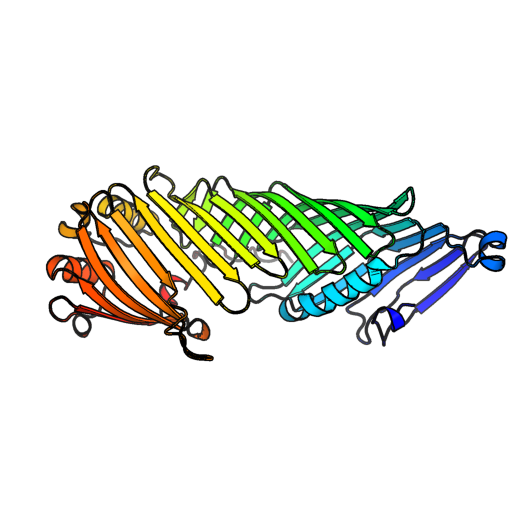 367 ASP A O 1
ATOM 2813 N N . PHE A 1 368 ? 5.949 -2.701 19.736 1.00 56.34 368 PHE A N 1
ATOM 2814 C CA . PHE A 1 368 ? 6.188 -4.132 19.679 1.00 56.34 368 PHE A CA 1
ATOM 2815 C C . PHE A 1 368 ? 7.619 -4.398 20.132 1.00 56.34 368 PHE A C 1
ATOM 2817 O O . PHE A 1 368 ? 8.563 -4.338 19.345 1.00 56.34 368 PHE A O 1
ATOM 2824 N N . THR A 1 369 ? 7.787 -4.740 21.409 1.00 50.50 369 THR A N 1
ATOM 2825 C CA . THR A 1 369 ? 8.935 -5.578 21.763 1.00 50.50 369 THR A CA 1
ATOM 2826 C C . THR A 1 369 ? 8.800 -6.868 20.958 1.00 50.50 369 THR A C 1
ATOM 2828 O O . THR A 1 369 ? 7.727 -7.479 20.939 1.00 50.50 369 THR A O 1
ATOM 2831 N N . GLU A 1 370 ? 9.851 -7.252 20.222 1.00 47.00 370 GLU A N 1
ATOM 2832 C CA . GLU A 1 370 ? 9.890 -8.565 19.576 1.00 47.00 370 GLU A CA 1
ATOM 2833 C C . GLU A 1 370 ? 9.451 -9.621 20.598 1.00 47.00 370 GLU A C 1
ATOM 2835 O O . GLU A 1 370 ? 9.846 -9.523 21.768 1.00 47.00 370 GLU A O 1
ATOM 2840 N N . PRO A 1 371 ? 8.634 -10.620 20.209 1.00 43.91 371 PRO A N 1
ATOM 2841 C CA . PRO A 1 371 ? 8.316 -11.706 21.119 1.00 43.91 371 PRO A CA 1
ATOM 2842 C C . PRO A 1 371 ? 9.641 -12.245 21.678 1.00 43.91 371 PRO A C 1
ATOM 2844 O O . PRO A 1 371 ? 10.524 -12.585 20.885 1.00 43.91 371 PRO A O 1
ATOM 2847 N N . PRO A 1 372 ? 9.824 -12.290 23.011 1.00 39.44 372 PRO A N 1
ATOM 2848 C CA . PRO A 1 372 ? 11.064 -12.757 23.612 1.00 39.44 372 PRO A CA 1
ATOM 2849 C C . PRO A 1 372 ? 11.240 -14.229 23.227 1.00 39.44 372 PRO A C 1
ATOM 2851 O O . PRO A 1 372 ? 10.626 -15.110 23.823 1.00 39.44 372 PRO A O 1
ATOM 2854 N N . GLY A 1 373 ? 11.993 -14.508 22.160 1.00 42.31 373 GLY A N 1
ATOM 2855 C CA . GLY A 1 373 ? 12.036 -15.863 21.610 1.00 42.31 373 GLY A CA 1
ATOM 2856 C C . GLY A 1 373 ? 12.756 -16.061 20.280 1.00 42.31 373 GLY A C 1
ATOM 2857 O O . GLY A 1 373 ? 13.263 -17.157 20.057 1.00 42.31 373 GLY A O 1
ATOM 2858 N N . THR A 1 374 ? 12.899 -15.053 19.418 1.00 43.81 374 THR A N 1
ATOM 2859 C CA . THR A 1 374 ? 13.799 -15.158 18.254 1.00 43.81 374 THR A CA 1
ATOM 2860 C C . THR A 1 374 ? 15.207 -14.737 18.646 1.00 43.81 374 THR A C 1
ATOM 2862 O O . THR A 1 374 ? 15.742 -13.746 18.163 1.00 43.81 374 THR A O 1
ATOM 2865 N N . ALA A 1 375 ? 15.830 -15.511 19.541 1.00 39.91 375 ALA A N 1
ATOM 2866 C CA . ALA A 1 375 ? 17.281 -15.486 19.648 1.00 39.91 375 ALA A CA 1
ATOM 2867 C C . ALA A 1 375 ? 17.834 -15.734 18.240 1.00 39.91 375 ALA A C 1
ATOM 2869 O O . ALA A 1 375 ? 17.509 -16.752 17.622 1.00 39.91 375 ALA A O 1
ATOM 2870 N N . ALA A 1 376 ? 18.606 -14.777 17.723 1.00 39.25 376 ALA A N 1
ATOM 2871 C CA . ALA A 1 376 ? 19.322 -14.933 16.471 1.00 39.25 376 ALA A CA 1
ATOM 2872 C C . ALA A 1 376 ? 20.008 -16.301 16.491 1.00 39.25 376 ALA A C 1
ATOM 2874 O O . ALA A 1 376 ? 20.788 -16.587 17.402 1.00 39.25 376 ALA A O 1
ATOM 2875 N N . VAL A 1 377 ? 19.673 -17.164 15.526 1.00 41.50 377 VAL A N 1
ATOM 2876 C CA . VAL A 1 377 ? 20.436 -18.391 15.300 1.00 41.50 377 VAL A CA 1
ATOM 2877 C C . VAL A 1 377 ? 21.880 -17.924 15.128 1.00 41.50 377 VAL A C 1
ATOM 2879 O O . VAL A 1 377 ? 22.130 -17.138 14.209 1.00 41.50 377 VAL A O 1
ATOM 2882 N N . PRO A 1 378 ? 22.809 -18.292 16.030 1.00 36.59 378 PRO A N 1
ATOM 2883 C CA . PRO A 1 378 ? 24.179 -17.837 15.912 1.00 36.59 378 PRO A CA 1
ATOM 2884 C C . PRO A 1 378 ? 24.678 -18.277 14.543 1.00 36.59 378 PRO A C 1
ATOM 2886 O O . PRO A 1 378 ? 24.529 -19.444 14.176 1.00 36.59 378 PRO A O 1
ATOM 2889 N N . ALA A 1 379 ? 25.208 -17.325 13.773 1.00 41.97 379 ALA A N 1
ATOM 2890 C CA . ALA A 1 379 ? 25.861 -17.629 12.516 1.00 41.97 379 ALA A CA 1
ATOM 2891 C C . ALA A 1 379 ? 26.922 -18.695 12.805 1.00 41.97 379 ALA A C 1
ATOM 2893 O O . ALA A 1 379 ? 27.862 -18.455 13.564 1.00 41.97 379 ALA A O 1
ATOM 2894 N N . THR A 1 380 ? 26.705 -19.901 12.283 1.00 52.31 380 THR A N 1
ATOM 2895 C CA . THR A 1 380 ? 27.689 -20.977 12.369 1.00 52.31 380 THR A CA 1
ATOM 2896 C C . THR A 1 380 ? 28.980 -20.474 11.713 1.00 52.31 380 THR A C 1
ATOM 2898 O O . THR A 1 380 ? 28.886 -19.941 10.604 1.00 52.31 380 THR A O 1
ATOM 2901 N N . PRO A 1 381 ? 30.133 -20.569 12.397 1.00 54.75 381 PRO A N 1
ATOM 2902 C CA . PRO A 1 381 ? 31.411 -20.065 11.900 1.00 54.75 381 PRO A CA 1
ATOM 2903 C C . PRO A 1 381 ? 31.906 -20.780 10.641 1.00 54.75 381 PRO A C 1
ATOM 2905 O O . PRO A 1 381 ? 31.560 -21.972 10.452 1.00 54.75 381 PRO A O 1
#

Radius of gyration: 26.93 Å; Cα contacts (8 Å, |Δi|>4): 921; chains: 1; bounding box: 64×45×81 Å

pLDDT: mean 89.26, std 11.8, range [36.59, 98.38]

Nearest PDB structures (foldseek):
  7xzj-assembly1_9  TM=3.055E-01  e=6.542E-01  Chlamydomonas reinhardtii
  7xzi-assembly1_9  TM=2.951E-01  e=1.355E+00  Chlamydomonas reinhardtii
  3uau-assembly2_B  TM=2.211E-01  e=5.895E-01  Campylobacter jejuni subsp. jejuni 81-176
  3uau-assembly1_A  TM=2.056E-01  e=2.666E+00  Campylobacter jejuni subsp. jejuni 81-176

Organism: NCBI:txid349221

Solvent-accessible surface area (backbone atoms only — not comparable to full-atom values): 19179 Å² total; per-residue (Å²): 104,63,50,76,76,66,26,74,53,48,44,72,74,41,77,48,78,53,87,62,27,39,41,35,32,55,28,26,39,34,89,85,54,70,26,32,31,48,31,38,39,40,34,33,53,64,71,51,29,76,75,68,67,45,56,56,34,40,38,37,34,40,37,33,42,70,44,50,55,89,58,40,63,71,51,48,53,54,51,50,62,58,56,38,65,63,66,90,34,32,39,38,39,36,58,33,36,42,37,32,42,48,101,90,47,77,44,56,40,34,30,37,38,38,35,40,62,52,99,70,27,27,42,38,41,34,40,43,37,30,82,50,83,50,41,25,34,42,31,46,33,39,36,41,39,32,76,83,36,36,37,39,39,40,32,40,38,49,71,18,32,37,43,57,89,58,36,36,39,51,49,29,35,34,41,38,36,43,37,36,44,94,91,41,44,38,40,38,36,38,41,37,23,65,36,34,29,48,71,72,45,50,29,22,62,33,37,38,39,36,43,37,40,79,65,39,36,36,39,42,37,36,34,29,40,59,98,35,92,62,32,42,39,38,36,41,36,40,29,49,82,90,54,57,43,39,39,37,38,42,32,27,61,40,48,26,62,48,53,52,50,51,28,64,68,65,63,68,80,68,72,79,45,67,71,49,56,68,33,27,58,22,36,43,35,41,32,52,39,63,94,70,53,45,91,96,52,46,49,33,28,44,36,38,31,35,28,77,90,41,82,52,31,43,35,45,35,32,38,31,80,93,74,38,30,38,39,35,44,35,41,31,49,51,66,52,43,51,37,49,27,65,60,69,63,52,60,70,92,36,53,56,75,40,34,39,50,45,76,47,69,51,49,77,80,69,62,73,74,73,72,93,75,76,70,74,77,74,78,79,130

Sequence (381 aa):
MLREAGFKDAAVEHLSITPGGLHATNIRLDRYGFDEIKKLDASFNWLSFLSGGNVSQIHVDGLSLSRNADDTAASAQKLFQNLLHLPPYRLAITNIQLDLSTDFGDLRFTGEATTEPSQGQHKIRANINANQYQLGLTSTWEGTLQSGGILDLAGTVVDGRMNAGPLRISRFNGWAGVAVNKDGYSLQSQLDAGSASFMSVPLQTISIVSDISAKQDSIIARAGISGMPDVLFTADMTGVGDDRNFTARLSGKNLGGLLDHIDEVTKSGKNIHKSLLDLRDFALSARFEPEKRFVGGPMPFGISLEANGESELEGNVLFYPDTLDMRGSLETEPEIARALQDYFHIPSANIKQNFIRLDGDVKHLFDFTEPPGTAAVPATP

Foldseek 3Di:
DLVVLVLVQWDFPDWDADQQFIKTAFIASHPVSQWTFGIKTWGDHPVCCVVPVDTAEIETEQGGEEEEPVPCPVSVVSNLVVVLQDDQYKYKYAFYWYWYQDPQGIWIKTKIKIWHHDDQKIKIWMWIFTDDPAKGWIKIKIWIRGNQSWTKMKMKIFQIWHDGQQKTAGTKIKMWIWIQHPVWIWIWMKIWGQWMGGLLFIKGGWIWIWIDIPAKTKIKIKIATPPANFWIWIWIWMDGVPDIKIKIKIWGFFQQVVLVSVCVRNVVPADADVVSRPFGRKMWMWIWDVVPDDDLFFTKIWIWMDGPNHTAKTWIWTADPVQRWIWIKMFGAQSVLVRCCRRVVQPPVQDDHRMGTGGDRCCVSRDDDDDPPCPPPPDDD

Mean predicted aligned error: 7.18 Å

Secondary structure (DSSP, 8-state):
-TTTTT-TT-EEEEEEEETTEEEEEEEESSTTSSSEEEEEEEE--HHHHHHH----EEEEEEEEEEEEGGGHHHHHHHHHHHHTT--SSEEEEEEEEEEEEETTEEEEEEEEEEEEEETTEEEEEEEEEEESSSEEEEEEEEEEEETTS-EEEEEEEEEEEEEETTEEEEEEEEEEEEEEETTEEEEEEEEEEEEEEETTEEEEEEEEEEEEESS-EEEEEEEEETTEEEEEEEEEEEEETTEEEEEEEEEEEEHHHHHHHHHHHHT--PPPPHHHHT-EEEEEEEEE-GGGPPTTSPEEEEEEEEETTEEEEEEEEEEETTTTEEEEEEEE-HHHHHHHHHHHT--GGGEETTEEEEEEE-GGGT--PPPTT--------